Protein AF-A0A8S9JF19-F1 (afdb_monomer)

Structure (mmCIF, N/CA/C/O backbone):
data_AF-A0A8S9JF19-F1
#
_entry.id   AF-A0A8S9JF19-F1
#
loop_
_atom_site.group_PDB
_atom_site.id
_atom_site.type_symbol
_atom_site.label_atom_id
_atom_site.label_alt_id
_atom_site.label_comp_id
_atom_site.label_asym_id
_atom_site.label_entity_id
_atom_site.label_seq_id
_atom_site.pdbx_PDB_ins_code
_atom_site.Cartn_x
_atom_site.Cartn_y
_atom_site.Cartn_z
_atom_site.occupancy
_atom_site.B_iso_or_equiv
_atom_site.auth_seq_id
_atom_site.auth_comp_id
_atom_site.auth_asym_id
_atom_site.auth_atom_id
_atom_site.pdbx_PDB_model_num
ATOM 1 N N . MET A 1 1 ? 13.422 35.621 2.867 1.00 33.69 1 MET A N 1
ATOM 2 C CA . MET A 1 1 ? 14.882 35.413 2.857 1.00 33.69 1 MET A CA 1
ATOM 3 C C . MET A 1 1 ? 15.118 33.941 3.195 1.00 33.69 1 MET A C 1
ATOM 5 O O . MET A 1 1 ? 15.169 33.594 4.364 1.00 33.69 1 MET A O 1
ATOM 9 N N . ARG A 1 2 ? 15.068 33.052 2.192 1.00 34.25 2 ARG A N 1
ATOM 10 C CA . ARG A 1 2 ? 15.435 31.635 2.343 1.00 34.25 2 ARG A CA 1
ATOM 11 C C . ARG A 1 2 ? 16.846 31.526 1.789 1.00 34.25 2 ARG A C 1
ATOM 13 O O . ARG A 1 2 ? 17.066 31.889 0.643 1.00 34.25 2 ARG A O 1
ATOM 20 N N . THR A 1 3 ? 17.768 31.169 2.664 1.00 35.75 3 THR A N 1
ATOM 21 C CA . THR A 1 3 ? 19.191 31.021 2.401 1.00 35.75 3 THR A CA 1
ATOM 22 C C . THR A 1 3 ? 19.434 29.959 1.337 1.00 35.75 3 THR A C 1
ATOM 24 O O . THR A 1 3 ? 18.930 28.841 1.431 1.00 35.75 3 THR A O 1
ATOM 27 N N . ASP A 1 4 ? 20.221 30.350 0.339 1.00 36.00 4 ASP A N 1
ATOM 28 C CA . ASP A 1 4 ? 20.789 29.527 -0.721 1.00 36.00 4 ASP A CA 1
ATOM 29 C C . ASP A 1 4 ? 21.758 28.477 -0.149 1.00 36.00 4 ASP A C 1
ATOM 31 O O . ASP A 1 4 ? 22.974 28.585 -0.279 1.00 36.00 4 ASP A O 1
ATOM 35 N N . LEU A 1 5 ? 21.232 27.432 0.490 1.00 39.09 5 LEU A N 1
ATOM 36 C CA . LEU A 1 5 ? 21.964 26.175 0.646 1.00 39.09 5 LEU A CA 1
ATOM 37 C C . LEU A 1 5 ? 21.742 25.357 -0.624 1.00 39.09 5 LEU A C 1
ATOM 39 O O . LEU A 1 5 ? 20.934 24.434 -0.671 1.00 39.09 5 LEU A O 1
ATOM 43 N N . CYS A 1 6 ? 22.443 25.751 -1.685 1.00 42.34 6 CYS A N 1
ATOM 44 C CA . CYS A 1 6 ? 22.548 24.979 -2.917 1.00 42.34 6 CYS A CA 1
ATOM 45 C C . CYS A 1 6 ? 23.636 23.904 -2.757 1.00 42.34 6 CYS A C 1
ATOM 47 O O . CYS A 1 6 ? 24.546 23.804 -3.575 1.00 42.34 6 CYS A O 1
ATOM 49 N N . ASP A 1 7 ? 23.563 23.113 -1.685 1.00 45.31 7 ASP A N 1
ATOM 50 C CA . ASP A 1 7 ? 24.242 21.823 -1.676 1.00 45.31 7 ASP A CA 1
ATOM 51 C C . ASP A 1 7 ? 23.368 20.895 -2.508 1.00 45.31 7 ASP A C 1
ATOM 53 O O . ASP A 1 7 ? 22.275 20.495 -2.101 1.00 45.31 7 ASP A O 1
ATOM 57 N N . ALA A 1 8 ? 23.815 20.608 -3.730 1.00 59.19 8 ALA A N 1
ATOM 58 C CA . ALA A 1 8 ? 23.209 19.588 -4.567 1.00 59.19 8 ALA A CA 1
ATOM 59 C C . ALA A 1 8 ? 23.356 18.243 -3.843 1.00 59.19 8 ALA A C 1
ATOM 61 O O . ALA A 1 8 ? 24.366 17.559 -3.997 1.00 59.19 8 ALA A O 1
ATOM 62 N N . GLY A 1 9 ? 22.369 17.905 -3.008 1.00 61.75 9 GLY A N 1
ATOM 63 C CA . GLY A 1 9 ? 22.386 16.710 -2.177 1.00 61.75 9 GLY A CA 1
ATOM 64 C C . GLY A 1 9 ? 22.737 15.485 -3.013 1.00 61.75 9 GLY A C 1
ATOM 65 O O . GLY A 1 9 ? 22.124 15.223 -4.051 1.00 61.75 9 GLY A O 1
ATOM 66 N N . THR A 1 10 ? 23.762 14.755 -2.586 1.00 77.69 10 THR A N 1
ATOM 67 C CA . THR A 1 10 ? 24.155 13.495 -3.213 1.00 77.69 10 THR A CA 1
ATOM 68 C C . THR A 1 10 ? 23.386 12.372 -2.538 1.00 77.69 10 THR A C 1
ATOM 70 O O . THR A 1 10 ? 23.454 12.234 -1.322 1.00 77.69 10 THR A O 1
ATOM 73 N N . SER A 1 11 ? 22.657 11.582 -3.320 1.00 88.69 11 SER A N 1
ATOM 74 C CA . SER A 1 11 ? 22.026 10.348 -2.846 1.00 88.69 11 SER A CA 1
ATOM 75 C C . SER A 1 11 ? 22.925 9.151 -3.140 1.00 88.69 11 SER A C 1
ATOM 77 O O . SER A 1 11 ? 23.599 9.116 -4.172 1.00 88.69 11 SER A O 1
ATOM 79 N N . ASP A 1 12 ? 22.912 8.153 -2.273 1.00 91.69 12 ASP A N 1
ATOM 80 C CA . ASP A 1 12 ? 23.648 6.905 -2.422 1.00 91.69 12 ASP A CA 1
ATOM 81 C C . ASP A 1 12 ? 22.765 5.683 -2.140 1.00 91.69 12 ASP A C 1
ATOM 83 O O . ASP A 1 12 ? 21.654 5.774 -1.619 1.00 91.69 12 ASP A O 1
ATOM 87 N N . ILE A 1 13 ? 23.238 4.530 -2.602 1.00 92.50 13 ILE A N 1
ATOM 88 C CA . ILE A 1 13 ? 22.635 3.217 -2.381 1.00 92.50 13 ILE A CA 1
ATOM 89 C C . ILE A 1 13 ? 23.644 2.418 -1.575 1.00 92.50 13 ILE A C 1
ATOM 91 O O . ILE A 1 13 ? 24.750 2.189 -2.063 1.00 92.50 13 ILE A O 1
ATOM 95 N N . CYS A 1 14 ? 23.275 2.007 -0.369 1.00 91.38 14 CYS A N 1
ATOM 96 C CA . CYS A 1 14 ? 24.188 1.374 0.577 1.00 91.38 14 CYS A CA 1
ATOM 97 C C . CYS A 1 14 ? 23.884 -0.119 0.720 1.00 91.38 14 CYS A C 1
ATOM 99 O O . CYS A 1 14 ? 22.731 -0.513 0.878 1.00 91.38 14 CYS A O 1
ATOM 101 N N . CYS A 1 15 ? 24.930 -0.938 0.697 1.00 89.31 15 CYS A N 1
ATOM 102 C CA . CYS A 1 15 ? 24.896 -2.316 1.162 1.00 89.31 15 CYS A CA 1
ATOM 103 C C . CYS A 1 15 ? 25.205 -2.304 2.659 1.00 89.31 15 CYS A C 1
ATOM 105 O O . CYS A 1 15 ? 26.272 -1.832 3.050 1.00 89.31 15 CYS A O 1
ATOM 107 N N . VAL A 1 16 ? 24.279 -2.786 3.481 1.00 88.62 16 VAL A N 1
ATOM 108 C CA . VAL A 1 16 ? 24.391 -2.762 4.944 1.00 88.62 16 VAL A CA 1
ATOM 109 C C . VAL A 1 16 ? 24.465 -4.194 5.453 1.00 88.62 16 VAL A C 1
ATOM 111 O O . VAL A 1 16 ? 23.667 -5.029 5.032 1.00 88.62 16 VAL A O 1
ATOM 114 N N . ASP A 1 17 ? 25.414 -4.477 6.340 1.00 83.75 17 ASP A N 1
ATOM 115 C CA . ASP A 1 17 ? 25.453 -5.747 7.059 1.00 83.75 17 ASP A CA 1
ATOM 116 C C . ASP A 1 17 ? 24.278 -5.805 8.051 1.00 83.75 17 ASP A C 1
ATOM 118 O O . ASP A 1 17 ? 24.204 -4.955 8.945 1.00 83.75 17 ASP A O 1
ATOM 122 N N . PRO A 1 18 ? 23.357 -6.777 7.929 1.00 82.50 18 PRO A N 1
ATOM 123 C CA . PRO A 1 18 ? 22.201 -6.869 8.813 1.00 82.50 18 PRO A CA 1
ATOM 124 C C . PRO A 1 18 ? 22.564 -7.142 10.279 1.00 82.50 18 PRO A C 1
ATOM 126 O O . PRO A 1 18 ? 21.754 -6.835 11.150 1.00 82.50 18 PRO A O 1
ATOM 129 N N . LEU A 1 19 ? 23.743 -7.707 10.570 1.00 83.19 19 LEU A N 1
ATOM 130 C CA . LEU A 1 19 ? 24.146 -8.035 11.941 1.00 83.19 19 LEU A CA 1
ATOM 131 C C . LEU A 1 19 ? 24.761 -6.835 12.665 1.00 83.19 19 LEU A C 1
ATOM 133 O O . LEU A 1 19 ? 24.363 -6.520 13.786 1.00 83.19 19 LEU A O 1
ATOM 137 N N . SER A 1 20 ? 25.723 -6.157 12.039 1.00 87.19 20 SER A N 1
ATOM 138 C CA . SER A 1 20 ? 26.389 -4.994 12.640 1.00 87.19 20 SER A CA 1
ATOM 139 C C . SER A 1 20 ? 25.692 -3.662 12.362 1.00 87.19 20 SER A C 1
ATOM 141 O O . SER A 1 20 ? 25.962 -2.675 13.047 1.00 87.19 20 SER A O 1
ATOM 143 N N . GLY A 1 21 ? 24.839 -3.594 11.336 1.00 86.25 21 GLY A N 1
ATOM 144 C CA . GLY A 1 21 ? 24.298 -2.339 10.811 1.00 86.25 21 GLY A CA 1
ATOM 145 C C . GLY A 1 21 ? 25.337 -1.472 10.088 1.00 86.25 21 GLY A C 1
ATOM 146 O O . GLY A 1 21 ? 25.052 -0.317 9.767 1.00 86.25 21 GLY A O 1
ATOM 147 N N . SER A 1 22 ? 26.547 -1.988 9.841 1.00 87.44 22 SER A N 1
ATOM 148 C CA . SER A 1 22 ? 27.614 -1.246 9.164 1.00 87.44 22 SER A CA 1
ATOM 149 C C . SER A 1 22 ? 27.404 -1.188 7.648 1.00 87.44 22 SER A C 1
ATOM 151 O O . SER A 1 22 ? 26.875 -2.115 7.035 1.00 87.44 22 SER A O 1
ATOM 153 N N . VAL A 1 23 ? 27.817 -0.083 7.020 1.00 89.38 23 VAL A N 1
ATOM 154 C CA . VAL A 1 23 ? 27.785 0.054 5.556 1.00 89.38 23 VAL A CA 1
ATOM 155 C C . VAL A 1 23 ? 29.012 -0.641 4.964 1.00 89.38 23 VAL A C 1
ATOM 157 O O . VAL A 1 23 ? 30.131 -0.164 5.132 1.00 89.38 23 VAL A O 1
ATOM 160 N N . LEU A 1 24 ? 28.788 -1.736 4.238 1.00 87.62 24 LEU A N 1
ATOM 161 C CA . LEU A 1 24 ? 29.825 -2.526 3.567 1.00 87.62 24 LEU A CA 1
ATOM 162 C C . LEU A 1 24 ? 30.312 -1.858 2.276 1.00 87.62 24 LEU A C 1
ATOM 164 O O . LEU A 1 24 ? 31.503 -1.826 1.978 1.00 87.62 24 LEU A O 1
ATOM 168 N N . SER A 1 25 ? 29.385 -1.315 1.486 1.00 89.69 25 SER A N 1
ATOM 169 C CA . SER A 1 25 ? 29.696 -0.595 0.248 1.00 89.69 25 SER A CA 1
ATOM 170 C C . SER A 1 25 ? 28.586 0.385 -0.121 1.00 89.69 25 SER A C 1
ATOM 172 O O . SER A 1 25 ? 27.449 0.246 0.329 1.00 89.69 25 SER A O 1
ATOM 174 N N . SER A 1 26 ? 28.897 1.386 -0.950 1.00 91.19 26 SER A N 1
ATOM 175 C CA . SER A 1 26 ? 27.891 2.321 -1.457 1.00 91.19 26 SER A CA 1
ATOM 176 C C . SER A 1 26 ? 28.085 2.678 -2.930 1.00 91.19 26 SER A C 1
ATOM 178 O O . SER A 1 26 ? 29.201 2.817 -3.433 1.00 91.19 26 SER A O 1
ATOM 180 N N . TYR A 1 27 ? 26.970 2.836 -3.642 1.00 92.38 27 TYR A N 1
ATOM 181 C CA . TYR A 1 27 ? 26.917 3.340 -5.009 1.00 92.38 27 TYR A CA 1
ATOM 182 C C . TYR A 1 27 ? 26.347 4.760 -5.004 1.00 92.38 27 TYR A C 1
ATOM 184 O O . TYR A 1 27 ? 25.186 4.971 -4.657 1.00 92.38 27 TYR A O 1
ATOM 192 N N . LYS A 1 28 ? 27.153 5.744 -5.414 1.00 93.38 28 LYS A N 1
ATOM 193 C CA . LYS A 1 28 ? 26.746 7.156 -5.437 1.00 93.38 28 LYS A CA 1
ATOM 194 C C . LYS A 1 28 ? 25.959 7.490 -6.705 1.00 93.38 28 LYS A C 1
ATOM 196 O O . LYS A 1 28 ? 26.413 7.220 -7.819 1.00 93.38 28 LYS A O 1
ATOM 201 N N . LEU A 1 29 ? 24.793 8.111 -6.540 1.00 91.94 29 LEU A N 1
ATOM 202 C CA . LEU A 1 29 ? 23.995 8.645 -7.642 1.00 91.94 29 LEU A CA 1
ATOM 203 C C . LEU A 1 29 ? 24.607 9.935 -8.196 1.00 91.94 29 LEU A C 1
ATOM 205 O O . LEU A 1 29 ? 25.513 10.534 -7.610 1.00 91.94 29 LEU A O 1
ATOM 209 N N . LYS A 1 30 ? 24.129 10.361 -9.370 1.00 90.62 30 LYS A N 1
ATOM 210 C CA . LYS A 1 30 ? 24.600 11.609 -9.980 1.00 90.62 30 LYS A CA 1
ATOM 211 C C . LYS A 1 30 ? 24.175 12.812 -9.119 1.00 90.62 30 LYS A C 1
ATOM 213 O O . LYS A 1 30 ? 23.133 12.746 -8.472 1.00 90.62 30 LYS A O 1
ATOM 218 N N . PRO A 1 31 ? 24.918 13.932 -9.134 1.00 87.56 31 PRO A N 1
ATOM 219 C CA . PRO A 1 31 ? 24.510 15.140 -8.416 1.00 87.56 31 PRO A CA 1
ATOM 220 C C . PRO A 1 31 ? 23.087 15.581 -8.791 1.00 87.56 31 PRO A C 1
ATOM 222 O O . PRO A 1 31 ? 22.752 15.650 -9.976 1.00 87.56 31 PRO A O 1
ATOM 225 N N . GLY A 1 32 ? 22.249 15.849 -7.784 1.00 84.06 32 GLY A N 1
ATOM 226 C CA . GLY A 1 32 ? 20.838 16.224 -7.960 1.00 84.06 32 GLY A CA 1
ATOM 227 C C . GLY A 1 32 ? 19.891 15.069 -8.312 1.00 84.06 32 GLY A C 1
ATOM 228 O O . GLY A 1 32 ? 18.680 15.273 -8.400 1.00 84.06 32 GLY A O 1
ATOM 229 N N . GLU A 1 33 ? 20.408 13.857 -8.506 1.00 88.19 33 GLU A N 1
ATOM 230 C CA . GLU A 1 33 ? 19.597 12.659 -8.679 1.00 88.19 33 GLU A CA 1
ATOM 231 C C . GLU A 1 33 ? 19.272 12.033 -7.323 1.00 88.19 33 GLU A C 1
ATOM 233 O O . GLU A 1 33 ? 20.136 11.892 -6.460 1.00 88.19 33 GLU A O 1
ATOM 238 N N . THR A 1 34 ? 18.020 11.614 -7.158 1.00 89.31 34 THR A N 1
ATOM 239 C CA . THR A 1 34 ? 17.532 10.984 -5.928 1.00 89.31 34 THR A CA 1
ATOM 240 C C . THR A 1 34 ? 16.972 9.597 -6.213 1.00 89.31 34 THR A C 1
ATOM 242 O O . THR A 1 34 ? 16.276 9.396 -7.214 1.00 89.31 34 THR A O 1
ATOM 245 N N . GLY A 1 35 ? 17.274 8.637 -5.335 1.00 90.94 35 GLY A N 1
ATOM 246 C CA . GLY A 1 35 ? 16.644 7.316 -5.337 1.00 90.94 35 GLY A CA 1
ATOM 247 C C . GLY A 1 35 ? 15.179 7.425 -4.914 1.00 90.94 35 GLY A C 1
ATOM 248 O O . GLY A 1 35 ? 14.841 8.227 -4.043 1.00 90.94 35 GLY A O 1
ATOM 249 N N . LYS A 1 36 ? 14.297 6.671 -5.572 1.00 90.56 36 LYS A N 1
ATOM 250 C CA . LYS A 1 36 ? 12.843 6.727 -5.354 1.00 90.56 36 LYS A CA 1
ATOM 251 C C . LYS A 1 36 ? 12.224 5.368 -5.075 1.00 90.56 36 LYS A C 1
ATOM 253 O O . LYS A 1 36 ? 11.339 5.284 -4.237 1.00 90.56 36 LYS A O 1
ATOM 258 N N . SER A 1 37 ? 12.691 4.331 -5.754 1.00 93.12 37 SER A N 1
ATOM 259 C CA . SER A 1 37 ? 12.232 2.957 -5.560 1.00 93.12 37 SER A CA 1
ATOM 260 C C . SER A 1 37 ? 13.397 1.993 -5.701 1.00 93.12 37 SER A C 1
ATOM 262 O O . SER A 1 37 ? 14.364 2.282 -6.410 1.00 93.12 37 SER A O 1
ATOM 264 N N . MET A 1 38 ? 13.317 0.860 -5.014 1.00 94.44 38 MET A N 1
ATOM 265 C CA . MET A 1 38 ? 14.340 -0.173 -5.041 1.00 94.44 38 MET A CA 1
ATOM 266 C C . MET A 1 38 ? 13.690 -1.529 -4.826 1.00 94.44 38 MET A C 1
ATOM 268 O O . MET A 1 38 ? 12.855 -1.648 -3.938 1.00 94.44 38 MET A O 1
ATOM 272 N N . GLU A 1 39 ? 14.073 -2.517 -5.628 1.00 94.19 39 GLU A N 1
ATOM 273 C CA . GLU A 1 39 ? 13.480 -3.851 -5.577 1.00 94.19 39 GLU A CA 1
ATOM 274 C C . GLU A 1 39 ? 14.487 -4.913 -6.033 1.00 94.19 39 GLU A C 1
ATOM 276 O O . GLU A 1 39 ? 15.239 -4.688 -6.989 1.00 94.19 39 GLU A O 1
ATOM 281 N N . LEU A 1 40 ? 14.494 -6.074 -5.376 1.00 92.00 40 LEU A N 1
ATOM 282 C CA . LEU A 1 40 ? 15.263 -7.237 -5.821 1.00 92.00 40 LEU A CA 1
ATOM 283 C C . LEU A 1 40 ? 14.451 -8.028 -6.846 1.00 92.00 40 LEU A C 1
ATOM 285 O O . LEU A 1 40 ? 13.304 -8.394 -6.606 1.00 92.00 40 LEU A O 1
ATOM 289 N N . VAL A 1 41 ? 15.053 -8.311 -7.998 1.00 91.50 41 VAL A N 1
ATOM 290 C CA . VAL A 1 41 ? 14.408 -9.070 -9.075 1.00 91.50 41 VAL A CA 1
ATOM 291 C C . VAL A 1 41 ? 15.296 -10.231 -9.492 1.00 91.50 41 VAL A C 1
ATOM 293 O O . VAL A 1 41 ? 16.513 -10.091 -9.620 1.00 91.50 41 VAL A O 1
ATOM 296 N N . ARG A 1 42 ? 14.673 -11.389 -9.722 1.00 89.12 42 ARG A N 1
ATOM 297 C CA . ARG A 1 42 ? 15.354 -12.590 -10.203 1.00 89.12 42 ARG A CA 1
ATOM 298 C C . ARG A 1 42 ? 15.718 -12.461 -11.684 1.00 89.12 42 ARG A C 1
ATOM 300 O O . ARG A 1 42 ? 14.912 -12.014 -12.500 1.00 89.12 42 ARG A O 1
ATOM 307 N N . VAL A 1 43 ? 16.931 -12.882 -12.028 1.00 88.81 43 VAL A N 1
ATOM 308 C CA . VAL A 1 43 ? 17.442 -12.983 -13.399 1.00 88.81 43 VAL A CA 1
ATOM 309 C C . VAL A 1 43 ? 18.116 -14.343 -13.541 1.00 88.81 43 VAL A C 1
ATOM 311 O O . VAL A 1 43 ? 19.207 -14.554 -13.015 1.00 88.81 43 VAL A O 1
ATOM 314 N N . GLY A 1 44 ? 17.452 -15.297 -14.195 1.00 84.88 44 GLY A N 1
ATOM 315 C CA . GLY A 1 44 ? 17.869 -16.700 -14.158 1.00 84.88 44 GLY A CA 1
ATOM 316 C C . GLY A 1 44 ? 17.961 -17.220 -12.717 1.00 84.88 44 GLY A C 1
ATOM 317 O O . GLY A 1 44 ? 16.972 -17.214 -11.985 1.00 84.88 44 GLY A O 1
ATOM 318 N N . ASN A 1 45 ? 19.163 -17.629 -12.305 1.00 83.56 45 ASN A N 1
ATOM 319 C CA . ASN A 1 45 ? 19.452 -18.106 -10.944 1.00 83.56 45 ASN A CA 1
ATOM 320 C C . ASN A 1 45 ? 20.043 -17.022 -10.025 1.00 83.56 45 ASN A C 1
ATOM 322 O O . ASN A 1 45 ? 20.336 -17.301 -8.865 1.00 83.56 45 ASN A O 1
ATOM 326 N N . GLU A 1 46 ? 20.239 -15.806 -10.531 1.00 85.94 46 GLU A N 1
ATOM 327 C CA . GLU A 1 46 ? 20.805 -14.685 -9.782 1.00 85.94 46 GLU A CA 1
ATOM 328 C C . GLU A 1 46 ? 19.714 -13.687 -9.372 1.00 85.94 46 GLU A C 1
ATOM 330 O O . GLU A 1 46 ? 18.590 -13.703 -9.883 1.00 85.94 46 GLU A O 1
ATOM 335 N N . GLN A 1 47 ? 20.049 -12.788 -8.447 1.00 88.50 47 GLN A N 1
ATOM 336 C CA . GLN A 1 47 ? 19.225 -11.629 -8.114 1.00 88.50 47 GLN A CA 1
ATOM 337 C C . GLN A 1 47 ? 19.973 -10.346 -8.457 1.00 88.50 47 GLN A C 1
ATOM 339 O O . GLN A 1 47 ? 21.179 -10.224 -8.235 1.00 88.50 47 GLN A O 1
ATOM 344 N N . VAL A 1 48 ? 19.241 -9.370 -8.984 1.00 92.69 48 VAL A N 1
ATOM 345 C CA . VAL A 1 48 ? 19.755 -8.027 -9.243 1.00 92.69 48 VAL A CA 1
ATOM 346 C C . VAL A 1 48 ? 18.914 -7.003 -8.509 1.00 92.69 48 VAL A C 1
ATOM 348 O O . VAL A 1 48 ? 17.698 -7.142 -8.379 1.00 92.69 48 VAL A O 1
ATOM 351 N N . LEU A 1 49 ? 19.574 -5.947 -8.058 1.00 95.31 49 LEU A N 1
ATOM 352 C CA . LEU A 1 49 ? 18.941 -4.810 -7.426 1.00 95.31 49 LEU A CA 1
ATOM 353 C C . LEU A 1 49 ? 18.555 -3.792 -8.497 1.00 95.31 49 LEU A C 1
ATOM 355 O O . LEU A 1 49 ? 19.410 -3.192 -9.156 1.00 95.31 49 LEU A O 1
ATOM 359 N N . LEU A 1 50 ? 17.256 -3.589 -8.671 1.00 96.50 50 LEU A N 1
ATOM 360 C CA . LEU A 1 50 ? 16.722 -2.518 -9.494 1.00 96.50 50 LEU A CA 1
ATOM 361 C C . LEU A 1 50 ? 16.560 -1.261 -8.658 1.00 96.50 50 LEU A C 1
ATOM 363 O O . LEU A 1 50 ? 16.001 -1.317 -7.569 1.00 96.50 50 LEU A O 1
ATOM 367 N N . VAL A 1 51 ? 16.992 -0.118 -9.190 1.00 97.00 51 VAL A N 1
ATOM 368 C CA . VAL A 1 51 ? 16.797 1.182 -8.540 1.00 97.00 51 VAL A CA 1
ATOM 369 C C . VAL A 1 51 ? 16.173 2.174 -9.503 1.00 97.00 51 VAL A C 1
ATOM 371 O O . VAL A 1 51 ? 16.741 2.495 -10.550 1.00 97.00 51 VAL A O 1
ATOM 374 N N . GLY A 1 52 ? 15.004 2.674 -9.125 1.00 96.38 52 GLY A N 1
ATOM 375 C CA . GLY A 1 52 ? 14.310 3.763 -9.782 1.00 96.38 52 GLY A CA 1
ATOM 376 C C . GLY A 1 52 ? 14.753 5.101 -9.213 1.00 96.38 52 GLY A C 1
ATOM 377 O O . GLY A 1 52 ? 14.760 5.301 -7.997 1.00 96.38 52 GLY A O 1
ATOM 378 N N . THR A 1 53 ? 15.123 6.031 -10.086 1.00 94.25 53 THR A N 1
ATOM 379 C CA . THR A 1 53 ? 15.598 7.359 -9.690 1.00 94.25 53 THR A CA 1
ATOM 380 C C . THR A 1 53 ? 14.738 8.476 -10.266 1.00 94.25 53 THR A C 1
ATOM 382 O O . THR A 1 53 ? 13.920 8.282 -11.174 1.00 94.25 53 THR A O 1
ATOM 385 N N . SER A 1 54 ? 14.954 9.682 -9.748 1.00 91.38 54 SER A N 1
ATOM 386 C CA . SER A 1 54 ? 14.453 10.919 -10.333 1.00 91.38 54 SER A CA 1
ATOM 387 C C . SER A 1 54 ? 15.544 11.976 -10.416 1.00 91.38 54 SER A C 1
ATOM 389 O O . SER A 1 54 ? 16.372 12.105 -9.515 1.00 91.38 54 SER A O 1
ATOM 391 N N . LEU A 1 55 ? 15.490 12.756 -11.487 1.00 87.81 55 LEU A N 1
ATOM 392 C CA . LEU A 1 55 ? 16.280 13.949 -11.720 1.00 87.81 55 LEU A CA 1
ATOM 393 C C . LEU A 1 55 ? 15.327 15.040 -12.218 1.00 87.81 55 LEU A C 1
ATOM 395 O O . LEU A 1 55 ? 14.749 14.929 -13.304 1.00 87.81 55 LEU A O 1
ATOM 399 N N . SER A 1 56 ? 15.144 16.077 -11.407 1.00 77.44 56 SER A N 1
ATOM 400 C CA . SER A 1 56 ? 14.299 17.232 -11.714 1.00 77.44 56 SER A CA 1
ATOM 401 C C . SER A 1 56 ? 15.161 18.460 -11.977 1.00 77.44 56 SER A C 1
ATOM 403 O O . SER A 1 56 ? 15.962 18.848 -11.130 1.00 77.44 56 SER A O 1
ATOM 405 N N . SER A 1 57 ? 14.973 19.098 -13.129 1.00 64.69 57 SER A N 1
ATOM 406 C CA . SER A 1 57 ? 15.598 20.384 -13.447 1.00 64.69 57 SER A CA 1
ATOM 407 C C . SER A 1 57 ? 14.570 21.508 -13.263 1.00 64.69 57 SER A C 1
ATOM 409 O O . SER A 1 57 ? 13.896 21.869 -14.225 1.00 64.69 57 SER A O 1
ATOM 411 N N . GLY A 1 58 ? 14.409 22.028 -12.040 1.00 58.75 58 GLY A N 1
ATOM 412 C CA . GLY A 1 58 ? 13.562 23.199 -11.744 1.00 58.75 58 GLY A CA 1
ATOM 413 C C . GLY A 1 58 ? 12.538 23.009 -10.609 1.00 58.75 58 GLY A C 1
ATOM 414 O O . GLY A 1 58 ? 12.369 21.892 -10.118 1.00 58.75 58 GLY A O 1
ATOM 415 N N . PRO A 1 59 ? 11.865 24.093 -10.163 1.00 52.19 59 PRO A N 1
ATOM 416 C CA . PRO A 1 59 ? 10.736 24.015 -9.234 1.00 52.19 59 PRO A CA 1
ATOM 417 C C . PRO A 1 59 ? 9.516 23.385 -9.924 1.00 52.19 59 PRO A C 1
ATOM 419 O O . PRO A 1 59 ? 9.301 23.596 -11.114 1.00 52.19 59 PRO A O 1
ATOM 422 N N . ALA A 1 60 ? 8.714 22.604 -9.198 1.00 52.06 60 ALA A N 1
ATOM 423 C CA . ALA A 1 60 ? 7.679 21.774 -9.807 1.00 52.06 60 ALA A CA 1
ATOM 424 C C . ALA A 1 60 ? 6.433 21.597 -8.934 1.00 52.06 60 ALA A C 1
ATOM 426 O O . ALA A 1 60 ? 6.583 21.315 -7.751 1.00 52.06 60 ALA A O 1
ATOM 427 N N . ILE A 1 61 ? 5.246 21.709 -9.554 1.00 58.75 61 ILE A N 1
ATOM 428 C CA . ILE A 1 61 ? 4.133 20.728 -9.580 1.00 58.75 61 ILE A CA 1
ATOM 429 C C . ILE A 1 61 ? 3.094 21.232 -10.613 1.00 58.75 61 ILE A C 1
ATOM 431 O O . ILE A 1 61 ? 2.524 22.309 -10.456 1.00 58.75 61 ILE A O 1
ATOM 435 N N . LEU A 1 62 ? 2.838 20.454 -11.668 1.00 57.09 62 LEU A N 1
ATOM 436 C CA . LEU A 1 62 ? 1.701 20.603 -12.583 1.00 57.09 62 LEU A CA 1
ATOM 437 C C . LEU A 1 62 ? 0.411 20.088 -11.913 1.00 57.09 62 LEU A C 1
ATOM 439 O O . LEU A 1 62 ? 0.487 19.230 -11.033 1.00 57.09 62 LEU A O 1
ATOM 443 N N . PRO A 1 63 ? -0.793 20.494 -12.364 1.00 51.00 63 PRO A N 1
ATOM 444 C CA . PRO A 1 63 ? -2.065 19.956 -11.858 1.00 51.00 63 PRO A CA 1
ATOM 445 C C . PRO A 1 63 ? -2.223 18.428 -11.993 1.00 51.00 63 PRO A C 1
ATOM 447 O O . PRO A 1 63 ? -3.075 17.838 -11.333 1.00 51.00 63 PRO A O 1
ATOM 450 N N . SER A 1 64 ? -1.416 17.784 -12.844 1.00 57.47 64 SER A N 1
ATOM 451 C CA . SER A 1 64 ? -1.316 16.323 -12.987 1.00 57.47 64 SER A CA 1
ATOM 452 C C . SER A 1 64 ? -0.510 15.639 -11.870 1.00 57.47 64 SER A C 1
ATOM 454 O O . SER A 1 64 ? -0.442 14.411 -11.834 1.00 57.47 64 SER A O 1
ATOM 456 N N . GLY A 1 65 ? 0.123 16.413 -10.984 1.00 57.75 65 GLY A N 1
ATOM 457 C CA . GLY A 1 65 ? 1.067 15.942 -9.970 1.00 57.75 65 GLY A CA 1
ATOM 458 C C . GLY A 1 65 ? 2.511 15.805 -10.470 1.00 57.75 65 GLY A C 1
ATOM 459 O O . GLY A 1 65 ? 3.396 15.526 -9.667 1.00 57.75 65 GLY A O 1
ATOM 460 N N . GLU A 1 66 ? 2.778 16.006 -11.767 1.00 60.44 66 GLU A N 1
ATOM 461 C CA . GLU A 1 66 ? 4.117 15.890 -12.369 1.00 60.44 66 GLU A CA 1
ATOM 462 C C . GLU A 1 66 ? 4.940 17.178 -12.270 1.00 60.44 66 GLU A C 1
ATOM 464 O O . GLU A 1 66 ? 4.416 18.284 -12.227 1.00 60.44 66 GLU A O 1
ATOM 469 N N . ALA A 1 67 ? 6.261 17.047 -12.268 1.00 60.66 67 ALA A N 1
ATOM 470 C CA . ALA A 1 67 ? 7.175 18.169 -12.435 1.00 60.66 67 ALA A CA 1
ATOM 471 C C . ALA A 1 67 ? 7.421 18.441 -13.927 1.00 60.66 67 ALA A C 1
ATOM 473 O O . ALA A 1 67 ? 7.729 17.494 -14.650 1.00 60.66 67 ALA A O 1
ATOM 474 N N . GLU A 1 68 ? 7.355 19.710 -14.367 1.00 57.28 68 GLU A N 1
ATOM 475 C CA . GLU A 1 68 ? 7.439 20.133 -15.786 1.00 57.28 68 GLU A CA 1
ATOM 476 C C . GLU A 1 68 ? 8.622 19.535 -16.570 1.00 57.28 68 GLU A C 1
ATOM 478 O O . GLU A 1 68 ? 8.505 19.274 -17.764 1.00 57.28 68 GLU A O 1
ATOM 483 N N . SER A 1 69 ? 9.752 19.269 -15.908 1.00 65.88 69 SER A N 1
ATOM 484 C CA . SER A 1 69 ? 10.901 18.573 -16.496 1.00 65.88 69 SER A CA 1
ATOM 485 C C . SER A 1 69 ? 11.489 17.577 -15.497 1.00 65.88 69 SER A C 1
ATOM 487 O O . SER A 1 69 ? 12.507 17.836 -14.846 1.00 65.88 69 SER A O 1
ATOM 489 N N . THR A 1 70 ? 10.832 16.421 -15.356 1.00 78.44 70 THR A N 1
ATOM 490 C CA . THR A 1 70 ? 11.394 15.270 -14.633 1.00 78.44 70 THR A CA 1
ATOM 491 C C . THR A 1 70 ? 11.783 14.135 -15.559 1.00 78.44 70 THR A C 1
ATOM 493 O O . THR A 1 70 ? 11.025 13.692 -16.421 1.00 78.44 70 THR A O 1
ATOM 496 N N . LYS A 1 71 ? 12.990 13.620 -15.339 1.00 88.56 71 LYS A N 1
ATOM 497 C CA . LYS A 1 71 ? 13.468 12.371 -15.928 1.00 88.56 71 LYS A CA 1
ATOM 498 C C . LYS A 1 71 ? 13.768 11.392 -14.810 1.00 88.56 71 LYS A C 1
ATOM 500 O O . LYS A 1 71 ? 14.159 11.792 -13.719 1.00 88.56 71 LYS A O 1
ATOM 505 N N . GLY A 1 72 ? 13.608 10.113 -15.092 1.00 91.69 72 GLY A N 1
ATOM 506 C CA . GLY A 1 72 ? 14.018 9.043 -14.197 1.00 91.69 72 GLY A CA 1
ATOM 507 C C . GLY A 1 72 ? 15.068 8.171 -14.854 1.00 91.69 72 GLY A C 1
ATOM 508 O O . GLY A 1 72 ? 15.287 8.229 -16.072 1.00 91.69 72 GLY A O 1
ATOM 509 N N . ARG A 1 73 ? 15.730 7.344 -14.054 1.00 94.81 73 ARG A N 1
ATOM 510 C CA . ARG A 1 73 ? 16.527 6.228 -14.556 1.00 94.81 73 ARG A CA 1
ATOM 511 C C . ARG A 1 73 ? 16.119 4.947 -13.853 1.00 94.81 73 ARG A C 1
ATOM 513 O O . ARG A 1 73 ? 15.675 4.977 -12.712 1.00 94.81 73 ARG A O 1
ATOM 520 N N . ILE A 1 74 ? 16.307 3.836 -14.553 1.00 96.94 74 ILE A N 1
ATOM 521 C CA . ILE A 1 74 ? 16.397 2.517 -13.934 1.00 96.94 74 ILE A CA 1
ATOM 522 C C . ILE A 1 74 ? 17.864 2.120 -13.947 1.00 96.94 74 ILE A C 1
ATOM 524 O O . ILE A 1 74 ? 18.485 2.079 -15.016 1.00 96.94 74 ILE A O 1
ATOM 528 N N . LEU A 1 75 ? 18.406 1.871 -12.762 1.00 97.12 75 LEU A N 1
ATOM 529 C CA . LEU A 1 75 ? 19.727 1.302 -12.544 1.00 97.12 75 LEU A CA 1
ATOM 530 C C . LEU A 1 75 ? 19.562 -0.182 -12.234 1.00 97.12 75 LEU A C 1
ATOM 532 O O . LEU A 1 75 ? 18.675 -0.556 -11.474 1.00 97.12 75 LEU A O 1
ATOM 536 N N . ILE A 1 76 ? 20.416 -1.008 -12.823 1.00 96.88 76 ILE A N 1
ATOM 537 C CA . ILE A 1 76 ? 20.497 -2.441 -12.547 1.00 96.88 76 ILE A CA 1
ATOM 538 C C . ILE A 1 76 ? 21.856 -2.670 -11.895 1.00 96.88 76 ILE A C 1
ATOM 540 O O . ILE A 1 76 ? 22.891 -2.511 -12.550 1.00 96.88 76 ILE A O 1
ATOM 544 N N . LEU A 1 77 ? 21.848 -2.971 -10.601 1.00 95.00 77 LEU A N 1
ATOM 545 C CA . LEU A 1 77 ? 23.031 -3.221 -9.787 1.00 95.00 77 LEU A CA 1
ATOM 546 C C . LEU A 1 77 ? 23.107 -4.717 -9.457 1.00 95.00 77 LEU A C 1
ATOM 548 O O . LEU A 1 77 ? 22.136 -5.314 -9.004 1.00 95.00 77 LEU A O 1
ATOM 552 N N . CYS A 1 78 ? 24.266 -5.324 -9.671 1.00 91.81 78 CYS A N 1
ATOM 553 C CA . CYS A 1 78 ? 24.567 -6.685 -9.246 1.00 91.81 78 CYS A CA 1
ATOM 554 C C . CYS A 1 78 ? 25.306 -6.633 -7.911 1.00 91.81 78 CYS A C 1
ATOM 556 O O . CYS A 1 78 ? 26.251 -5.852 -7.762 1.00 91.81 78 CYS A O 1
ATOM 558 N N . LEU A 1 79 ? 24.888 -7.471 -6.968 1.00 86.62 79 LEU A N 1
ATOM 559 C CA . LEU A 1 79 ? 25.599 -7.673 -5.717 1.00 86.62 79 LEU A CA 1
ATOM 560 C C . LEU A 1 79 ? 26.670 -8.747 -5.943 1.00 86.62 79 LEU A C 1
ATOM 562 O O . LEU A 1 79 ? 26.357 -9.849 -6.385 1.00 86.62 79 LEU A O 1
ATOM 566 N N . VAL A 1 80 ? 27.933 -8.412 -5.702 1.00 85.69 80 VAL A N 1
ATOM 567 C CA . VAL A 1 80 ? 29.071 -9.301 -5.958 1.00 85.69 80 VAL A CA 1
ATOM 568 C C . VAL A 1 80 ? 29.825 -9.527 -4.657 1.00 85.69 80 VAL A C 1
ATOM 570 O O . VAL A 1 80 ? 30.085 -8.582 -3.912 1.00 85.69 80 VAL A O 1
ATOM 573 N N . HIS A 1 81 ? 30.179 -10.783 -4.406 1.00 81.38 81 HIS A N 1
ATOM 574 C CA . HIS A 1 81 ? 30.997 -11.185 -3.273 1.00 81.38 81 HIS A CA 1
ATOM 575 C C . HIS A 1 81 ? 32.443 -11.385 -3.730 1.00 81.38 81 HIS A C 1
ATOM 577 O O . HIS A 1 81 ? 32.706 -12.195 -4.620 1.00 81.38 81 HIS A O 1
ATOM 583 N N . THR A 1 82 ? 33.392 -10.695 -3.102 1.00 69.31 82 THR A N 1
ATOM 584 C CA . THR A 1 82 ? 34.826 -10.932 -3.325 1.00 69.31 82 THR A CA 1
ATOM 585 C C . THR A 1 82 ? 35.327 -11.863 -2.225 1.00 69.31 82 THR A C 1
ATOM 587 O O . THR A 1 82 ? 35.440 -11.438 -1.082 1.00 69.31 82 THR A O 1
ATOM 590 N N . GLN A 1 83 ? 35.560 -13.143 -2.534 1.00 58.06 83 GLN A N 1
ATOM 591 C CA . GLN A 1 83 ? 36.351 -14.017 -1.658 1.00 58.06 83 GLN A CA 1
ATOM 592 C C . GLN A 1 83 ? 37.805 -13.945 -2.121 1.00 58.06 83 GLN A C 1
ATOM 594 O O . GLN A 1 83 ? 38.112 -14.354 -3.241 1.00 58.06 83 GLN A O 1
ATOM 599 N N . ASN A 1 84 ? 38.696 -13.425 -1.280 1.00 49.94 84 ASN A N 1
ATOM 600 C CA . ASN A 1 84 ? 40.124 -13.650 -1.461 1.00 49.94 84 ASN A CA 1
ATOM 601 C C . ASN A 1 84 ? 40.425 -15.063 -0.966 1.00 49.94 84 ASN A C 1
ATOM 603 O O . ASN A 1 84 ? 40.469 -15.326 0.231 1.00 49.94 84 ASN A O 1
ATOM 607 N N . SER A 1 85 ? 40.603 -16.006 -1.881 1.00 39.03 85 SER A N 1
ATOM 608 C CA . SER A 1 85 ? 41.225 -17.285 -1.559 1.00 39.03 85 SER A CA 1
ATOM 609 C C . SER A 1 85 ? 42.004 -17.770 -2.770 1.00 39.03 85 SER A C 1
ATOM 611 O O . SER A 1 85 ? 41.425 -18.137 -3.793 1.00 39.03 85 SER A O 1
ATOM 613 N N . ASP A 1 86 ? 43.329 -17.804 -2.629 1.00 42.00 86 ASP A N 1
ATOM 614 C CA . ASP A 1 86 ? 44.218 -18.674 -3.396 1.00 42.00 86 ASP A CA 1
ATOM 615 C C . ASP A 1 86 ? 43.868 -20.137 -3.078 1.00 42.00 86 ASP A C 1
ATOM 617 O O . ASP A 1 86 ? 44.545 -20.816 -2.314 1.00 42.00 86 ASP A O 1
ATOM 621 N N . SER A 1 87 ? 42.743 -20.619 -3.599 1.00 40.81 87 SER A N 1
ATOM 622 C CA . SER A 1 87 ? 42.367 -22.031 -3.640 1.00 40.81 87 SER A CA 1
ATOM 623 C C . SER A 1 87 ? 41.067 -22.170 -4.427 1.00 40.81 87 SER A C 1
ATOM 625 O O . SER A 1 87 ? 40.013 -21.730 -3.984 1.00 40.81 87 SER A O 1
ATOM 627 N N . GLY A 1 88 ? 41.156 -22.784 -5.609 1.00 33.12 88 GLY A N 1
ATOM 628 C CA . GLY A 1 88 ? 40.057 -23.527 -6.231 1.00 33.12 88 GLY A CA 1
ATOM 629 C C . GLY A 1 88 ? 38.697 -22.832 -6.339 1.00 33.12 88 GLY A C 1
ATOM 630 O O . GLY A 1 88 ? 37.794 -23.117 -5.567 1.00 33.12 88 GLY A O 1
ATOM 631 N N . SER A 1 89 ? 38.548 -22.009 -7.380 1.00 37.78 89 SER A N 1
ATOM 632 C CA . SER A 1 89 ? 37.318 -21.778 -8.159 1.00 37.78 89 SER A CA 1
ATOM 633 C C . SER A 1 89 ? 36.013 -22.395 -7.614 1.00 37.78 89 SER A C 1
ATOM 635 O O . SER A 1 89 ? 35.762 -23.590 -7.757 1.00 37.78 89 SER A O 1
ATOM 637 N N . MET A 1 90 ? 35.111 -21.529 -7.148 1.00 30.75 90 MET A N 1
ATOM 638 C CA . MET A 1 90 ? 33.663 -21.720 -7.278 1.00 30.75 90 MET A CA 1
ATOM 639 C C . MET A 1 90 ? 33.093 -20.575 -8.120 1.00 30.75 90 MET A C 1
ATOM 641 O O . MET A 1 90 ? 32.362 -19.708 -7.655 1.00 30.75 90 MET A O 1
ATOM 645 N N . THR A 1 91 ? 33.451 -20.556 -9.404 1.00 34.12 91 THR A N 1
ATOM 646 C CA . THR A 1 91 ? 32.687 -19.811 -10.410 1.00 34.12 91 THR A CA 1
ATOM 647 C C . THR A 1 91 ? 31.405 -20.578 -10.715 1.00 34.12 91 THR A C 1
ATOM 649 O O . THR A 1 91 ? 31.445 -21.570 -11.441 1.00 34.12 91 THR A O 1
ATOM 652 N N . ILE A 1 92 ? 30.252 -20.106 -10.234 1.00 37.16 92 ILE A N 1
ATOM 653 C CA . ILE A 1 92 ? 28.963 -20.486 -10.830 1.00 37.16 92 ILE A CA 1
ATOM 654 C C . ILE A 1 92 ? 28.756 -19.585 -12.051 1.00 37.16 92 ILE A C 1
ATOM 656 O O . ILE A 1 92 ? 28.068 -18.575 -12.014 1.00 37.16 92 ILE A O 1
ATOM 660 N N . CYS A 1 93 ? 29.441 -19.924 -13.139 1.00 29.34 93 CYS A N 1
ATOM 661 C CA . CYS A 1 93 ? 29.223 -19.372 -14.472 1.00 29.34 93 CYS A CA 1
ATOM 662 C C . CYS A 1 93 ? 29.425 -20.515 -15.467 1.00 29.34 93 CYS A C 1
ATOM 664 O O . CYS A 1 93 ? 30.539 -20.770 -15.922 1.00 29.34 93 CYS A O 1
ATOM 666 N N . SER A 1 94 ? 28.351 -21.233 -15.788 1.00 29.67 94 SER A N 1
ATOM 667 C CA . SER A 1 94 ? 28.379 -22.305 -16.782 1.00 29.67 94 SER A CA 1
ATOM 668 C C . SER A 1 94 ? 28.441 -21.696 -18.184 1.00 29.67 94 SER A C 1
ATOM 670 O O . SER A 1 94 ? 27.450 -21.159 -18.682 1.00 29.67 94 SER A O 1
ATOM 672 N N . LYS A 1 95 ? 29.596 -21.787 -18.846 1.00 29.39 95 LYS A N 1
ATOM 673 C CA . LYS A 1 95 ? 29.675 -21.692 -20.307 1.00 29.39 95 LYS A CA 1
ATOM 674 C C . LYS A 1 95 ? 30.560 -22.797 -20.858 1.00 29.39 95 LYS A C 1
ATOM 676 O O . LYS A 1 95 ? 31.760 -22.832 -20.604 1.00 29.39 95 LYS A O 1
ATOM 681 N N . ASP A 1 96 ? 29.923 -23.664 -21.634 1.00 30.30 96 ASP A N 1
ATOM 682 C CA . ASP A 1 96 ? 30.540 -24.744 -22.383 1.00 30.30 96 ASP A CA 1
ATOM 683 C C . ASP A 1 96 ? 31.389 -24.244 -23.559 1.00 30.30 96 ASP A C 1
ATOM 685 O O . ASP A 1 96 ? 30.991 -23.347 -24.305 1.00 30.30 96 ASP A O 1
ATOM 689 N N . GLY A 1 97 ? 32.513 -24.943 -23.753 1.00 27.81 97 GLY A N 1
ATOM 690 C CA . GLY A 1 97 ? 33.016 -25.365 -25.061 1.00 27.81 97 GLY A CA 1
ATOM 691 C C . GLY A 1 97 ? 33.904 -24.392 -25.840 1.00 27.81 97 GLY A C 1
ATOM 692 O O . GLY A 1 97 ? 33.407 -23.569 -26.598 1.00 27.81 97 GLY A O 1
ATOM 693 N N . SER A 1 98 ? 35.227 -24.591 -25.783 1.00 24.77 98 SER A N 1
ATOM 694 C CA . SER A 1 98 ? 36.009 -25.072 -26.943 1.00 24.77 98 SER A CA 1
ATOM 695 C C . SER A 1 98 ? 37.515 -25.127 -26.634 1.00 24.77 98 SER A C 1
ATOM 697 O O . SER A 1 98 ? 38.095 -24.213 -26.056 1.00 24.77 98 SER A O 1
ATOM 699 N N . THR A 1 99 ? 38.139 -26.227 -27.047 1.00 26.12 99 THR A N 1
ATOM 700 C CA . THR A 1 99 ? 39.529 -26.655 -26.826 1.00 26.12 99 THR A CA 1
ATOM 701 C C . THR A 1 99 ? 40.508 -26.205 -27.918 1.00 26.12 99 THR A C 1
ATOM 703 O O . THR A 1 99 ? 40.176 -26.340 -29.092 1.00 26.12 99 THR A O 1
ATOM 706 N N . SER A 1 100 ? 41.745 -25.853 -27.531 1.00 27.83 100 SER A N 1
ATOM 707 C CA . SER A 1 100 ? 43.030 -26.190 -28.207 1.00 27.83 100 SER A CA 1
ATOM 708 C C . SER A 1 100 ? 44.200 -25.577 -27.401 1.00 27.83 100 SER A C 1
ATOM 710 O O . SER A 1 100 ? 44.199 -24.368 -27.199 1.00 27.83 100 SER A O 1
ATOM 712 N N . GLN A 1 101 ? 45.054 -26.35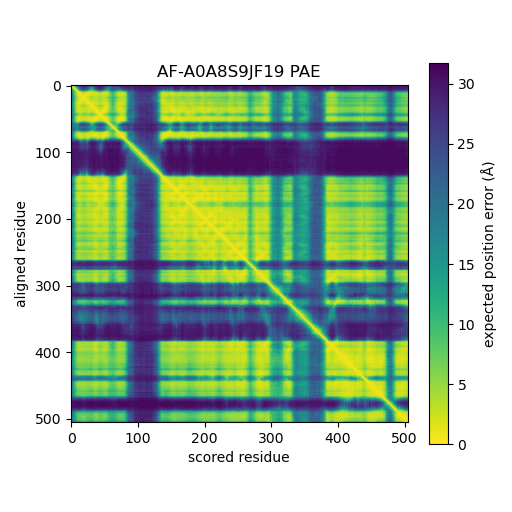8 -26.710 1.00 27.72 101 GLN A N 1
ATOM 713 C CA . GLN A 1 101 ? 46.400 -26.834 -27.141 1.00 27.72 101 GLN A CA 1
ATOM 714 C C . GLN A 1 101 ? 47.337 -25.696 -27.626 1.00 27.72 101 GLN A C 1
ATOM 716 O O . GLN A 1 101 ? 46.914 -24.913 -28.460 1.00 27.72 101 GLN A O 1
ATOM 721 N N . LEU A 1 102 ? 48.615 -25.523 -27.249 1.00 27.17 102 LEU A N 1
ATOM 722 C CA . LEU A 1 102 ? 49.667 -26.349 -26.629 1.00 27.17 102 LEU A CA 1
ATOM 723 C C . LEU A 1 102 ? 50.899 -25.432 -26.326 1.00 27.17 102 LEU A C 1
ATOM 725 O O . LEU A 1 102 ? 51.121 -24.466 -27.049 1.00 27.17 102 LEU A O 1
ATOM 729 N N . THR A 1 103 ? 51.731 -25.833 -25.343 1.00 22.92 103 THR A N 1
ATOM 730 C CA . THR A 1 103 ? 53.222 -25.708 -25.226 1.00 22.92 103 THR A CA 1
ATOM 731 C C . THR A 1 103 ? 53.960 -24.357 -25.241 1.00 22.92 103 THR A C 1
ATOM 733 O O . THR A 1 103 ? 53.910 -23.664 -26.249 1.00 22.92 103 THR A O 1
ATOM 736 N N . SER A 1 104 ? 54.844 -24.119 -24.242 1.00 28.45 104 SER A N 1
ATOM 737 C CA . SER A 1 104 ? 56.332 -24.025 -24.396 1.00 28.45 104 SER A CA 1
ATOM 738 C C . SER A 1 104 ? 57.078 -23.444 -23.147 1.00 28.45 104 SER A C 1
ATOM 740 O O . SER A 1 104 ? 56.434 -22.751 -22.366 1.00 28.45 104 SER A O 1
ATOM 742 N N . PRO A 1 105 ? 58.390 -23.745 -22.920 1.00 39.50 105 PRO A N 1
ATOM 743 C CA . PRO A 1 105 ? 58.981 -24.018 -21.587 1.00 39.50 105 PRO A CA 1
ATOM 744 C C . PRO A 1 105 ? 60.323 -23.297 -21.207 1.00 39.50 105 PRO A C 1
ATOM 746 O O . PRO A 1 105 ? 60.928 -22.653 -22.055 1.00 39.50 105 PRO A O 1
ATOM 749 N N . PHE A 1 106 ? 60.818 -23.546 -19.966 1.00 26.28 106 PHE A N 1
ATOM 750 C CA . PHE A 1 106 ? 62.214 -23.392 -19.427 1.00 26.28 106 PHE A CA 1
ATOM 751 C C . PHE A 1 106 ? 62.775 -21.945 -19.246 1.00 26.28 106 PHE A C 1
ATOM 753 O O . PHE A 1 106 ? 62.353 -21.057 -19.967 1.00 26.28 106 PHE A O 1
ATOM 760 N N . ARG A 1 107 ? 63.733 -21.565 -18.366 1.00 28.47 107 ARG A N 1
ATOM 761 C CA . ARG A 1 107 ? 64.587 -22.141 -17.288 1.00 28.47 107 ARG A CA 1
ATOM 762 C C . ARG A 1 107 ? 65.339 -20.977 -16.567 1.00 28.47 107 ARG A C 1
ATOM 764 O O . ARG A 1 107 ? 65.394 -19.883 -17.116 1.00 28.47 107 ARG A O 1
ATOM 771 N N . ASP A 1 108 ? 65.997 -21.315 -15.449 1.00 26.45 108 ASP A N 1
ATOM 772 C CA . ASP A 1 108 ? 67.301 -20.823 -14.927 1.00 26.45 108 ASP A CA 1
ATOM 773 C C . ASP A 1 108 ? 67.402 -20.037 -13.595 1.00 26.45 108 ASP A C 1
ATOM 775 O O . ASP A 1 108 ? 66.628 -19.144 -13.260 1.00 26.45 108 ASP A O 1
ATOM 779 N N . GLU A 1 109 ? 68.417 -20.493 -12.846 1.00 28.61 109 GLU A N 1
ATOM 780 C CA . GLU A 1 109 ? 68.868 -20.250 -11.471 1.00 28.61 109 GLU A CA 1
ATOM 781 C C . GLU A 1 109 ? 69.867 -19.077 -11.350 1.00 28.61 109 GLU A C 1
ATOM 783 O O . GLU A 1 109 ? 70.534 -18.749 -12.325 1.00 28.61 109 GLU A O 1
ATOM 788 N N . GLN A 1 110 ? 70.071 -18.545 -10.129 1.00 26.67 110 GLN A N 1
ATOM 789 C CA . GLN A 1 110 ? 71.382 -18.176 -9.521 1.00 26.67 110 GLN A CA 1
ATOM 790 C C . GLN A 1 110 ? 71.143 -17.577 -8.109 1.00 26.67 110 GLN A C 1
ATOM 792 O O . GLN A 1 110 ? 70.379 -16.628 -7.981 1.00 26.67 110 GLN A O 1
ATOM 797 N N . LEU A 1 111 ? 71.563 -18.207 -6.994 1.00 26.98 111 LEU A N 1
ATOM 798 C CA . LEU A 1 111 ? 72.896 -18.173 -6.330 1.00 26.98 111 LEU A CA 1
ATOM 799 C C . LEU A 1 111 ? 73.322 -16.730 -5.932 1.00 26.98 111 LEU A C 1
ATOM 801 O O . LEU A 1 111 ? 73.351 -15.864 -6.795 1.00 26.98 111 LEU A O 1
ATOM 805 N N . SER A 1 112 ? 73.667 -16.354 -4.685 1.00 29.92 112 SER A N 1
ATOM 806 C CA . SER A 1 112 ? 74.435 -17.053 -3.634 1.00 29.92 112 SER A CA 1
ATOM 807 C C . SER A 1 112 ? 74.376 -16.362 -2.244 1.00 29.92 112 SER A C 1
ATOM 809 O O . SER A 1 112 ? 74.251 -15.144 -2.189 1.00 29.92 112 SER A O 1
ATOM 811 N N . SER A 1 113 ? 74.637 -17.164 -1.184 1.00 28.92 113 SER A N 1
ATOM 812 C CA . SER A 1 113 ? 75.514 -16.958 0.018 1.00 28.92 113 SER A CA 1
ATOM 813 C C . SER A 1 113 ? 75.339 -15.716 0.918 1.00 28.92 113 SER A C 1
ATOM 815 O O . SER A 1 113 ? 75.253 -14.612 0.409 1.00 28.92 113 SER A O 1
ATOM 817 N N . SER A 1 114 ? 75.448 -15.714 2.255 1.00 29.67 114 SER A N 1
ATOM 818 C CA . SER A 1 114 ? 75.925 -16.626 3.327 1.00 29.67 114 SER A CA 1
ATOM 819 C C . SER A 1 114 ? 75.748 -15.846 4.655 1.00 29.67 114 SER A C 1
ATOM 821 O O . SER A 1 114 ? 75.963 -14.639 4.628 1.00 29.67 114 SER A O 1
ATOM 823 N N . SER A 1 115 ? 75.374 -16.424 5.805 1.00 35.47 115 SER A N 1
ATOM 824 C CA . SER A 1 115 ? 76.304 -16.838 6.882 1.00 35.47 115 SER A CA 1
ATOM 825 C C . SER A 1 115 ? 75.522 -17.371 8.110 1.00 35.47 115 SER A C 1
ATOM 827 O O . SER A 1 115 ? 74.345 -17.068 8.283 1.00 35.47 115 SER A O 1
ATOM 829 N N . LEU A 1 116 ? 76.177 -18.193 8.941 1.00 33.00 116 LEU A N 1
ATOM 830 C CA . LEU A 1 116 ? 75.626 -18.917 10.102 1.00 33.00 116 LEU A CA 1
ATOM 831 C C . LEU A 1 116 ? 76.098 -18.328 11.456 1.00 33.00 116 LEU A C 1
ATOM 833 O O . LEU A 1 116 ? 77.211 -17.806 11.527 1.00 33.00 116 LEU A O 1
ATOM 837 N N . CYS A 1 117 ? 75.295 -18.596 12.508 1.00 26.38 117 CYS A N 1
ATOM 838 C CA . CYS A 1 117 ? 75.549 -18.533 13.974 1.00 26.38 117 CYS A CA 1
ATOM 839 C C . CYS A 1 117 ? 75.338 -17.140 14.639 1.00 26.38 117 CYS A C 1
ATOM 841 O O . CYS A 1 117 ? 75.872 -16.158 14.149 1.00 26.38 117 CYS A O 1
ATOM 843 N N . SER A 1 118 ? 74.633 -16.925 15.771 1.00 30.41 118 SER A N 1
ATOM 844 C CA . SER A 1 118 ? 74.439 -17.738 16.993 1.00 30.41 118 SER A CA 1
ATOM 845 C C . SER A 1 118 ? 73.293 -17.215 17.908 1.00 30.41 118 SER A C 1
ATOM 847 O O . SER A 1 118 ? 72.993 -16.029 17.882 1.00 30.41 118 SER A O 1
ATOM 849 N N . SER A 1 119 ? 72.828 -18.119 18.789 1.00 37.53 119 SER A N 1
ATOM 850 C CA . SER A 1 119 ? 72.167 -18.002 20.117 1.00 37.53 119 SER A CA 1
ATOM 851 C C . SER A 1 119 ? 70.693 -17.566 20.269 1.00 37.53 119 SER A C 1
ATOM 853 O O . SER A 1 119 ? 70.301 -16.541 19.717 1.00 37.53 119 SER A O 1
ATOM 855 N N . PRO A 1 120 ? 69.907 -18.296 21.094 1.00 51.00 120 PRO A N 1
ATOM 856 C CA . PRO A 1 120 ? 68.575 -17.893 21.536 1.00 51.00 120 PRO A CA 1
ATOM 857 C C . PRO A 1 120 ? 68.673 -17.006 22.786 1.00 51.00 120 PRO A C 1
ATOM 859 O O . PRO A 1 120 ? 69.625 -17.146 23.550 1.00 51.00 120 PRO A O 1
ATOM 862 N N . ASP A 1 121 ? 67.732 -16.077 22.951 1.00 32.97 121 ASP A N 1
ATOM 863 C CA . ASP A 1 121 ? 66.941 -15.894 24.180 1.00 32.97 121 ASP A CA 1
ATOM 864 C C . ASP A 1 121 ? 66.139 -14.579 24.114 1.00 32.97 121 ASP A C 1
ATOM 866 O O . ASP A 1 121 ? 66.664 -13.522 23.767 1.00 32.97 121 ASP A O 1
ATOM 870 N N . ASP A 1 122 ? 64.848 -14.719 24.427 1.00 37.50 122 ASP A N 1
ATOM 871 C CA . ASP A 1 122 ? 63.879 -13.752 24.951 1.00 37.50 122 ASP A CA 1
ATOM 872 C C . ASP A 1 122 ? 63.918 -12.288 24.475 1.00 37.50 122 ASP A C 1
ATOM 874 O O . ASP A 1 122 ? 64.755 -11.489 24.892 1.00 37.50 122 ASP A O 1
ATOM 878 N N . ASN A 1 123 ? 62.881 -11.885 23.726 1.00 31.44 123 ASN A N 1
ATOM 879 C CA . ASN A 1 123 ? 61.860 -10.926 24.186 1.00 31.44 123 ASN A CA 1
ATOM 880 C C . ASN A 1 123 ? 60.885 -10.535 23.054 1.00 31.44 123 ASN A C 1
ATOM 882 O O . ASN A 1 123 ? 61.293 -10.299 21.922 1.00 31.44 123 ASN A O 1
ATOM 886 N N . SER A 1 124 ? 59.602 -10.430 23.428 1.00 34.72 124 SER A N 1
ATOM 887 C CA . SER A 1 124 ? 58.466 -9.818 22.710 1.00 34.72 124 SER A CA 1
ATOM 888 C C . SER A 1 124 ? 58.133 -10.335 21.302 1.00 34.72 124 SER A C 1
ATOM 890 O O . SER A 1 124 ? 58.635 -9.821 20.306 1.00 34.72 124 SER A O 1
ATOM 892 N N . TYR A 1 125 ? 57.165 -11.256 21.218 1.00 35.12 125 TYR A N 1
ATOM 893 C CA . TYR A 1 125 ? 56.287 -11.331 20.046 1.00 35.12 125 TYR A CA 1
ATOM 894 C C . TYR A 1 125 ? 55.286 -10.176 20.127 1.00 35.12 125 TYR A C 1
ATOM 896 O O . TYR A 1 125 ? 54.229 -10.294 20.741 1.00 35.12 125 TYR A O 1
ATOM 904 N N . ASP A 1 126 ? 55.684 -9.051 19.551 1.00 38.88 126 ASP A N 1
ATOM 905 C CA . ASP A 1 126 ? 54.790 -8.036 19.014 1.00 38.88 126 ASP A CA 1
ATOM 906 C C . ASP A 1 126 ? 54.925 -8.205 17.496 1.00 38.88 126 ASP A C 1
ATOM 908 O O . ASP A 1 126 ? 55.928 -7.798 16.913 1.00 38.88 126 ASP A O 1
ATOM 912 N N . ASP A 1 127 ? 54.015 -8.963 16.887 1.00 31.88 127 ASP A N 1
ATOM 913 C CA . ASP A 1 127 ? 53.936 -9.076 15.430 1.00 31.88 127 ASP A CA 1
ATOM 914 C C . ASP A 1 127 ? 52.468 -9.279 15.046 1.00 31.88 127 ASP A C 1
ATOM 916 O O . ASP A 1 127 ? 51.909 -10.377 15.112 1.00 31.88 127 ASP A O 1
ATOM 920 N N . ASP A 1 128 ? 51.827 -8.137 14.801 1.00 34.88 128 ASP A N 1
ATOM 921 C CA . ASP A 1 128 ? 50.760 -7.912 13.834 1.00 34.88 128 ASP A CA 1
ATOM 922 C C . ASP A 1 128 ? 49.947 -9.152 13.437 1.00 34.88 128 ASP A C 1
ATOM 924 O O . ASP A 1 128 ? 50.105 -9.741 12.361 1.00 34.88 128 ASP A O 1
ATOM 928 N N . ILE A 1 129 ? 48.937 -9.468 14.253 1.00 34.94 129 ILE A N 1
ATOM 929 C CA . ILE A 1 129 ? 47.726 -10.076 13.706 1.00 34.94 129 ILE A CA 1
ATOM 930 C C . ILE A 1 129 ? 47.151 -9.031 12.745 1.00 34.94 129 ILE A C 1
ATOM 932 O O . ILE A 1 129 ? 46.483 -8.086 13.167 1.00 34.94 129 ILE A O 1
ATOM 936 N N . LYS A 1 130 ? 47.424 -9.193 11.444 1.00 37.41 130 LYS A N 1
ATOM 937 C CA . LYS A 1 130 ? 46.595 -8.637 10.370 1.00 37.41 130 LYS A CA 1
ATOM 938 C C . LYS A 1 130 ? 45.167 -9.135 10.596 1.00 37.41 130 LYS A C 1
ATOM 940 O O . LYS A 1 130 ? 44.789 -10.209 10.136 1.00 37.41 130 LYS A O 1
ATOM 945 N N . LEU A 1 131 ? 44.420 -8.370 11.381 1.00 35.53 131 LEU A N 1
ATOM 946 C CA . LEU A 1 131 ? 42.996 -8.529 11.595 1.00 35.53 131 LEU A CA 1
ATOM 947 C C . LEU A 1 131 ? 42.275 -8.205 10.286 1.00 35.53 131 LEU A C 1
ATOM 949 O O . LEU A 1 131 ? 42.385 -7.097 9.765 1.00 35.53 131 LEU A O 1
ATOM 953 N N . ASP A 1 132 ? 41.564 -9.219 9.807 1.00 39.16 132 ASP A N 1
ATOM 954 C CA . ASP A 1 132 ? 40.456 -9.192 8.860 1.00 39.16 132 ASP A CA 1
ATOM 955 C C . ASP A 1 132 ? 40.699 -8.525 7.499 1.00 39.16 132 ASP A C 1
ATOM 957 O O . ASP A 1 132 ? 40.378 -7.361 7.255 1.00 39.16 132 ASP A O 1
ATOM 961 N N . GLU A 1 133 ? 41.122 -9.345 6.529 1.00 45.53 133 GLU A N 1
ATOM 962 C CA . GLU A 1 133 ? 40.658 -9.174 5.149 1.00 45.53 133 GLU A CA 1
ATOM 963 C C . GLU A 1 133 ? 39.138 -9.406 5.119 1.00 45.53 133 GLU A C 1
ATOM 965 O O . GLU A 1 133 ? 38.660 -10.524 4.944 1.00 45.53 133 GLU A O 1
ATOM 970 N N . ALA A 1 134 ? 38.377 -8.338 5.362 1.00 49.06 134 ALA A N 1
ATOM 971 C CA . ALA A 1 134 ? 36.923 -8.368 5.394 1.00 49.06 134 ALA A CA 1
ATOM 972 C C . ALA A 1 134 ? 36.346 -8.814 4.039 1.00 49.06 134 ALA A C 1
ATOM 974 O O . ALA A 1 134 ? 36.588 -8.188 3.002 1.00 49.06 134 ALA A O 1
ATOM 975 N N . GLU A 1 135 ? 35.540 -9.874 4.067 1.00 55.81 135 GLU A N 1
ATOM 976 C CA . GLU A 1 135 ? 34.662 -10.291 2.976 1.00 55.81 135 GLU A CA 1
ATOM 977 C C . GLU A 1 135 ? 33.769 -9.110 2.556 1.00 55.81 135 GLU A C 1
ATOM 979 O O . GLU A 1 135 ? 32.795 -8.762 3.224 1.00 55.81 135 GLU A O 1
ATOM 984 N N . ALA A 1 136 ? 34.119 -8.433 1.460 1.00 71.12 136 ALA A N 1
ATOM 985 C CA . ALA A 1 136 ? 33.433 -7.210 1.060 1.00 71.12 136 ALA A CA 1
ATOM 986 C C . ALA A 1 136 ? 32.411 -7.488 -0.051 1.00 71.12 136 ALA A C 1
ATOM 988 O O . ALA A 1 136 ? 32.766 -7.722 -1.214 1.00 71.12 136 ALA A O 1
ATOM 989 N N . TRP A 1 137 ? 31.128 -7.418 0.309 1.00 81.25 137 TRP A N 1
ATOM 990 C CA . TRP A 1 137 ? 30.015 -7.336 -0.636 1.00 81.25 137 TRP A CA 1
ATOM 991 C C . TRP A 1 137 ? 30.017 -5.977 -1.345 1.00 81.25 137 TRP A C 1
ATOM 993 O O . TRP A 1 137 ? 29.940 -4.926 -0.700 1.00 81.25 137 TRP A O 1
ATOM 1003 N N . HIS A 1 138 ? 30.060 -5.979 -2.679 1.00 87.12 138 HIS A N 1
ATOM 1004 C CA . HIS A 1 138 ? 30.105 -4.754 -3.475 1.00 87.12 138 HIS A CA 1
ATOM 1005 C C . HIS A 1 138 ? 28.981 -4.656 -4.514 1.00 87.12 138 HIS A C 1
ATOM 1007 O O . HIS A 1 138 ? 28.582 -5.633 -5.149 1.00 87.12 138 HIS A O 1
ATOM 1013 N N . LEU A 1 139 ? 28.501 -3.430 -4.741 1.00 90.75 139 LEU A N 1
ATOM 1014 C CA . LEU A 1 139 ? 27.498 -3.116 -5.761 1.00 90.75 139 LEU A CA 1
ATOM 1015 C C . LEU A 1 139 ? 28.169 -2.775 -7.098 1.00 90.75 139 LEU A C 1
ATOM 1017 O O . LEU A 1 139 ? 28.933 -1.814 -7.200 1.00 90.75 139 LEU A O 1
ATOM 1021 N N . LYS A 1 140 ? 27.860 -3.533 -8.153 1.00 91.69 140 LYS A N 1
ATOM 1022 C CA . LYS A 1 140 ? 28.359 -3.305 -9.517 1.00 91.69 140 LYS A CA 1
ATOM 1023 C C . LYS A 1 140 ? 27.227 -2.887 -10.450 1.00 91.69 140 LYS A C 1
ATOM 1025 O O . LYS A 1 140 ? 26.262 -3.620 -10.618 1.00 91.69 140 LYS A O 1
ATOM 1030 N N . LEU A 1 141 ? 27.366 -1.749 -11.130 1.00 94.62 141 LEU A N 1
ATOM 1031 C CA . LEU A 1 141 ? 26.401 -1.332 -12.153 1.00 94.62 141 LEU A CA 1
ATOM 1032 C C . LEU A 1 141 ? 26.502 -2.213 -13.405 1.00 94.62 141 LEU A C 1
ATOM 1034 O O . LEU A 1 141 ? 27.531 -2.217 -14.078 1.00 94.62 141 LEU A O 1
ATOM 1038 N N . ALA A 1 142 ? 25.413 -2.901 -13.740 1.00 94.25 142 ALA A N 1
ATOM 1039 C CA . ALA A 1 142 ? 25.273 -3.659 -14.980 1.00 94.25 142 ALA A CA 1
ATOM 1040 C C . ALA A 1 142 ? 24.723 -2.789 -16.119 1.00 94.25 142 ALA A C 1
ATOM 1042 O O . ALA A 1 142 ? 25.251 -2.813 -17.229 1.00 94.25 142 ALA A O 1
ATOM 1043 N N . ALA A 1 143 ? 23.679 -1.999 -15.853 1.00 95.12 143 ALA A N 1
ATOM 1044 C CA . ALA A 1 143 ? 23.079 -1.109 -16.842 1.00 95.12 143 ALA A CA 1
ATOM 1045 C C . ALA A 1 143 ? 22.354 0.076 -16.194 1.00 95.12 143 ALA A C 1
ATOM 1047 O O . ALA A 1 143 ? 21.880 0.003 -15.062 1.00 95.12 143 ALA A O 1
ATOM 1048 N N . ALA A 1 144 ? 22.242 1.174 -16.942 1.00 96.12 144 ALA A N 1
ATOM 1049 C CA . ALA A 1 144 ? 21.468 2.348 -16.558 1.00 96.12 144 ALA A CA 1
ATOM 1050 C C . ALA A 1 144 ? 20.692 2.877 -17.767 1.00 96.12 144 ALA A C 1
ATOM 1052 O O . ALA A 1 144 ? 21.288 3.216 -18.787 1.00 96.12 144 ALA A O 1
ATOM 1053 N N . THR A 1 145 ? 19.369 2.987 -17.650 1.00 95.12 145 THR A N 1
ATOM 1054 C CA . THR A 1 145 ? 18.495 3.436 -18.748 1.00 95.12 145 THR A CA 1
ATOM 1055 C C . THR A 1 145 ? 17.681 4.649 -18.323 1.00 95.12 145 THR A C 1
ATOM 1057 O O . THR A 1 145 ? 17.090 4.636 -17.248 1.00 95.12 145 THR A O 1
ATOM 1060 N N . THR A 1 146 ? 17.595 5.681 -19.166 1.00 95.00 146 THR A N 1
ATOM 1061 C CA . THR A 1 146 ? 16.756 6.869 -18.921 1.00 95.00 146 THR A CA 1
ATOM 1062 C C . THR A 1 146 ? 15.302 6.639 -19.333 1.00 95.00 146 THR A C 1
ATOM 1064 O O . THR A 1 146 ? 15.021 6.022 -20.363 1.00 95.00 146 THR A O 1
ATOM 1067 N N . TRP A 1 147 ? 14.374 7.128 -18.513 1.00 93.56 147 TRP A N 1
ATOM 1068 C CA . TRP A 1 147 ? 12.931 6.969 -18.675 1.00 93.56 147 TRP A CA 1
ATOM 1069 C C . TRP A 1 147 ? 12.210 8.332 -18.637 1.00 93.56 147 TRP A C 1
ATOM 1071 O O . TRP A 1 147 ? 12.698 9.269 -17.991 1.00 93.56 147 TRP A O 1
ATOM 1081 N N . PRO A 1 148 ? 11.082 8.472 -19.365 1.00 89.50 148 PRO A N 1
ATOM 1082 C CA . PRO A 1 148 ? 10.296 9.701 -19.388 1.00 89.50 148 PRO A CA 1
ATOM 1083 C C . PRO A 1 148 ? 9.436 9.796 -18.119 1.00 89.50 148 PRO A C 1
ATOM 1085 O O . PRO A 1 148 ? 8.404 9.142 -18.027 1.00 89.50 148 PRO A O 1
ATOM 1088 N N . GLY A 1 149 ? 9.880 10.594 -17.146 1.00 89.56 149 GLY A N 1
ATOM 1089 C CA . GLY A 1 149 ? 9.252 10.719 -15.827 1.00 89.56 149 GLY A CA 1
ATOM 1090 C C . GLY A 1 149 ? 10.007 9.985 -14.715 1.00 89.56 149 GLY A C 1
ATOM 1091 O O . GLY A 1 149 ? 10.896 9.172 -14.969 1.00 89.56 149 GLY A O 1
ATOM 1092 N N . MET A 1 150 ? 9.670 10.312 -13.467 1.00 91.06 150 MET A N 1
ATOM 1093 C CA . MET A 1 150 ? 10.286 9.734 -12.265 1.00 91.06 150 MET A CA 1
ATOM 1094 C C . MET A 1 150 ? 9.880 8.272 -12.076 1.00 91.06 150 MET A C 1
ATOM 1096 O O . MET A 1 150 ? 8.701 7.955 -12.224 1.00 91.06 150 MET A O 1
ATOM 1100 N N . VAL A 1 151 ? 10.822 7.413 -11.680 1.00 95.06 151 VAL A N 1
ATOM 1101 C CA . VAL A 1 151 ? 10.552 5.991 -11.408 1.00 95.06 151 VAL A CA 1
ATOM 1102 C C . VAL A 1 151 ? 10.197 5.804 -9.934 1.00 95.06 151 VAL A C 1
ATOM 1104 O O . VAL A 1 151 ? 11.078 5.639 -9.091 1.00 95.06 151 VAL A O 1
ATOM 1107 N N . LEU A 1 152 ? 8.905 5.892 -9.611 1.00 93.19 152 LEU A N 1
ATOM 1108 C CA . LEU A 1 152 ? 8.419 5.912 -8.224 1.00 93.19 152 LEU A CA 1
ATOM 1109 C C . LEU A 1 152 ? 8.145 4.531 -7.630 1.00 93.19 152 LEU A C 1
ATOM 1111 O O . LEU A 1 152 ? 8.162 4.398 -6.414 1.00 93.19 152 LEU A O 1
ATOM 1115 N N . ALA A 1 153 ? 7.913 3.518 -8.459 1.00 95.00 153 ALA A N 1
ATOM 1116 C CA . ALA A 1 153 ? 7.614 2.171 -8.001 1.00 95.00 153 ALA A CA 1
ATOM 1117 C C . ALA A 1 153 ? 8.228 1.132 -8.940 1.00 95.00 153 ALA A C 1
ATOM 1119 O O . ALA A 1 153 ? 8.181 1.279 -10.165 1.00 95.00 153 ALA A O 1
ATOM 1120 N N . ILE A 1 154 ? 8.773 0.073 -8.347 1.00 96.75 154 ILE A N 1
ATOM 1121 C CA . ILE A 1 154 ? 9.249 -1.137 -9.015 1.00 96.75 154 ILE A CA 1
ATOM 1122 C C . ILE A 1 154 ? 8.658 -2.313 -8.242 1.00 96.75 154 ILE A C 1
ATOM 1124 O O . ILE A 1 154 ? 8.505 -2.225 -7.028 1.00 96.75 154 ILE A O 1
ATOM 1128 N N . CYS A 1 155 ? 8.259 -3.373 -8.937 1.00 94.31 155 CYS A N 1
ATOM 1129 C CA . CYS A 1 155 ? 7.662 -4.546 -8.304 1.00 94.31 155 CYS A CA 1
ATOM 1130 C C . CYS A 1 155 ? 7.990 -5.808 -9.118 1.00 94.31 155 CYS A C 1
ATOM 1132 O O . CYS A 1 155 ? 7.894 -5.750 -10.351 1.00 94.31 155 CYS A O 1
ATOM 1134 N N . PRO A 1 156 ? 8.365 -6.942 -8.499 1.00 94.38 156 PRO A N 1
ATOM 1135 C CA . PRO A 1 156 ? 8.560 -8.197 -9.216 1.00 94.38 156 PRO A CA 1
ATOM 1136 C C . PRO A 1 156 ? 7.239 -8.694 -9.818 1.00 94.38 156 PRO A C 1
ATOM 1138 O O . PRO A 1 156 ? 6.148 -8.387 -9.328 1.00 94.38 156 PRO A O 1
ATOM 1141 N N . TYR A 1 157 ? 7.316 -9.456 -10.909 1.00 94.75 157 TYR A N 1
ATOM 1142 C CA . TYR A 1 157 ? 6.125 -9.966 -11.580 1.00 94.75 157 TYR A CA 1
ATOM 1143 C C . TYR A 1 157 ? 6.366 -11.317 -12.260 1.00 94.75 157 TYR A C 1
ATOM 1145 O O . TYR A 1 157 ? 7.179 -11.429 -13.177 1.00 94.75 157 TYR A O 1
ATOM 1153 N N . LEU A 1 158 ? 5.609 -12.341 -11.847 1.00 90.69 158 LEU A N 1
ATOM 1154 C CA . LEU A 1 158 ? 5.635 -13.690 -12.436 1.00 90.69 158 LEU A CA 1
ATOM 1155 C C . LEU A 1 158 ? 7.052 -14.294 -12.555 1.00 90.69 158 LEU A C 1
ATOM 1157 O O . LEU A 1 158 ? 7.354 -14.944 -13.557 1.00 90.69 158 LEU A O 1
ATOM 1161 N N . ASP A 1 159 ? 7.928 -14.016 -11.584 1.00 86.31 159 ASP A N 1
ATOM 1162 C CA . ASP A 1 159 ? 9.330 -14.471 -11.450 1.00 86.31 159 ASP A CA 1
ATOM 1163 C C . ASP A 1 159 ? 10.309 -14.160 -12.593 1.00 86.31 159 ASP A C 1
ATOM 1165 O O . ASP A 1 159 ? 11.518 -14.317 -12.430 1.00 86.31 159 ASP A O 1
ATOM 1169 N N . ARG A 1 160 ? 9.821 -13.706 -13.747 1.00 88.44 160 ARG A N 1
ATOM 1170 C CA . ARG A 1 160 ? 10.623 -13.436 -14.952 1.00 88.44 160 ARG A CA 1
ATOM 1171 C C . ARG A 1 160 ? 10.474 -12.017 -15.480 1.00 88.44 160 ARG A C 1
ATOM 1173 O O . ARG A 1 160 ? 11.225 -11.586 -16.359 1.00 88.44 160 ARG A O 1
ATOM 1180 N N . PHE A 1 161 ? 9.471 -11.305 -14.984 1.00 94.94 161 PHE A N 1
ATOM 1181 C CA . PHE A 1 161 ? 9.233 -9.915 -15.301 1.00 94.94 161 PHE A CA 1
ATOM 1182 C C . PHE A 1 161 ? 9.343 -9.063 -14.044 1.00 94.94 161 PHE A C 1
ATOM 1184 O O . PHE A 1 161 ? 9.367 -9.533 -12.908 1.00 94.94 161 PHE A O 1
ATOM 1191 N N . PHE A 1 162 ? 9.374 -7.765 -14.271 1.00 97.00 162 PHE A N 1
ATOM 1192 C CA . PHE A 1 162 ? 9.140 -6.771 -13.248 1.00 97.00 162 PHE A CA 1
ATOM 1193 C C . PHE A 1 162 ? 8.334 -5.631 -13.849 1.00 97.00 162 PHE A C 1
ATOM 1195 O O . PHE A 1 162 ? 8.351 -5.390 -15.062 1.00 97.00 162 PHE A O 1
ATOM 1202 N N . LEU A 1 163 ? 7.620 -4.924 -12.992 1.00 98.12 163 LEU A N 1
ATOM 1203 C CA . LEU A 1 163 ? 6.936 -3.693 -13.327 1.00 98.12 163 LEU A CA 1
ATOM 1204 C C . LEU A 1 163 ? 7.789 -2.518 -12.876 1.00 98.12 163 LEU A C 1
ATOM 1206 O O . LEU A 1 163 ? 8.415 -2.571 -11.821 1.00 98.12 163 LEU A O 1
ATOM 1210 N N . ALA A 1 164 ? 7.787 -1.447 -13.659 1.00 98.00 164 ALA A N 1
ATOM 1211 C CA . ALA A 1 164 ? 8.359 -0.175 -13.242 1.00 98.00 164 ALA A CA 1
ATOM 1212 C C . ALA A 1 164 ? 7.481 0.982 -13.716 1.00 98.00 164 ALA A C 1
ATOM 1214 O O . ALA A 1 164 ? 7.043 0.993 -14.873 1.00 98.00 164 ALA A O 1
ATOM 1215 N N . SER A 1 165 ? 7.232 1.950 -12.835 1.00 97.12 165 SER A N 1
ATOM 1216 C CA . SER A 1 165 ? 6.530 3.185 -13.183 1.00 97.12 165 SER A CA 1
ATOM 1217 C C . SER A 1 165 ? 7.488 4.232 -13.756 1.00 97.12 165 SER A C 1
ATOM 1219 O O . SER A 1 165 ? 8.682 4.235 -13.475 1.00 97.12 165 SER A O 1
ATOM 1221 N N . ALA A 1 166 ? 6.969 5.131 -14.583 1.00 94.94 166 ALA A N 1
ATOM 1222 C CA . ALA A 1 166 ? 7.586 6.403 -14.921 1.00 94.94 166 ALA A CA 1
ATOM 1223 C C . ALA A 1 166 ? 6.491 7.436 -15.202 1.00 94.94 166 ALA A C 1
ATOM 1225 O O . ALA A 1 166 ? 5.793 7.352 -16.216 1.00 94.94 166 ALA A O 1
ATOM 1226 N N . GLY A 1 167 ? 6.327 8.389 -14.280 1.00 91.81 167 GLY A N 1
ATOM 1227 C CA . GLY A 1 167 ? 5.215 9.346 -14.320 1.00 91.81 167 GLY A CA 1
ATOM 1228 C C . GLY A 1 167 ? 3.859 8.636 -14.251 1.00 91.81 167 GLY A C 1
ATOM 1229 O O . GLY A 1 167 ? 3.627 7.816 -13.365 1.00 91.81 167 GLY A O 1
ATOM 1230 N N . ASN A 1 168 ? 2.971 8.922 -15.201 1.00 93.31 168 ASN A N 1
ATOM 1231 C CA . ASN A 1 168 ? 1.671 8.253 -15.361 1.00 93.31 168 ASN A CA 1
ATOM 1232 C C . ASN A 1 168 ? 1.691 6.972 -16.223 1.00 93.31 168 ASN A C 1
ATOM 1234 O O . ASN A 1 168 ? 0.645 6.503 -16.671 1.00 93.31 168 ASN A O 1
ATOM 1238 N N . ALA A 1 169 ? 2.864 6.419 -16.529 1.00 96.00 169 ALA A N 1
ATOM 1239 C CA . ALA A 1 169 ? 2.993 5.169 -17.272 1.00 96.00 169 ALA A CA 1
ATOM 1240 C C . ALA A 1 169 ? 3.668 4.096 -16.423 1.00 96.00 169 ALA A C 1
ATOM 1242 O O . ALA A 1 169 ? 4.542 4.396 -15.616 1.00 96.00 169 ALA A O 1
ATOM 1243 N N . PHE A 1 170 ? 3.324 2.834 -16.647 1.00 97.88 170 PHE A N 1
ATOM 1244 C CA . PHE A 1 170 ? 4.067 1.698 -16.111 1.00 97.88 170 PHE A CA 1
ATOM 1245 C C . PHE A 1 170 ? 4.346 0.683 -17.210 1.00 97.88 170 PHE A C 1
ATOM 1247 O O . PHE A 1 170 ? 3.652 0.629 -18.225 1.00 97.88 170 PHE A O 1
ATOM 1254 N N . TYR A 1 171 ? 5.396 -0.106 -17.025 1.00 98.12 171 TYR A N 1
ATOM 1255 C CA . TYR A 1 171 ? 5.923 -0.972 -18.067 1.00 98.12 171 TYR A CA 1
ATOM 1256 C C . TYR A 1 171 ? 6.155 -2.370 -17.523 1.00 98.12 171 TYR A C 1
ATOM 1258 O O . TYR A 1 171 ? 6.771 -2.523 -16.472 1.00 98.12 171 TYR A O 1
ATOM 1266 N N . VAL A 1 172 ? 5.737 -3.378 -18.287 1.00 98.19 172 VAL A N 1
ATOM 1267 C CA . VAL A 1 172 ? 6.155 -4.765 -18.061 1.00 98.19 172 VAL A CA 1
ATOM 1268 C C . VAL A 1 172 ? 7.531 -4.929 -18.681 1.00 98.19 172 VAL A C 1
ATOM 1270 O O . VAL A 1 172 ? 7.697 -4.743 -19.890 1.00 98.19 172 VAL A O 1
ATOM 1273 N N . CYS A 1 173 ? 8.522 -5.243 -17.863 1.00 97.50 173 CYS A N 1
ATOM 1274 C CA . CYS A 1 173 ? 9.918 -5.368 -18.254 1.00 97.50 173 CYS A CA 1
ATOM 1275 C C . CYS A 1 173 ? 10.459 -6.747 -17.895 1.00 97.50 173 CYS A C 1
ATOM 1277 O O . CYS A 1 173 ? 9.882 -7.459 -17.086 1.00 97.50 173 CYS A O 1
ATOM 1279 N N . GLY A 1 174 ? 11.581 -7.123 -18.493 1.00 95.50 174 GLY A N 1
ATOM 1280 C CA . GLY A 1 174 ? 12.291 -8.349 -18.146 1.00 95.50 174 GLY A CA 1
ATOM 1281 C C . GLY A 1 174 ? 13.655 -8.409 -18.815 1.00 95.50 174 GLY A C 1
ATOM 1282 O O . GLY A 1 174 ? 14.035 -7.500 -19.564 1.00 95.50 174 GLY A O 1
ATOM 1283 N N . PHE A 1 175 ? 14.374 -9.496 -18.561 1.00 95.31 175 PHE A N 1
ATOM 1284 C CA . PHE A 1 175 ? 15.753 -9.690 -19.002 1.00 95.31 175 PHE A CA 1
ATOM 1285 C C . PHE A 1 175 ? 15.843 -10.826 -20.027 1.00 95.31 175 PHE A C 1
ATOM 1287 O O . PHE A 1 175 ? 15.972 -11.988 -19.656 1.00 95.31 175 PHE A O 1
ATOM 1294 N N . PRO A 1 176 ? 15.758 -10.525 -21.335 1.00 92.12 176 PRO A N 1
ATOM 1295 C CA . PRO A 1 176 ? 16.030 -11.494 -22.387 1.00 92.12 176 PRO A CA 1
ATOM 1296 C C . PRO A 1 176 ? 17.317 -12.292 -22.147 1.00 92.12 176 PRO A C 1
ATOM 1298 O O . PRO A 1 176 ? 18.392 -11.709 -21.982 1.00 92.12 176 PRO A O 1
ATOM 1301 N N . ASN A 1 177 ? 17.202 -13.621 -22.216 1.00 90.50 177 ASN A N 1
ATOM 1302 C CA . ASN A 1 177 ? 18.300 -14.571 -22.015 1.00 90.50 177 ASN A CA 1
ATOM 1303 C C . ASN A 1 177 ? 19.018 -14.398 -20.665 1.00 90.50 177 ASN A C 1
ATOM 1305 O O . ASN A 1 177 ? 20.239 -14.545 -20.617 1.00 90.50 177 ASN A O 1
ATOM 1309 N N . ASP A 1 178 ? 18.283 -14.004 -19.621 1.00 90.38 178 ASP A N 1
ATOM 1310 C CA . ASP A 1 178 ? 18.787 -13.827 -18.256 1.00 90.38 178 ASP A CA 1
ATOM 1311 C C . ASP A 1 178 ? 20.025 -12.929 -18.175 1.00 90.38 178 ASP A C 1
ATOM 1313 O O . ASP A 1 178 ? 20.953 -13.169 -17.407 1.00 90.38 178 ASP A O 1
ATOM 1317 N N . ARG A 1 179 ? 20.062 -11.875 -19.002 1.00 90.44 179 ARG A N 1
ATOM 1318 C CA . ARG A 1 179 ? 21.165 -10.915 -18.980 1.00 90.44 179 ARG A CA 1
ATOM 1319 C C . ARG A 1 179 ? 20.746 -9.582 -18.361 1.00 90.44 179 ARG A C 1
ATOM 1321 O O . ARG A 1 179 ? 20.008 -8.830 -19.012 1.00 90.44 179 ARG A O 1
ATOM 1328 N N . PRO A 1 180 ? 21.279 -9.225 -17.178 1.00 88.19 180 PRO A N 1
ATOM 1329 C CA . PRO A 1 180 ? 20.970 -7.963 -16.505 1.00 88.19 180 PRO A CA 1
ATOM 1330 C C . PRO A 1 180 ? 21.264 -6.719 -17.351 1.00 88.19 180 PRO A C 1
ATOM 1332 O O . PRO A 1 180 ? 20.565 -5.716 -17.262 1.00 88.19 180 PRO A O 1
ATOM 1335 N N . ASP A 1 181 ? 22.270 -6.779 -18.224 1.00 89.50 181 ASP A N 1
ATOM 1336 C CA . ASP A 1 181 ? 22.671 -5.658 -19.077 1.00 89.50 181 ASP A CA 1
ATOM 1337 C C . ASP A 1 181 ? 21.723 -5.411 -20.271 1.00 89.50 181 ASP A C 1
ATOM 1339 O O . ASP A 1 181 ? 21.809 -4.375 -20.931 1.00 89.50 181 ASP A O 1
ATOM 1343 N N . LYS A 1 182 ? 20.799 -6.341 -20.556 1.00 90.88 182 LYS A N 1
ATOM 1344 C CA . LYS A 1 182 ? 19.856 -6.281 -21.685 1.00 90.88 182 LYS A CA 1
ATOM 1345 C C . LYS A 1 182 ? 18.398 -6.261 -21.236 1.00 90.88 182 LYS A C 1
ATOM 1347 O O . LYS A 1 182 ? 17.590 -7.042 -21.720 1.00 90.88 182 LYS A O 1
ATOM 1352 N N . MET A 1 183 ? 18.029 -5.326 -20.369 1.00 94.31 183 MET A N 1
ATOM 1353 C CA . MET A 1 183 ? 16.624 -5.092 -20.014 1.00 94.31 183 MET A CA 1
ATOM 1354 C C . MET A 1 183 ? 15.770 -4.727 -21.247 1.00 94.31 183 MET A C 1
ATOM 1356 O O . MET A 1 183 ? 16.134 -3.856 -22.041 1.00 94.31 183 MET A O 1
ATOM 1360 N N . LYS A 1 184 ? 14.587 -5.341 -21.377 1.00 95.19 184 LYS A N 1
ATOM 1361 C CA . LYS A 1 184 ? 13.602 -5.057 -22.431 1.00 95.19 184 LYS A CA 1
ATOM 1362 C C . LYS A 1 184 ? 12.238 -4.694 -21.846 1.00 95.19 184 LYS A C 1
ATOM 1364 O O . LYS A 1 184 ? 11.796 -5.303 -20.878 1.00 95.19 184 LYS A O 1
A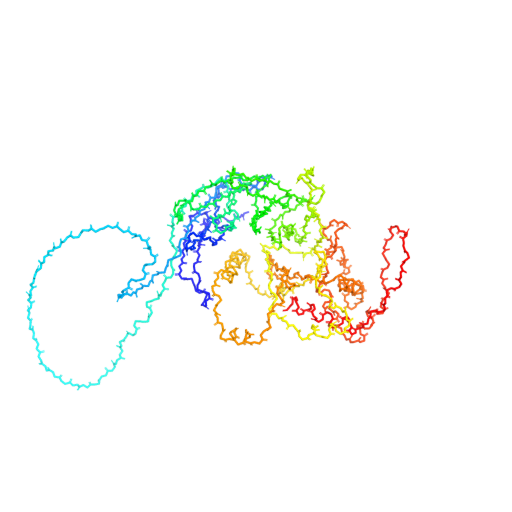TOM 1369 N N . ARG A 1 185 ? 11.553 -3.740 -22.487 1.00 96.12 185 ARG A N 1
ATOM 1370 C CA . ARG A 1 185 ? 10.144 -3.396 -22.229 1.00 96.12 185 ARG A CA 1
ATOM 1371 C C . ARG A 1 185 ? 9.243 -4.227 -23.149 1.00 96.12 185 ARG A C 1
ATOM 1373 O O . ARG A 1 185 ? 9.460 -4.242 -24.361 1.00 96.12 185 ARG A O 1
ATOM 1380 N N . PHE A 1 186 ? 8.265 -4.920 -22.582 1.00 96.69 186 PHE A N 1
ATOM 1381 C CA . PHE A 1 186 ? 7.343 -5.811 -23.291 1.00 96.69 186 PHE A CA 1
ATOM 1382 C C . PHE A 1 186 ? 5.983 -5.166 -23.539 1.00 96.69 186 PHE A C 1
ATOM 1384 O O . PHE A 1 186 ? 5.467 -5.278 -24.647 1.00 96.69 186 PHE A O 1
ATOM 1391 N N . ALA A 1 187 ? 5.444 -4.462 -22.545 1.00 97.69 187 ALA A N 1
ATOM 1392 C CA . ALA A 1 187 ? 4.170 -3.758 -22.634 1.00 97.69 187 ALA A CA 1
ATOM 1393 C C . ALA A 1 187 ? 4.207 -2.457 -21.830 1.00 97.69 187 ALA A C 1
ATOM 1395 O O . ALA A 1 187 ? 5.078 -2.268 -20.978 1.00 97.69 187 ALA A O 1
ATOM 1396 N N . VAL A 1 188 ? 3.253 -1.571 -22.108 1.00 97.62 188 VAL A N 1
ATOM 1397 C CA . VAL A 1 188 ? 3.061 -0.305 -21.396 1.00 97.62 188 VAL A CA 1
ATOM 1398 C C . VAL A 1 188 ? 1.585 -0.127 -21.056 1.00 97.62 188 VAL A C 1
ATOM 1400 O O . VAL A 1 188 ? 0.720 -0.353 -21.901 1.00 97.62 188 VAL A O 1
ATOM 1403 N N . GLY A 1 189 ? 1.313 0.261 -19.816 1.00 96.56 189 GLY A N 1
ATOM 1404 C CA . GLY A 1 189 ? 0.016 0.732 -19.347 1.00 96.56 189 GLY A CA 1
ATOM 1405 C C . GLY A 1 189 ? 0.123 2.197 -18.939 1.00 96.56 189 GLY A C 1
ATOM 1406 O O . GLY A 1 189 ? 1.213 2.688 -18.629 1.00 96.56 189 GLY A O 1
ATOM 1407 N N . ARG A 1 190 ? -0.993 2.923 -18.991 1.00 95.00 190 ARG A N 1
ATOM 1408 C CA . ARG A 1 190 ? -1.041 4.349 -18.652 1.00 95.00 190 ARG A CA 1
ATOM 1409 C C . ARG A 1 190 ? -2.251 4.638 -17.784 1.00 95.00 190 ARG A C 1
ATOM 1411 O O . ARG A 1 190 ? -3.343 4.174 -18.086 1.00 95.00 190 ARG A O 1
ATOM 1418 N N . THR A 1 191 ? -2.037 5.439 -16.756 1.00 93.19 191 THR A N 1
ATOM 1419 C CA . THR A 1 191 ? -3.068 6.004 -15.888 1.00 93.19 191 THR A CA 1
ATOM 1420 C C . THR A 1 191 ? -3.293 7.470 -16.257 1.00 93.19 191 THR A C 1
ATOM 1422 O O . THR A 1 191 ? -2.532 8.067 -17.030 1.00 93.19 191 THR A O 1
ATOM 1425 N N . ARG A 1 192 ? -4.359 8.075 -15.726 1.00 90.44 192 ARG A N 1
ATOM 1426 C CA . ARG A 1 192 ? -4.619 9.507 -15.939 1.00 90.44 192 ARG A CA 1
ATOM 1427 C C . ARG A 1 192 ? -3.622 10.366 -15.163 1.00 90.44 192 ARG A C 1
ATOM 1429 O O . ARG A 1 192 ? -3.119 11.348 -15.707 1.00 90.44 192 ARG A O 1
ATOM 1436 N N . PHE A 1 193 ? -3.303 9.959 -13.936 1.00 91.69 193 PHE A N 1
ATOM 1437 C CA . PHE A 1 193 ? -2.430 10.688 -13.018 1.00 91.69 193 PHE A CA 1
ATOM 1438 C C . PHE A 1 193 ? -1.144 9.925 -12.707 1.00 91.69 193 PHE A C 1
ATOM 1440 O O . PHE A 1 193 ? -0.993 8.761 -13.069 1.00 91.69 193 PHE A O 1
ATOM 1447 N N . MET A 1 194 ? -0.188 10.600 -12.070 1.00 91.88 194 MET A N 1
ATOM 1448 C CA . MET A 1 194 ? 1.103 10.010 -11.717 1.00 91.88 194 MET A CA 1
ATOM 1449 C C . MET A 1 194 ? 0.929 8.761 -10.846 1.00 91.88 194 MET A C 1
ATOM 1451 O O . MET A 1 194 ? 0.255 8.803 -9.819 1.00 91.88 194 MET A O 1
ATOM 1455 N N . ILE A 1 195 ? 1.605 7.681 -11.231 1.00 94.94 195 ILE A N 1
ATOM 1456 C CA . ILE A 1 195 ? 1.599 6.411 -10.506 1.00 94.94 195 ILE A CA 1
ATOM 1457 C C . ILE A 1 195 ? 2.485 6.535 -9.269 1.00 94.94 195 ILE A C 1
ATOM 1459 O O . ILE A 1 195 ? 3.669 6.863 -9.381 1.00 94.94 195 ILE A O 1
ATOM 1463 N N . THR A 1 196 ? 1.925 6.241 -8.099 1.00 93.38 196 THR A N 1
ATOM 1464 C CA . THR A 1 196 ? 2.618 6.299 -6.806 1.00 93.38 196 THR A CA 1
ATOM 1465 C C . THR A 1 196 ? 2.999 4.922 -6.278 1.00 93.38 196 THR A C 1
ATOM 1467 O O . THR A 1 196 ? 4.021 4.814 -5.611 1.00 93.38 196 THR A O 1
ATOM 1470 N N . SER A 1 197 ? 2.237 3.874 -6.603 1.00 94.62 197 SER A N 1
ATOM 1471 C CA . SER A 1 197 ? 2.495 2.507 -6.135 1.00 94.62 197 SER A CA 1
ATOM 1472 C C . SER A 1 197 ? 2.200 1.461 -7.213 1.00 94.62 197 SER A C 1
ATOM 1474 O O . SER A 1 197 ? 1.331 1.640 -8.069 1.00 94.62 197 SER A O 1
ATOM 1476 N N . LEU A 1 198 ? 2.957 0.363 -7.174 1.00 95.94 198 LEU A N 1
ATOM 1477 C CA . LEU A 1 198 ? 2.766 -0.823 -8.005 1.00 95.94 198 LEU A CA 1
ATOM 1478 C C . LEU A 1 198 ? 2.851 -2.061 -7.116 1.00 95.94 198 LEU A C 1
ATOM 1480 O O . LEU A 1 198 ? 3.818 -2.222 -6.364 1.00 95.94 198 LEU A O 1
ATOM 1484 N N . ARG A 1 199 ? 1.852 -2.933 -7.230 1.00 94.69 199 ARG A N 1
ATOM 1485 C CA . ARG A 1 199 ? 1.788 -4.218 -6.531 1.00 94.69 199 ARG A CA 1
ATOM 1486 C C . ARG A 1 199 ? 1.292 -5.302 -7.464 1.00 94.69 199 ARG A C 1
ATOM 1488 O O . ARG A 1 199 ? 0.569 -5.032 -8.424 1.00 94.69 199 ARG A O 1
ATOM 1495 N N . THR A 1 200 ? 1.676 -6.532 -7.170 1.00 93.25 200 THR A N 1
ATOM 1496 C CA . THR A 1 200 ? 1.279 -7.701 -7.943 1.00 93.25 200 THR A CA 1
ATOM 1497 C C . THR A 1 200 ? 0.815 -8.805 -7.005 1.00 93.25 200 THR A C 1
ATOM 1499 O O . THR A 1 200 ? 1.293 -8.929 -5.881 1.00 93.25 200 THR A O 1
ATOM 1502 N N . TYR A 1 201 ? -0.146 -9.592 -7.476 1.00 89.94 201 TYR A N 1
ATOM 1503 C CA . TYR A 1 201 ? -0.548 -10.850 -6.863 1.00 89.94 201 TYR A CA 1
ATOM 1504 C C . TYR A 1 201 ? -0.809 -11.832 -7.996 1.00 89.94 201 TYR A C 1
ATOM 1506 O O . TYR A 1 201 ? -1.753 -11.663 -8.774 1.00 89.94 201 TYR A O 1
ATOM 1514 N N . LEU A 1 202 ? 0.067 -12.829 -8.138 1.00 89.31 202 LEU A N 1
ATOM 1515 C CA . LEU A 1 202 ? 0.075 -13.739 -9.285 1.00 89.31 202 LEU A CA 1
ATOM 1516 C C . LEU A 1 202 ? 0.054 -12.953 -10.612 1.00 89.31 202 LEU A C 1
ATOM 1518 O O . LEU A 1 202 ? 0.971 -12.191 -10.911 1.00 89.31 202 LEU A O 1
ATOM 1522 N N . THR A 1 203 ? -0.993 -13.122 -11.420 1.00 89.88 203 THR A N 1
ATOM 1523 C CA . THR A 1 203 ? -1.168 -12.436 -12.707 1.00 89.88 203 THR A CA 1
ATOM 1524 C C . THR A 1 203 ? -1.805 -11.055 -12.576 1.00 89.88 203 THR A C 1
ATOM 1526 O O . THR A 1 203 ? -1.792 -10.296 -13.551 1.00 89.88 203 THR A O 1
ATOM 1529 N N . ARG A 1 204 ? -2.360 -10.716 -11.406 1.00 92.69 204 ARG A N 1
ATOM 1530 C CA . ARG A 1 204 ? -3.024 -9.441 -11.153 1.00 92.69 204 ARG A CA 1
ATOM 1531 C C . ARG A 1 204 ? -2.001 -8.358 -10.852 1.00 92.69 204 ARG A C 1
ATOM 1533 O O . ARG A 1 204 ? -1.043 -8.568 -10.113 1.00 92.69 204 ARG A O 1
ATOM 1540 N N . ILE A 1 205 ? -2.238 -7.186 -11.422 1.00 95.88 205 ILE A N 1
ATOM 1541 C CA . ILE A 1 205 ? -1.443 -5.984 -11.201 1.00 95.88 205 ILE A CA 1
ATOM 1542 C C . ILE A 1 205 ? -2.364 -4.936 -10.588 1.00 95.88 205 ILE A C 1
ATOM 1544 O O . ILE A 1 205 ? -3.447 -4.703 -11.119 1.00 95.88 205 ILE A O 1
ATOM 1548 N N . VAL A 1 206 ? -1.931 -4.277 -9.519 1.00 95.88 206 VAL A N 1
ATOM 1549 C CA . VAL A 1 206 ? -2.578 -3.077 -8.984 1.00 95.88 206 VAL A CA 1
ATOM 1550 C C . VAL A 1 206 ? -1.653 -1.885 -9.141 1.00 95.88 206 VAL A C 1
ATOM 1552 O O . VAL A 1 206 ? -0.459 -1.942 -8.841 1.00 95.88 206 VAL A O 1
ATOM 1555 N N . VAL A 1 207 ? -2.240 -0.799 -9.628 1.00 97.06 207 VAL A N 1
ATOM 1556 C CA . VAL A 1 207 ? -1.596 0.486 -9.853 1.00 97.06 207 VAL A CA 1
ATOM 1557 C C . VAL A 1 207 ? -2.317 1.518 -9.001 1.00 97.06 207 VAL A C 1
ATOM 1559 O O . VAL A 1 207 ? -3.491 1.787 -9.239 1.00 97.06 207 VAL A O 1
ATOM 1562 N N . GLY A 1 208 ? -1.629 2.087 -8.017 1.00 96.25 208 GLY A N 1
ATOM 1563 C CA . GLY A 1 208 ? -2.128 3.236 -7.268 1.00 96.25 208 GLY A CA 1
ATOM 1564 C C . GLY A 1 208 ? -1.610 4.525 -7.886 1.00 96.25 208 GLY A C 1
ATOM 1565 O O . GLY A 1 208 ? -0.411 4.640 -8.161 1.00 96.25 208 GLY A O 1
ATOM 1566 N N . ASP A 1 209 ? -2.492 5.493 -8.104 1.00 93.38 209 ASP A N 1
ATOM 1567 C CA . ASP A 1 209 ? -2.113 6.811 -8.599 1.00 93.38 209 ASP A CA 1
ATOM 1568 C C . ASP A 1 209 ? -2.403 7.925 -7.584 1.00 93.38 209 ASP A C 1
ATOM 1570 O O . ASP A 1 209 ? -2.985 7.729 -6.515 1.00 93.38 209 ASP A O 1
ATOM 1574 N N . CYS A 1 210 ? -1.920 9.127 -7.885 1.00 91.19 210 CYS A N 1
ATOM 1575 C CA . CYS A 1 210 ? -2.013 10.243 -6.960 1.00 91.19 210 CYS A CA 1
ATOM 1576 C C . CYS A 1 210 ? -3.398 10.905 -6.890 1.00 91.19 210 CYS A C 1
ATOM 1578 O O . CYS A 1 210 ? -3.483 11.955 -6.255 1.00 91.19 210 CYS A O 1
ATOM 1580 N N . ARG A 1 211 ? -4.463 10.373 -7.515 1.00 90.00 211 ARG A N 1
ATOM 1581 C CA . ARG A 1 211 ? -5.788 11.020 -7.500 1.00 90.00 211 ARG A CA 1
ATOM 1582 C C . ARG A 1 211 ? -7.001 10.102 -7.676 1.00 90.00 211 ARG A C 1
ATOM 1584 O O . ARG A 1 211 ? -7.989 10.301 -6.973 1.00 90.00 211 ARG A O 1
ATOM 1591 N N . ASP A 1 212 ? -6.972 9.178 -8.622 1.00 88.69 212 ASP A N 1
ATOM 1592 C CA . ASP A 1 212 ? -8.079 8.278 -8.960 1.00 88.69 212 ASP A CA 1
ATOM 1593 C C . ASP A 1 212 ? -8.137 7.025 -8.081 1.00 88.69 212 ASP A C 1
ATOM 1595 O O . ASP A 1 212 ? -9.040 6.215 -8.250 1.00 88.69 212 ASP A O 1
ATOM 1599 N N . GLY A 1 213 ? -7.211 6.862 -7.135 1.00 92.81 213 GLY A N 1
ATOM 1600 C CA . GLY A 1 213 ? -7.164 5.681 -6.284 1.00 92.81 213 GLY A CA 1
ATOM 1601 C C . GLY A 1 213 ? -6.397 4.535 -6.933 1.00 92.81 213 GLY A C 1
ATOM 1602 O O . GLY A 1 213 ? -5.292 4.728 -7.448 1.00 92.81 213 GLY A O 1
ATOM 1603 N N . VAL A 1 214 ? -6.953 3.326 -6.849 1.00 94.88 214 VAL A N 1
ATOM 1604 C CA . VAL A 1 214 ? -6.325 2.098 -7.357 1.00 94.88 214 VAL A CA 1
ATOM 1605 C C . VAL A 1 214 ? -7.001 1.551 -8.611 1.00 94.88 214 VAL A C 1
ATOM 1607 O O . VAL A 1 214 ? -8.219 1.583 -8.775 1.00 94.88 214 VAL A O 1
ATOM 1610 N N . LEU A 1 215 ? -6.182 1.001 -9.503 1.00 94.12 215 LEU A N 1
ATOM 1611 C CA . LEU A 1 215 ? -6.581 0.459 -10.797 1.00 94.12 215 LEU A CA 1
ATOM 1612 C C . LEU A 1 215 ? -6.007 -0.948 -10.955 1.00 94.12 215 LEU A C 1
ATOM 1614 O O . LEU A 1 215 ? -4.805 -1.157 -10.782 1.00 94.12 215 LEU A O 1
ATOM 1618 N N . PHE A 1 216 ? -6.847 -1.910 -11.324 1.00 94.06 216 PHE A N 1
ATOM 1619 C CA . PHE A 1 216 ? -6.426 -3.293 -11.532 1.00 94.06 216 PHE A CA 1
ATOM 1620 C C . PHE A 1 216 ? -6.163 -3.531 -13.010 1.00 94.06 216 PHE A C 1
ATOM 1622 O O . PHE A 1 216 ? -6.978 -3.181 -13.863 1.00 94.06 216 PHE A O 1
ATOM 1629 N N . TYR A 1 217 ? -5.064 -4.208 -13.305 1.00 94.38 217 TYR A N 1
ATOM 1630 C CA . TYR A 1 217 ? -4.663 -4.605 -14.641 1.00 94.38 217 TYR A CA 1
ATOM 1631 C C . TYR A 1 217 ? -4.400 -6.109 -14.715 1.00 94.38 217 TYR A C 1
ATOM 1633 O O . TYR A 1 217 ? -4.054 -6.770 -13.734 1.00 94.38 217 TYR A O 1
ATOM 1641 N N . SER A 1 218 ? -4.548 -6.639 -15.923 1.00 93.44 218 SER A N 1
ATOM 1642 C CA . SER A 1 218 ? -4.109 -7.972 -16.323 1.00 93.44 218 SER A CA 1
ATOM 1643 C C . SER A 1 218 ? -3.159 -7.853 -17.511 1.00 93.44 218 SER A C 1
ATOM 1645 O O . SER A 1 218 ? -3.368 -7.031 -18.409 1.00 93.44 218 SER A O 1
ATOM 1647 N N . TYR A 1 219 ? -2.085 -8.639 -17.501 1.00 95.38 219 TYR A N 1
ATOM 1648 C CA . TYR A 1 219 ? -1.130 -8.697 -18.601 1.00 95.38 219 TYR A CA 1
ATOM 1649 C C . TYR A 1 219 ? -1.360 -9.956 -19.432 1.00 95.38 219 TYR A C 1
ATOM 1651 O O . TYR A 1 219 ? -1.246 -11.073 -18.931 1.00 95.38 219 TYR A O 1
ATOM 1659 N N . HIS A 1 220 ? -1.642 -9.765 -20.716 1.00 93.75 220 HIS A N 1
ATOM 1660 C CA . HIS A 1 220 ? -1.747 -10.844 -21.687 1.00 93.75 220 HIS A CA 1
ATOM 1661 C C . HIS A 1 220 ? -0.431 -10.964 -22.448 1.00 93.75 220 HIS A C 1
ATOM 1663 O O . HIS A 1 220 ? -0.091 -10.105 -23.269 1.00 93.75 220 HIS A O 1
ATOM 1669 N N . GLU A 1 221 ? 0.308 -12.035 -22.172 1.00 92.69 221 GLU A N 1
ATOM 1670 C CA . GLU A 1 221 ? 1.649 -12.248 -22.709 1.00 92.69 221 GLU A CA 1
ATOM 1671 C C . GLU A 1 221 ? 1.673 -12.433 -24.228 1.00 92.69 221 GLU A C 1
ATOM 1673 O O . GLU A 1 221 ? 2.505 -11.812 -24.893 1.00 92.69 221 GLU A O 1
ATOM 1678 N N . ASP A 1 222 ? 0.750 -13.225 -24.780 1.00 93.00 222 ASP A N 1
ATOM 1679 C CA . ASP A 1 222 ? 0.740 -13.580 -26.207 1.00 93.00 222 ASP A CA 1
ATOM 1680 C C . ASP A 1 222 ? 0.664 -12.339 -27.102 1.00 93.00 222 ASP A C 1
ATOM 1682 O O . ASP A 1 222 ? 1.376 -12.206 -28.099 1.00 93.00 222 ASP A O 1
ATOM 1686 N N . VAL A 1 223 ? -0.176 -11.384 -26.698 1.00 94.81 223 VAL A N 1
ATOM 1687 C CA . VAL A 1 223 ? -0.397 -10.120 -27.410 1.00 94.81 223 VAL A CA 1
ATOM 1688 C C . VAL A 1 223 ? 0.451 -8.970 -26.870 1.00 94.81 223 VAL A C 1
ATOM 1690 O O . VAL A 1 223 ? 0.457 -7.895 -27.469 1.00 94.81 223 VAL A O 1
ATOM 1693 N N . LYS A 1 224 ? 1.163 -9.179 -25.755 1.00 94.38 224 LYS A N 1
ATOM 1694 C CA . LYS A 1 224 ? 1.941 -8.166 -25.025 1.00 94.38 224 LYS A CA 1
ATOM 1695 C C . LYS A 1 224 ? 1.129 -6.905 -24.729 1.00 94.38 224 LYS A C 1
ATOM 1697 O O . LYS A 1 224 ? 1.571 -5.785 -24.989 1.00 94.38 224 LYS A O 1
ATOM 1702 N N . LYS A 1 225 ? -0.081 -7.088 -24.196 1.00 94.69 225 LYS A N 1
ATOM 1703 C CA . LYS A 1 225 ? -1.000 -5.991 -23.859 1.00 94.69 225 LYS A CA 1
ATOM 1704 C C . LYS A 1 225 ? -1.432 -6.046 -22.406 1.00 94.69 225 LYS A C 1
ATOM 1706 O O . LYS A 1 225 ? -1.566 -7.116 -21.820 1.00 94.69 225 LYS A O 1
ATOM 1711 N N . LEU A 1 226 ? -1.660 -4.862 -21.854 1.00 95.69 226 LEU A N 1
ATOM 1712 C CA . LEU A 1 226 ? -2.247 -4.664 -20.538 1.00 95.69 226 LEU A CA 1
ATOM 1713 C C . LEU A 1 226 ? -3.709 -4.260 -20.708 1.00 95.69 226 LEU A C 1
ATOM 1715 O O . LEU A 1 226 ? -4.015 -3.380 -21.512 1.00 95.69 226 LEU A O 1
ATOM 1719 N N . HIS A 1 227 ? -4.586 -4.890 -19.938 1.00 92.31 227 HIS A N 1
ATOM 1720 C CA . HIS A 1 227 ? -6.010 -4.589 -19.904 1.00 92.31 227 HIS A CA 1
ATOM 1721 C C . HIS A 1 227 ? -6.400 -4.174 -18.492 1.00 92.31 227 HIS A C 1
ATOM 1723 O O . HIS A 1 227 ? -6.147 -4.916 -17.542 1.00 92.31 227 HIS A O 1
ATOM 1729 N N . GLN A 1 228 ? -6.995 -2.988 -18.362 1.00 91.88 228 GLN A N 1
ATOM 1730 C CA . GLN A 1 228 ? -7.589 -2.550 -17.105 1.00 91.88 228 GLN A CA 1
ATOM 1731 C C . GLN A 1 228 ? -8.868 -3.354 -16.857 1.00 91.88 228 GLN A C 1
ATOM 1733 O O . GLN A 1 228 ? -9.699 -3.484 -17.753 1.00 91.88 228 GLN A O 1
ATOM 1738 N N . VAL A 1 229 ? -8.995 -3.899 -15.652 1.00 89.06 229 VAL A N 1
ATOM 1739 C CA . VAL A 1 229 ? -10.094 -4.785 -15.248 1.00 89.06 229 VAL A CA 1
ATOM 1740 C C . VAL A 1 229 ? -10.983 -4.103 -14.213 1.00 89.06 229 VAL A C 1
ATOM 1742 O O . VAL A 1 229 ? -12.203 -4.108 -14.365 1.00 89.06 229 VAL A O 1
ATOM 1745 N N . TYR A 1 230 ? -10.379 -3.475 -13.198 1.00 89.56 230 TYR A N 1
ATOM 1746 C CA . TYR A 1 230 ? -11.118 -2.822 -12.117 1.00 89.56 230 TYR A CA 1
ATOM 1747 C C . TYR A 1 230 ? -10.623 -1.401 -11.827 1.00 89.56 230 TYR A C 1
ATOM 1749 O O . TYR A 1 230 ? -9.464 -1.076 -12.100 1.00 89.56 230 TYR A O 1
ATOM 1757 N N . CYS A 1 231 ? -11.500 -0.567 -11.268 1.00 90.00 231 CYS A N 1
ATOM 1758 C CA . CYS A 1 231 ? -11.211 0.804 -10.842 1.00 90.00 231 CYS A CA 1
ATOM 1759 C C . CYS A 1 231 ? -11.843 1.101 -9.482 1.00 90.00 231 CYS A C 1
ATOM 1761 O O . CYS A 1 231 ? -12.975 0.685 -9.209 1.00 90.00 231 CYS A O 1
ATOM 1763 N N . ASP A 1 232 ? -11.116 1.855 -8.658 1.00 90.75 232 ASP A N 1
ATOM 1764 C CA . ASP A 1 232 ? -11.612 2.431 -7.411 1.00 90.75 232 ASP A CA 1
ATOM 1765 C C . ASP A 1 232 ? -12.819 3.348 -7.692 1.00 90.75 232 ASP A C 1
ATOM 1767 O O . ASP A 1 232 ? -12.758 4.189 -8.596 1.00 90.75 232 ASP A O 1
ATOM 1771 N N . PRO A 1 233 ? -13.936 3.199 -6.958 1.00 85.06 233 PRO A N 1
ATOM 1772 C CA . PRO A 1 233 ? -15.094 4.078 -7.094 1.00 85.06 233 PRO A CA 1
ATOM 1773 C C . PRO A 1 233 ? -14.861 5.489 -6.529 1.00 85.06 233 PRO A C 1
ATOM 1775 O O . PRO A 1 233 ? -15.661 6.388 -6.798 1.00 85.06 233 PRO A O 1
ATOM 1778 N N . ALA A 1 234 ? -13.822 5.697 -5.717 1.00 85.50 234 ALA A N 1
ATOM 1779 C CA . ALA A 1 234 ? -13.551 6.948 -5.026 1.00 85.50 234 ALA A CA 1
ATOM 1780 C C . ALA A 1 234 ? -12.214 7.567 -5.452 1.00 85.50 234 ALA A C 1
ATOM 1782 O O . ALA A 1 234 ? -11.230 6.887 -5.717 1.00 85.50 234 ALA A O 1
ATOM 1783 N N . GLN A 1 235 ? -12.154 8.900 -5.439 1.00 89.06 235 GLN A N 1
ATOM 1784 C CA . GLN A 1 235 ? -10.890 9.612 -5.619 1.00 89.06 235 GLN A CA 1
ATOM 1785 C C . GLN A 1 235 ? -10.050 9.511 -4.346 1.00 89.06 235 GLN A C 1
ATOM 1787 O O . GLN A 1 235 ? -10.439 10.038 -3.297 1.00 89.06 235 GLN A O 1
ATOM 1792 N N . ARG A 1 236 ? -8.881 8.876 -4.445 1.00 90.38 236 ARG A N 1
ATOM 1793 C CA . ARG A 1 236 ? -7.931 8.720 -3.340 1.00 90.38 236 ARG A CA 1
ATOM 1794 C C . ARG A 1 236 ? -6.539 9.154 -3.768 1.00 90.38 236 ARG A C 1
ATOM 1796 O O . ARG A 1 236 ? -6.066 8.829 -4.852 1.00 90.38 236 ARG A O 1
ATOM 1803 N N . LEU A 1 237 ? -5.868 9.879 -2.878 1.00 92.06 237 LEU A N 1
ATOM 1804 C CA . LEU A 1 237 ? -4.460 10.227 -3.043 1.00 92.06 237 LEU A CA 1
ATOM 1805 C C . LEU A 1 237 ? -3.628 9.035 -2.556 1.00 92.06 237 LEU A C 1
ATOM 1807 O O . LEU A 1 237 ? -3.252 9.025 -1.386 1.00 92.06 237 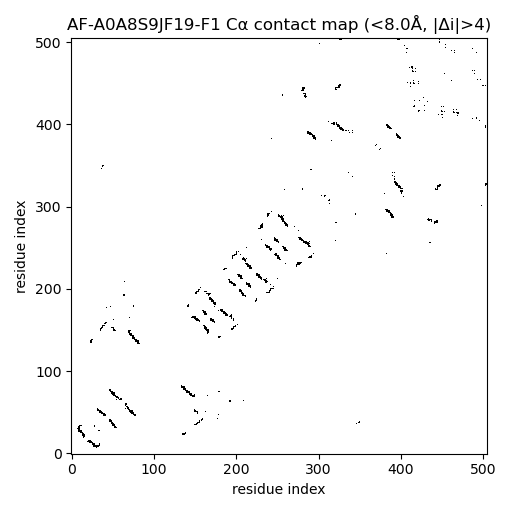LEU A O 1
ATOM 1811 N N . VAL A 1 238 ? -3.376 8.021 -3.388 1.00 94.44 238 VAL A N 1
ATOM 1812 C CA . VAL A 1 238 ? -2.742 6.779 -2.908 1.00 94.44 238 VAL A CA 1
ATOM 1813 C C . VAL A 1 238 ? -1.335 7.054 -2.373 1.00 94.44 238 VAL A C 1
ATOM 1815 O O . VAL A 1 238 ? -0.475 7.619 -3.067 1.00 94.44 238 VAL A O 1
ATOM 1818 N N . ALA A 1 239 ? -1.112 6.668 -1.117 1.00 92.69 239 ALA A N 1
ATOM 1819 C CA . ALA A 1 239 ? 0.194 6.650 -0.473 1.00 92.69 239 ALA A CA 1
ATOM 1820 C C . ALA A 1 239 ? 0.899 5.317 -0.753 1.00 92.69 239 ALA A C 1
ATOM 1822 O O . ALA A 1 239 ? 1.978 5.326 -1.339 1.00 92.69 239 ALA A O 1
ATOM 1823 N N . ASP A 1 240 ? 0.247 4.201 -0.420 1.00 93.56 240 ASP A N 1
ATOM 1824 C CA . ASP A 1 240 ? 0.680 2.844 -0.757 1.00 93.56 240 ASP A CA 1
ATOM 1825 C C . ASP A 1 240 ? -0.534 1.906 -0.869 1.00 93.56 240 ASP A C 1
ATOM 1827 O O . ASP A 1 240 ? -1.639 2.246 -0.436 1.00 93.56 240 ASP A O 1
ATOM 1831 N N . CYS A 1 241 ? -0.346 0.725 -1.448 1.00 93.69 241 CYS A N 1
ATOM 1832 C CA . CYS A 1 241 ? -1.359 -0.323 -1.488 1.00 93.69 241 CYS A CA 1
ATOM 1833 C C . CYS A 1 241 ? -0.745 -1.717 -1.320 1.00 93.69 241 CYS A C 1
ATOM 1835 O O . CYS A 1 241 ? 0.467 -1.905 -1.447 1.00 93.69 241 CYS A O 1
ATOM 1837 N N . PHE A 1 242 ? -1.595 -2.700 -1.038 1.00 89.31 242 PHE A N 1
ATOM 1838 C CA . PHE A 1 242 ? -1.232 -4.104 -0.900 1.00 89.31 242 PHE A CA 1
ATOM 1839 C C . PHE A 1 242 ? -2.379 -4.994 -1.404 1.00 89.31 242 PHE A C 1
ATOM 1841 O O . PHE A 1 242 ? -3.515 -4.846 -0.961 1.00 89.31 242 PHE A O 1
ATOM 1848 N N . LEU A 1 243 ? -2.090 -5.898 -2.345 1.00 88.62 243 LEU A N 1
ATOM 1849 C CA . LEU A 1 243 ? -3.049 -6.907 -2.806 1.00 88.62 243 LEU A CA 1
ATOM 1850 C C . LEU A 1 243 ? -3.099 -8.048 -1.789 1.00 88.62 243 LEU A C 1
ATOM 1852 O O . LEU A 1 243 ? -2.098 -8.737 -1.601 1.00 88.62 243 LEU A O 1
ATOM 1856 N N . MET A 1 244 ? -4.255 -8.234 -1.156 1.00 85.62 244 MET A N 1
ATOM 1857 C CA . MET A 1 244 ? -4.480 -9.318 -0.195 1.00 85.62 244 MET A CA 1
ATOM 1858 C C . MET A 1 244 ? -4.644 -10.653 -0.927 1.00 85.62 244 MET A C 1
ATOM 1860 O O . MET A 1 244 ? -4.042 -11.658 -0.548 1.00 85.62 244 MET A O 1
ATOM 1864 N N . ASP A 1 245 ? -5.384 -10.611 -2.034 1.00 85.06 245 ASP A N 1
ATOM 1865 C CA . ASP A 1 245 ? -5.635 -11.724 -2.941 1.00 85.06 245 ASP A CA 1
ATOM 1866 C C . ASP A 1 245 ? -5.821 -11.205 -4.387 1.00 85.06 245 ASP A C 1
ATOM 1868 O O . ASP A 1 245 ? -5.438 -10.084 -4.725 1.00 85.06 245 ASP A O 1
ATOM 1872 N N . ALA A 1 246 ? -6.376 -12.025 -5.283 1.00 84.69 246 ALA A N 1
ATOM 1873 C CA . ALA A 1 246 ? -6.562 -11.670 -6.692 1.00 84.69 246 ALA A CA 1
ATOM 1874 C C . ALA A 1 246 ? -7.626 -10.5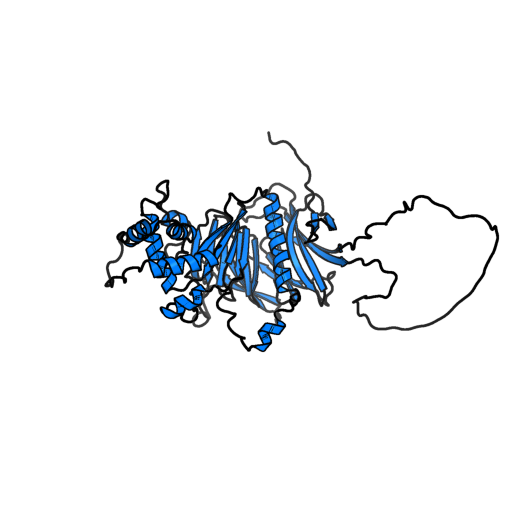78 -6.957 1.00 84.69 246 ALA A C 1
ATOM 1876 O O . ALA A 1 246 ? -7.646 -10.016 -8.066 1.00 84.69 246 ALA A O 1
ATOM 1877 N N . ASN A 1 247 ? -8.493 -10.305 -5.980 1.00 85.69 247 ASN A N 1
ATOM 1878 C CA . ASN A 1 247 ? -9.706 -9.492 -6.063 1.00 85.69 247 ASN A CA 1
ATOM 1879 C C . ASN A 1 247 ? -9.801 -8.408 -4.972 1.00 85.69 247 ASN A C 1
ATOM 1881 O O . ASN A 1 247 ? -10.543 -7.444 -5.178 1.00 85.69 247 ASN A O 1
ATOM 1885 N N . SER A 1 248 ? -9.050 -8.525 -3.875 1.00 89.12 248 SER A N 1
ATOM 1886 C CA . SER A 1 248 ? -9.083 -7.608 -2.732 1.00 89.12 248 SER A CA 1
ATOM 1887 C C . SER A 1 248 ? -7.767 -6.856 -2.534 1.00 89.12 248 SER A C 1
ATOM 1889 O O . SER A 1 248 ? -6.666 -7.402 -2.652 1.00 89.12 248 SER A O 1
ATOM 1891 N N . VAL A 1 249 ? -7.873 -5.566 -2.215 1.00 92.38 249 VAL A N 1
ATOM 1892 C CA . VAL A 1 249 ? -6.737 -4.660 -2.018 1.00 92.38 249 VAL A CA 1
ATOM 1893 C C . VAL A 1 249 ? -6.946 -3.768 -0.799 1.00 92.38 249 VAL A C 1
ATOM 1895 O O . VAL A 1 249 ? -8.004 -3.165 -0.624 1.00 92.38 249 VAL A O 1
ATOM 1898 N N . ALA A 1 250 ? -5.895 -3.624 0.003 1.00 93.19 250 ALA A N 1
ATOM 1899 C CA . ALA A 1 250 ? -5.778 -2.602 1.030 1.00 93.19 250 ALA A CA 1
ATOM 1900 C C . ALA A 1 250 ? -5.067 -1.366 0.461 1.00 93.19 250 ALA A C 1
ATOM 1902 O O . ALA A 1 250 ? -4.030 -1.478 -0.197 1.00 93.19 250 ALA A O 1
ATOM 1903 N N . VAL A 1 251 ? -5.610 -0.178 0.711 1.00 94.69 251 VAL A N 1
ATOM 1904 C CA . VAL A 1 251 ? -5.126 1.093 0.159 1.00 94.69 251 VAL A CA 1
ATOM 1905 C C . VAL A 1 251 ? -4.968 2.108 1.279 1.00 94.69 251 VAL A C 1
ATOM 1907 O O . VAL A 1 251 ? -5.941 2.421 1.959 1.00 94.69 251 VAL A O 1
ATOM 1910 N N . SER A 1 252 ? -3.764 2.654 1.439 1.00 94.25 252 SER A N 1
ATOM 1911 C CA . SER A 1 252 ? -3.500 3.831 2.270 1.00 94.25 252 SER A CA 1
ATOM 1912 C C . SER A 1 252 ? -3.598 5.082 1.414 1.00 94.25 252 SER A C 1
ATOM 1914 O O . SER A 1 252 ? -3.036 5.149 0.314 1.00 94.25 252 SER A O 1
ATOM 1916 N N . ASP A 1 253 ? -4.270 6.099 1.933 1.00 91.75 253 ASP A N 1
ATOM 1917 C CA . ASP A 1 253 ? -4.290 7.424 1.344 1.00 91.75 253 ASP A CA 1
ATOM 1918 C C . ASP A 1 253 ? -3.369 8.411 2.085 1.00 91.75 253 ASP A C 1
ATOM 1920 O O . ASP A 1 253 ? -3.018 8.278 3.258 1.00 91.75 253 ASP A O 1
ATOM 1924 N N . ARG A 1 254 ? -2.978 9.468 1.373 1.00 91.31 254 ARG A N 1
ATOM 1925 C CA . ARG A 1 254 ? -2.165 10.570 1.912 1.00 91.31 254 ARG A CA 1
ATOM 1926 C C . ARG A 1 254 ? -2.932 11.507 2.840 1.00 91.31 254 ARG A C 1
ATOM 1928 O O . ARG A 1 254 ? -2.360 12.492 3.302 1.00 91.31 254 ARG A O 1
ATOM 1935 N N . LYS A 1 255 ? -4.215 11.254 3.069 1.00 91.44 255 LYS A N 1
ATOM 1936 C CA . LYS A 1 255 ? -5.049 12.017 3.995 1.00 91.44 255 LYS A CA 1
ATOM 1937 C C . LYS A 1 255 ? -5.122 11.337 5.368 1.00 91.44 255 LYS A C 1
ATOM 1939 O O . LYS A 1 255 ? -5.535 11.974 6.330 1.00 91.44 255 LYS A O 1
ATOM 1944 N N . GLY A 1 256 ? -4.611 10.111 5.476 1.00 91.25 256 GLY A N 1
ATOM 1945 C CA . GLY A 1 256 ? -4.449 9.361 6.714 1.00 91.25 256 GLY A CA 1
ATOM 1946 C C . GLY A 1 256 ? -5.499 8.275 6.927 1.00 91.25 256 GLY A C 1
ATOM 1947 O O . GLY A 1 256 ? -5.691 7.843 8.064 1.00 91.25 256 GLY A O 1
ATOM 1948 N N . SER A 1 257 ? -6.187 7.842 5.871 1.00 92.25 257 SER A N 1
ATOM 1949 C CA . SER A 1 257 ? -7.132 6.727 5.915 1.00 92.25 257 SER A CA 1
ATOM 1950 C C . SER A 1 257 ? -6.563 5.477 5.256 1.00 92.25 257 SER A C 1
ATOM 1952 O O . SER A 1 257 ? -5.740 5.539 4.342 1.00 92.25 257 SER A O 1
ATOM 1954 N N . ILE A 1 258 ? -7.051 4.328 5.708 1.00 92.88 258 ILE A N 1
ATOM 1955 C CA . ILE A 1 258 ? -6.910 3.046 5.029 1.00 92.88 258 ILE A CA 1
ATOM 1956 C C . ILE A 1 258 ? -8.291 2.564 4.582 1.00 92.88 258 ILE A C 1
ATOM 1958 O O . ILE A 1 258 ? -9.295 2.792 5.263 1.00 92.88 258 ILE A O 1
ATOM 1962 N N . ALA A 1 259 ? -8.353 1.914 3.429 1.00 92.69 259 ALA A N 1
ATOM 1963 C CA . ALA A 1 259 ? -9.567 1.339 2.870 1.00 92.69 259 ALA A CA 1
ATOM 1964 C C . ALA A 1 259 ? -9.283 -0.047 2.296 1.00 92.69 259 ALA A C 1
ATOM 1966 O O . ALA A 1 259 ? -8.219 -0.265 1.719 1.00 92.69 259 ALA A O 1
ATOM 1967 N N . ILE A 1 260 ? -10.249 -0.955 2.413 1.00 92.44 260 ILE A N 1
ATOM 1968 C CA . ILE A 1 260 ? -10.213 -2.262 1.756 1.00 92.44 260 ILE A CA 1
ATOM 1969 C C . ILE A 1 260 ? -11.282 -2.291 0.680 1.00 92.44 260 ILE A C 1
ATOM 1971 O O . ILE A 1 260 ? -12.462 -2.031 0.932 1.00 92.44 260 ILE A O 1
ATOM 1975 N N . LEU A 1 261 ? -10.836 -2.570 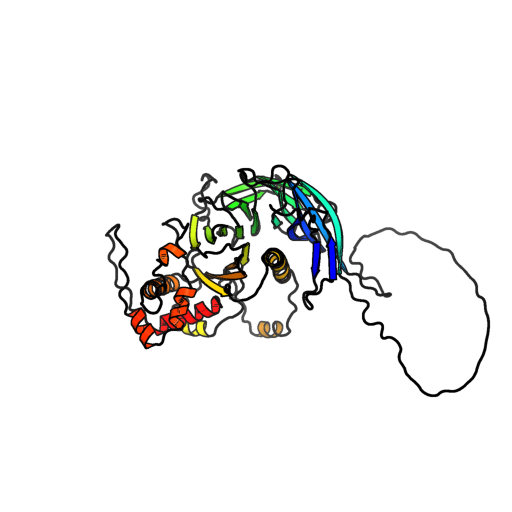-0.535 1.00 92.06 261 LEU A N 1
ATOM 1976 C CA . LEU A 1 261 ? -11.656 -2.634 -1.730 1.00 92.06 261 LEU A CA 1
ATOM 1977 C C . LEU A 1 261 ? -11.641 -4.069 -2.245 1.00 92.06 261 LEU A C 1
ATOM 1979 O O . LEU A 1 261 ? -10.572 -4.668 -2.326 1.00 92.06 261 LEU A O 1
ATOM 1983 N N . SER A 1 262 ? -12.796 -4.589 -2.644 1.00 90.06 262 SER A N 1
ATOM 1984 C CA . SER A 1 262 ? -12.908 -5.919 -3.245 1.00 90.06 262 SER A CA 1
ATOM 1985 C C . SER A 1 262 ? -13.778 -5.901 -4.497 1.00 90.06 262 SER A C 1
ATOM 1987 O O . SER A 1 262 ? -14.680 -5.069 -4.652 1.00 90.06 262 SER A O 1
ATOM 1989 N N . CYS A 1 263 ? -13.523 -6.828 -5.412 1.00 84.19 263 CYS A N 1
ATOM 1990 C CA . CYS A 1 263 ? -14.456 -7.138 -6.487 1.00 84.19 263 CYS A CA 1
ATOM 1991 C C . CYS A 1 263 ? -15.367 -8.310 -6.085 1.00 84.19 263 CYS A C 1
ATOM 1993 O O . CYS A 1 263 ? -14.920 -9.238 -5.421 1.00 84.19 263 CYS A O 1
ATOM 1995 N N . LYS A 1 264 ? -16.636 -8.292 -6.514 1.00 71.88 264 LYS A N 1
ATOM 1996 C CA . LYS A 1 264 ? -17.546 -9.440 -6.359 1.00 71.88 264 LYS A CA 1
ATOM 1997 C C . LYS A 1 264 ? -17.284 -10.477 -7.452 1.00 71.88 264 LYS A C 1
ATOM 1999 O O . LYS A 1 264 ? -17.034 -10.104 -8.596 1.00 71.88 264 LYS A O 1
ATOM 2004 N N . ASP A 1 265 ? -17.386 -11.757 -7.101 1.00 57.88 265 ASP A N 1
ATOM 2005 C CA . ASP A 1 265 ? -17.071 -12.869 -8.000 1.00 57.88 265 ASP A CA 1
ATOM 2006 C C . ASP A 1 265 ? -17.837 -12.853 -9.332 1.00 57.88 265 ASP A C 1
ATOM 2008 O O . ASP A 1 265 ? -19.003 -12.464 -9.431 1.00 57.88 265 ASP A O 1
ATOM 2012 N N . HIS A 1 266 ? -17.121 -13.350 -10.344 1.00 52.34 266 HIS A N 1
ATOM 2013 C CA . HIS A 1 266 ? -17.302 -13.321 -11.801 1.00 52.34 266 HIS A CA 1
ATOM 2014 C C . HIS A 1 266 ? -18.653 -13.768 -12.411 1.00 52.34 266 HIS A C 1
ATOM 2016 O O . HIS A 1 266 ? -18.713 -14.000 -13.617 1.00 52.34 266 HIS A O 1
ATOM 2022 N N . SER A 1 267 ? -19.745 -13.882 -11.656 1.00 50.38 267 SER A N 1
ATOM 2023 C CA . SER A 1 267 ? -21.017 -14.402 -12.187 1.00 50.38 267 SER A CA 1
ATOM 2024 C C . SER A 1 267 ? -21.886 -13.388 -12.953 1.00 50.38 267 SER A C 1
ATOM 2026 O O . SER A 1 267 ? -22.681 -13.824 -13.779 1.00 50.38 267 SER A O 1
ATOM 2028 N N . ASP A 1 268 ? -21.688 -12.070 -12.789 1.00 44.66 268 ASP A N 1
ATOM 2029 C CA . ASP A 1 268 ? -22.630 -11.058 -13.321 1.00 44.66 268 ASP A CA 1
ATOM 2030 C C . ASP A 1 268 ? -22.048 -10.027 -14.320 1.00 44.66 268 ASP A C 1
ATOM 2032 O O . ASP A 1 268 ? -22.758 -9.123 -14.763 1.00 44.66 268 ASP A O 1
ATOM 2036 N N . PHE A 1 269 ? -20.768 -10.113 -14.706 1.00 51.44 269 PHE A N 1
ATOM 2037 C CA . PHE A 1 269 ? -20.051 -8.935 -15.230 1.00 51.44 269 PHE A CA 1
ATOM 2038 C C . PHE A 1 269 ? -19.295 -9.102 -16.552 1.00 51.44 269 PHE A C 1
ATOM 2040 O O . PHE A 1 269 ? -18.246 -8.496 -16.757 1.00 51.44 269 PHE A O 1
ATOM 2047 N N . GLU A 1 270 ? -19.867 -9.812 -17.522 1.00 48.22 270 GLU A N 1
ATOM 2048 C CA . GLU A 1 270 ? -19.322 -9.811 -18.891 1.00 48.22 270 GLU A CA 1
ATOM 2049 C C . GLU A 1 270 ? -19.454 -8.432 -19.598 1.00 48.22 270 GLU A C 1
ATOM 2051 O O . GLU A 1 270 ? -18.912 -8.239 -20.683 1.00 48.22 270 GLU A O 1
ATOM 2056 N N . TYR A 1 271 ? -20.108 -7.433 -18.970 1.00 48.88 271 TYR A N 1
ATOM 2057 C CA . TYR A 1 271 ? -20.360 -6.104 -19.560 1.00 48.88 271 TYR A CA 1
ATOM 2058 C C . TYR A 1 271 ? -20.326 -4.886 -18.598 1.00 48.88 271 TYR A C 1
ATOM 2060 O O . TYR A 1 271 ? -20.793 -3.811 -18.981 1.00 48.88 271 TYR A O 1
ATOM 2068 N N . SER A 1 272 ? -19.803 -4.972 -17.363 1.00 53.22 272 SER A N 1
ATOM 2069 C CA . SER A 1 272 ? -19.695 -3.764 -16.506 1.00 53.22 272 SER A CA 1
ATOM 2070 C C . SER A 1 272 ? -18.635 -2.786 -17.001 1.00 53.22 272 SER A C 1
ATOM 2072 O O . SER A 1 272 ? -17.514 -3.189 -17.309 1.00 53.22 272 SER A O 1
ATOM 2074 N N . ASN A 1 273 ? -18.964 -1.490 -16.980 1.00 57.41 273 ASN A N 1
ATOM 2075 C CA . ASN A 1 273 ? -18.010 -0.411 -17.225 1.00 57.41 273 ASN A CA 1
ATOM 2076 C C . ASN A 1 273 ? -16.834 -0.515 -16.222 1.00 57.41 273 ASN A C 1
ATOM 2078 O O . ASN A 1 273 ? -17.085 -0.484 -15.014 1.00 57.41 273 ASN A O 1
ATOM 2082 N N . PRO A 1 274 ? -15.568 -0.616 -16.673 1.00 58.47 274 PRO A N 1
ATOM 2083 C CA . PRO A 1 274 ? -14.403 -0.738 -15.791 1.00 58.47 274 PRO A CA 1
ATOM 2084 C C . PRO A 1 274 ? -14.129 0.510 -14.940 1.00 58.47 274 PRO A C 1
ATOM 2086 O O . PRO A 1 274 ? -13.197 0.499 -14.145 1.00 58.47 274 PRO A O 1
ATOM 2089 N N . GLU A 1 275 ? -14.897 1.590 -15.109 1.00 59.25 275 GLU A N 1
ATOM 2090 C CA . GLU A 1 275 ? -14.684 2.875 -14.434 1.00 59.25 275 GLU A CA 1
ATOM 2091 C C . GLU A 1 275 ? -15.209 2.938 -12.986 1.00 59.25 275 GLU A C 1
ATOM 2093 O O . GLU A 1 275 ? -14.942 3.925 -12.308 1.00 59.25 275 GLU A O 1
ATOM 2098 N N . SER A 1 276 ? -15.946 1.933 -12.488 1.00 60.59 276 SER A N 1
ATOM 2099 C CA . SER A 1 276 ? -16.391 1.880 -11.080 1.00 60.59 276 SER A CA 1
ATOM 2100 C C . SER A 1 276 ? -16.973 0.507 -10.722 1.00 60.59 276 SER A C 1
ATOM 2102 O O . SER A 1 276 ? -18.184 0.299 -10.753 1.00 60.59 276 SER A O 1
ATOM 2104 N N . ASN A 1 277 ? -16.113 -0.469 -10.442 1.00 76.38 277 ASN A N 1
ATOM 2105 C CA . ASN A 1 277 ? -16.539 -1.852 -10.186 1.00 76.38 277 ASN A CA 1
ATOM 2106 C C . ASN A 1 277 ? -15.857 -2.511 -8.975 1.00 76.38 277 ASN A C 1
ATOM 2108 O O . ASN A 1 277 ? -16.158 -3.665 -8.667 1.00 76.38 277 ASN A O 1
ATOM 2112 N N . LEU A 1 278 ? -14.993 -1.784 -8.258 1.00 87.88 278 LEU A N 1
ATOM 2113 C CA . LEU A 1 278 ? -14.584 -2.175 -6.910 1.00 87.88 278 LEU A CA 1
ATOM 2114 C C . LEU A 1 278 ? -15.630 -1.717 -5.890 1.00 87.88 278 LEU A C 1
ATOM 2116 O O . LEU A 1 278 ? -16.147 -0.602 -5.962 1.00 87.88 278 LEU A O 1
ATOM 2120 N N . ASN A 1 279 ? -15.912 -2.572 -4.914 1.00 88.44 279 ASN A N 1
ATOM 2121 C CA . ASN A 1 279 ? -16.734 -2.245 -3.759 1.00 88.44 279 ASN A CA 1
ATOM 2122 C C . ASN A 1 279 ? -15.834 -1.852 -2.595 1.00 88.44 279 ASN A C 1
ATOM 2124 O O . ASN A 1 279 ? -14.828 -2.504 -2.332 1.00 88.44 279 ASN A O 1
ATOM 2128 N N . LEU A 1 280 ? -16.219 -0.796 -1.884 1.00 88.94 280 LEU A N 1
ATOM 2129 C CA . LEU A 1 280 ? -15.599 -0.444 -0.616 1.00 88.94 280 LEU A CA 1
ATOM 2130 C C . LEU A 1 280 ? -16.178 -1.315 0.495 1.00 88.94 280 LEU A C 1
ATOM 2132 O O . LEU A 1 280 ? -17.334 -1.129 0.869 1.00 88.94 280 LEU A O 1
ATOM 2136 N N . ASN A 1 281 ? -15.361 -2.231 1.015 1.00 89.00 281 ASN A N 1
ATOM 2137 C CA . ASN A 1 281 ? -15.745 -3.135 2.095 1.00 89.00 281 ASN A CA 1
ATOM 2138 C C . ASN A 1 281 ? -15.721 -2.380 3.422 1.00 89.00 281 ASN A C 1
ATOM 2140 O O . ASN A 1 281 ? -16.749 -2.203 4.074 1.00 89.00 281 ASN A O 1
ATOM 2144 N N . CYS A 1 282 ? -14.549 -1.861 3.780 1.00 89.56 282 CYS A N 1
ATOM 2145 C CA . CYS A 1 282 ? -14.355 -1.128 5.019 1.00 89.56 282 CYS A CA 1
ATOM 2146 C C . CYS A 1 282 ? -13.314 -0.018 4.879 1.00 89.56 282 CYS A C 1
ATOM 2148 O O . CYS A 1 282 ? -12.473 -0.029 3.977 1.00 89.56 282 CYS A O 1
ATOM 2150 N N . ALA A 1 283 ? -13.374 0.959 5.782 1.00 92.12 283 ALA A N 1
ATOM 2151 C CA . ALA A 1 283 ? -12.396 2.038 5.859 1.00 92.12 283 ALA A CA 1
ATOM 2152 C C . ALA A 1 283 ? -12.191 2.524 7.296 1.00 92.12 283 ALA A C 1
ATOM 2154 O O . ALA A 1 283 ? -13.076 2.394 8.148 1.00 92.12 283 ALA A O 1
ATOM 2155 N N . TYR A 1 284 ? -11.020 3.109 7.540 1.00 93.19 284 TYR A N 1
ATOM 2156 C CA . TYR A 1 284 ? -10.599 3.598 8.846 1.00 93.19 284 TYR A CA 1
ATOM 2157 C C . TYR A 1 284 ? -9.684 4.807 8.723 1.00 93.19 284 TYR A C 1
ATOM 2159 O O . TYR A 1 284 ? -8.680 4.763 8.012 1.00 93.19 284 TYR A O 1
ATOM 2167 N N . TYR A 1 285 ? -10.003 5.875 9.449 1.00 94.38 285 TYR A N 1
ATOM 2168 C CA . TYR A 1 285 ? -9.134 7.040 9.558 1.00 94.38 285 TYR A CA 1
ATOM 2169 C C . TYR A 1 285 ? -8.126 6.847 10.703 1.00 94.38 285 TYR A C 1
ATOM 2171 O O . TYR A 1 285 ? -8.477 6.891 11.888 1.00 94.38 285 TYR A O 1
ATOM 2179 N N . MET A 1 286 ? -6.858 6.635 10.340 1.00 92.50 286 MET A N 1
ATOM 2180 C CA . MET A 1 286 ? -5.735 6.513 11.278 1.00 92.50 286 MET A CA 1
ATOM 2181 C C . MET A 1 286 ? -5.341 7.880 11.847 1.00 92.50 286 MET A C 1
ATOM 2183 O O . MET A 1 286 ? -4.912 7.971 12.992 1.00 92.50 286 MET A O 1
ATOM 2187 N N . GLY A 1 287 ? -5.510 8.949 11.060 1.00 91.25 287 GLY A N 1
ATOM 2188 C CA . GLY A 1 287 ? -5.025 10.291 11.399 1.00 91.25 287 GLY A CA 1
ATOM 2189 C C . GLY A 1 287 ? -3.564 10.536 11.023 1.00 91.25 287 GLY A C 1
ATOM 2190 O O . GLY A 1 287 ? -3.068 11.647 11.199 1.00 91.25 287 GLY A O 1
ATOM 2191 N N . GLU A 1 288 ? -2.905 9.532 10.449 1.00 90.62 288 GLU A N 1
ATOM 2192 C CA . GLU A 1 288 ? -1.517 9.567 10.008 1.00 90.62 288 GLU A CA 1
ATOM 2193 C C . GLU A 1 288 ? -1.391 8.900 8.640 1.00 90.62 288 GLU A C 1
ATOM 2195 O O . GLU A 1 288 ? -2.101 7.945 8.334 1.00 90.62 288 GLU A O 1
ATOM 2200 N N . VAL A 1 289 ? -0.467 9.384 7.809 1.00 89.75 289 VAL A N 1
ATOM 2201 C CA . VAL A 1 289 ? -0.244 8.809 6.477 1.00 89.75 289 VAL A CA 1
ATOM 2202 C C . VAL A 1 289 ? 0.567 7.527 6.603 1.00 89.75 289 VAL A C 1
ATOM 2204 O O . VAL A 1 289 ? 1.746 7.591 6.955 1.00 89.75 289 VAL A O 1
ATOM 2207 N N . ALA A 1 290 ? -0.029 6.380 6.270 1.00 91.06 290 ALA A N 1
ATOM 2208 C CA . ALA A 1 290 ? 0.709 5.130 6.122 1.00 91.06 290 ALA A CA 1
ATOM 2209 C C . ALA A 1 290 ? 1.497 5.141 4.804 1.00 91.06 290 ALA A C 1
ATOM 2211 O O . ALA A 1 290 ? 0.916 5.178 3.719 1.00 91.06 290 ALA A O 1
ATOM 2212 N N . MET A 1 291 ? 2.826 5.144 4.913 1.00 85.38 291 MET A N 1
ATOM 2213 C CA . MET A 1 291 ? 3.756 5.233 3.780 1.00 85.38 291 MET A CA 1
ATOM 2214 C C . MET A 1 291 ? 4.136 3.861 3.219 1.00 85.38 291 MET A C 1
ATOM 2216 O O . MET A 1 291 ? 4.615 3.784 2.091 1.00 85.38 291 MET A O 1
ATOM 2220 N N . ALA A 1 292 ? 3.948 2.800 4.004 1.00 87.44 292 ALA A N 1
ATOM 2221 C CA . ALA A 1 292 ? 4.180 1.424 3.593 1.00 87.44 292 ALA A CA 1
ATOM 2222 C C . ALA A 1 292 ? 3.109 0.517 4.203 1.00 87.44 292 ALA A C 1
ATOM 2224 O O . ALA A 1 292 ? 2.868 0.590 5.410 1.00 87.44 292 ALA A O 1
ATOM 2225 N N . ILE A 1 293 ? 2.499 -0.338 3.382 1.00 89.00 293 ILE A N 1
ATOM 2226 C CA . ILE A 1 293 ? 1.551 -1.370 3.818 1.00 89.00 293 ILE A CA 1
ATOM 2227 C C . ILE A 1 293 ? 2.053 -2.742 3.375 1.00 89.00 293 ILE A C 1
ATOM 2229 O O . ILE A 1 293 ? 2.504 -2.912 2.240 1.00 89.00 293 ILE A O 1
ATOM 2233 N N . LYS A 1 294 ? 1.960 -3.734 4.260 1.00 84.81 294 LYS A N 1
ATOM 2234 C CA . LYS A 1 294 ? 2.391 -5.110 3.999 1.00 84.81 294 LYS A CA 1
ATOM 2235 C C . LYS A 1 294 ? 1.476 -6.139 4.654 1.00 84.81 294 LYS A C 1
ATOM 2237 O O . LYS A 1 294 ? 0.798 -5.831 5.630 1.00 84.81 294 LYS A O 1
ATOM 2242 N N . LYS A 1 295 ? 1.531 -7.379 4.158 1.00 83.06 295 LYS A N 1
ATOM 2243 C CA . LYS A 1 295 ? 1.003 -8.553 4.866 1.00 83.06 295 LYS A CA 1
ATOM 2244 C C . LYS A 1 295 ? 1.819 -8.792 6.137 1.00 83.06 295 LYS A C 1
ATOM 2246 O O . LYS A 1 295 ? 3.048 -8.829 6.071 1.00 83.06 295 LYS A O 1
ATOM 2251 N N . GLY A 1 296 ? 1.145 -8.926 7.270 1.00 69.75 296 GLY A N 1
ATOM 2252 C CA . GLY A 1 296 ? 1.714 -9.405 8.524 1.00 69.75 296 GLY A CA 1
ATOM 2253 C C . GLY A 1 296 ? 1.621 -10.926 8.623 1.00 69.75 296 GLY A C 1
ATOM 2254 O O . GLY A 1 296 ? 0.753 -11.535 8.007 1.00 69.75 296 GLY A O 1
ATOM 2255 N N . GLY A 1 297 ? 2.513 -11.536 9.402 1.00 57.81 297 GLY A N 1
ATOM 2256 C CA . GLY A 1 297 ? 2.416 -12.941 9.800 1.00 57.81 297 GLY A CA 1
ATOM 2257 C C . GLY A 1 297 ? 2.175 -13.039 11.304 1.00 57.81 297 GLY A C 1
ATOM 2258 O O . GLY A 1 297 ? 2.821 -12.330 12.074 1.00 57.81 297 GLY A O 1
ATOM 2259 N N . ASN A 1 298 ? 1.257 -13.906 11.732 1.00 51.16 298 ASN A N 1
ATOM 2260 C CA . ASN A 1 298 ? 1.037 -14.173 13.154 1.00 51.16 298 ASN A CA 1
ATOM 2261 C C . ASN A 1 298 ? 2.107 -15.145 13.675 1.00 51.16 298 ASN A C 1
ATOM 2263 O O . ASN A 1 298 ? 2.162 -16.297 13.251 1.00 51.16 298 ASN A O 1
ATOM 2267 N N . ILE A 1 299 ? 2.952 -14.695 14.607 1.00 40.44 299 ILE A N 1
ATOM 2268 C CA . ILE A 1 299 ? 4.057 -15.508 15.155 1.00 40.44 299 ILE A CA 1
ATOM 2269 C C . ILE A 1 299 ? 3.605 -16.363 16.360 1.00 40.44 299 ILE A C 1
ATOM 2271 O O . ILE A 1 299 ? 4.267 -17.340 16.705 1.00 40.44 299 ILE A O 1
ATOM 2275 N N . TYR A 1 300 ? 2.442 -16.087 16.966 1.00 38.78 300 TYR A N 1
ATOM 2276 C CA . TYR A 1 300 ? 2.031 -16.741 18.214 1.00 38.78 300 TYR A CA 1
ATOM 2277 C C . TYR A 1 300 ? 0.663 -17.434 18.116 1.00 38.78 300 TYR A C 1
ATOM 2279 O O . TYR A 1 300 ? -0.372 -16.789 17.976 1.00 38.78 300 TYR A O 1
ATOM 2287 N N . LYS A 1 301 ? 0.650 -18.770 18.246 1.00 38.09 301 LYS A N 1
ATOM 2288 C CA . LYS A 1 301 ? -0.554 -19.555 18.581 1.00 38.09 301 LYS A CA 1
ATOM 2289 C C . LYS A 1 301 ? -0.769 -19.484 20.095 1.00 38.09 301 LYS A C 1
ATOM 2291 O O . LYS A 1 301 ? 0.125 -19.874 20.846 1.00 38.09 301 LYS A O 1
ATOM 2296 N N . LEU A 1 302 ? -1.926 -18.996 20.545 1.00 44.41 302 LEU A N 1
ATOM 2297 C CA . LEU A 1 302 ? -2.194 -18.755 21.967 1.00 44.41 302 LEU A CA 1
ATOM 2298 C C . LEU A 1 302 ? -2.950 -19.921 22.637 1.00 44.41 302 LEU A C 1
ATOM 2300 O O . LEU A 1 302 ? -3.821 -20.524 22.013 1.00 44.41 302 LEU A O 1
ATOM 2304 N N . PRO A 1 303 ? -2.726 -20.176 23.944 1.00 43.00 303 PRO A N 1
ATOM 2305 C CA . PRO A 1 303 ? -3.512 -21.131 24.741 1.00 43.00 303 PRO A CA 1
ATOM 2306 C C . PRO A 1 303 ? -5.009 -20.783 24.861 1.00 43.00 303 PRO A C 1
ATOM 2308 O O . PRO A 1 303 ? -5.822 -21.644 25.191 1.00 43.00 303 PRO A O 1
ATOM 2311 N N . ALA A 1 304 ? -5.384 -19.520 24.620 1.00 47.47 304 ALA A N 1
ATOM 2312 C CA . ALA A 1 304 ? -6.767 -19.041 24.706 1.00 47.47 304 ALA A CA 1
ATOM 2313 C C . ALA A 1 304 ? -7.681 -19.615 23.604 1.00 47.47 304 ALA A C 1
ATOM 2315 O O . ALA A 1 304 ? -8.899 -19.702 23.795 1.00 47.47 304 ALA A O 1
ATOM 2316 N N . ASP A 1 305 ? -7.104 -20.067 22.486 1.00 49.66 305 ASP A N 1
ATOM 2317 C CA . ASP A 1 305 ? -7.857 -20.649 21.370 1.00 49.66 305 ASP A CA 1
ATOM 2318 C C . ASP A 1 305 ? -8.581 -21.946 21.773 1.00 49.66 305 ASP A C 1
ATOM 2320 O O . ASP A 1 305 ? -9.674 -22.233 21.273 1.00 49.66 305 ASP A O 1
ATOM 2324 N N . ASP A 1 306 ? -8.018 -22.708 22.717 1.00 50.66 306 ASP A N 1
ATOM 2325 C CA . ASP A 1 306 ? -8.588 -23.974 23.191 1.00 50.66 306 ASP A CA 1
ATOM 2326 C C . ASP A 1 306 ? -9.805 -23.764 24.108 1.00 50.66 306 ASP A C 1
ATOM 2328 O O . ASP A 1 306 ? -10.733 -24.577 24.116 1.00 50.66 306 ASP A O 1
ATOM 2332 N N . VAL A 1 307 ? -9.857 -22.644 24.838 1.00 52.53 307 VAL A N 1
ATOM 2333 C CA . VAL A 1 307 ? -10.969 -22.307 25.745 1.00 52.53 307 VAL A CA 1
ATOM 2334 C C . VAL A 1 307 ? -12.152 -21.721 24.970 1.00 52.53 307 VAL A C 1
ATOM 2336 O O . VAL A 1 307 ? -13.296 -22.104 25.221 1.00 52.53 307 VAL A O 1
ATOM 2339 N N . LEU A 1 308 ? -11.911 -20.874 23.965 1.00 49.28 308 LEU A N 1
ATOM 2340 C CA . LEU A 1 308 ? -12.974 -20.289 23.131 1.00 49.28 308 LEU A CA 1
ATOM 2341 C C . LEU A 1 308 ? -13.693 -21.333 22.256 1.00 49.28 308 LEU A C 1
ATOM 2343 O O . LEU A 1 308 ? -14.899 -21.212 22.015 1.00 49.28 308 LEU A O 1
ATOM 2347 N N . ARG A 1 309 ? -13.002 -22.420 21.872 1.00 52.97 309 ARG A N 1
ATOM 2348 C CA . ARG A 1 309 ? -13.616 -23.606 21.233 1.00 52.97 309 ARG A CA 1
ATOM 2349 C C . ARG A 1 309 ? -14.723 -24.226 22.080 1.00 52.97 309 ARG A C 1
ATOM 2351 O O . ARG A 1 309 ? -15.717 -24.691 21.527 1.00 52.97 309 ARG A O 1
ATOM 2358 N N . SER A 1 310 ? -14.593 -24.197 23.407 1.00 45.78 310 SER A N 1
ATOM 2359 C CA . SER A 1 310 ? -15.579 -24.791 24.320 1.00 45.78 310 SER A CA 1
ATOM 2360 C C . SER A 1 310 ? -16.902 -24.014 24.391 1.00 45.78 310 SER A C 1
ATOM 2362 O O . SER A 1 310 ? -17.940 -24.605 24.687 1.00 45.78 310 SER A O 1
ATOM 2364 N N . TYR A 1 311 ? -16.891 -22.722 24.040 1.00 49.09 311 TYR A N 1
ATOM 2365 C CA . TYR A 1 311 ? -18.079 -21.860 23.990 1.00 49.09 311 TYR A CA 1
ATOM 2366 C C . TYR A 1 311 ? -18.731 -21.785 22.601 1.00 49.09 311 TYR A C 1
ATOM 2368 O O . TYR A 1 311 ? -19.725 -21.084 22.428 1.00 49.09 311 TYR A O 1
ATOM 2376 N N . GLY A 1 312 ? -18.197 -22.501 21.604 1.00 44.09 312 GLY A N 1
ATOM 2377 C CA . GLY A 1 312 ? -18.730 -22.503 20.239 1.00 44.09 312 GLY A CA 1
ATOM 2378 C C . GLY A 1 312 ? -18.419 -21.244 19.419 1.00 44.09 312 GLY A C 1
ATOM 2379 O O . GLY A 1 312 ? -19.012 -21.085 18.355 1.00 44.09 312 GLY A O 1
ATOM 2380 N N . LEU A 1 313 ? -17.497 -20.383 19.878 1.00 45.53 313 LEU A N 1
ATOM 2381 C CA . LEU A 1 313 ? -17.077 -19.158 19.175 1.00 45.53 313 LEU A CA 1
ATOM 2382 C C . LEU A 1 313 ? -16.024 -19.387 18.080 1.00 45.53 313 LEU A C 1
ATOM 2384 O O . LEU A 1 313 ? -15.756 -18.484 17.301 1.00 45.53 313 LEU A O 1
ATOM 2388 N N . SER A 1 314 ? -15.437 -20.579 17.982 1.00 40.88 314 SER A N 1
ATOM 2389 C CA . SER A 1 314 ? -14.490 -20.918 16.913 1.00 40.88 314 SER A CA 1
ATOM 2390 C C . SER A 1 314 ? -15.013 -22.079 16.079 1.00 40.88 314 SER A C 1
ATOM 2392 O O . SER A 1 314 ? -14.568 -23.225 16.164 1.00 40.88 314 SER A O 1
ATOM 2394 N N . LYS A 1 315 ? -15.992 -21.772 15.228 1.00 34.53 315 LYS A N 1
ATOM 2395 C CA . LYS A 1 315 ? -16.122 -22.515 13.974 1.00 34.53 315 LYS A CA 1
ATOM 2396 C C . LYS A 1 315 ? -15.067 -21.984 13.007 1.00 34.53 315 LYS A C 1
ATOM 2398 O O . LYS A 1 315 ? -14.685 -20.824 13.088 1.00 34.53 315 LYS A O 1
ATOM 2403 N N . SER A 1 316 ? -14.553 -22.876 12.166 1.00 37.03 316 SER A N 1
ATOM 2404 C CA . SER A 1 316 ? -13.568 -22.591 11.120 1.00 37.03 316 SER A CA 1
ATOM 2405 C C . SER A 1 316 ? -13.802 -21.230 10.463 1.00 37.03 316 SER A C 1
ATOM 2407 O O . SER A 1 316 ? -14.909 -20.956 10.006 1.00 37.03 316 SER A O 1
ATOM 2409 N N . THR A 1 317 ? -12.748 -20.422 10.460 1.00 41.81 317 THR A N 1
ATOM 2410 C CA . THR A 1 317 ? -12.679 -19.023 10.048 1.00 41.81 317 THR A CA 1
ATOM 2411 C C . THR A 1 317 ? -13.162 -18.832 8.608 1.00 41.81 317 THR A C 1
ATOM 2413 O O . THR A 1 317 ? -12.417 -19.068 7.664 1.00 41.81 317 THR A O 1
ATOM 2416 N N . GLU A 1 318 ? -14.398 -18.376 8.431 1.00 42.19 318 GLU A N 1
ATOM 2417 C CA . GLU A 1 318 ? -14.733 -17.479 7.323 1.00 42.19 318 GLU A CA 1
ATOM 2418 C C . GLU A 1 318 ? -14.687 -16.068 7.916 1.00 42.19 318 GLU A C 1
ATOM 2420 O O . GLU A 1 318 ? -15.702 -15.521 8.347 1.00 42.19 318 GLU A O 1
ATOM 2425 N N . ALA A 1 319 ? -13.476 -15.517 8.065 1.00 50.56 319 ALA A N 1
ATOM 2426 C CA . ALA A 1 319 ? -13.348 -14.094 8.350 1.00 50.56 319 ALA A CA 1
ATOM 2427 C C . ALA A 1 319 ? -13.926 -13.349 7.145 1.00 50.56 319 ALA A C 1
ATOM 2429 O O . ALA A 1 319 ? -13.536 -13.621 6.012 1.00 50.56 319 ALA A O 1
ATOM 2430 N N . ALA A 1 320 ? -14.896 -12.470 7.375 1.00 55.38 320 ALA A N 1
ATOM 2431 C CA . ALA A 1 320 ? -15.412 -11.647 6.299 1.00 55.38 320 ALA A CA 1
ATOM 2432 C C . ALA A 1 320 ? -14.403 -10.523 6.022 1.00 55.38 320 ALA A C 1
ATOM 2434 O O . ALA A 1 320 ? -13.884 -9.915 6.958 1.00 55.38 320 ALA A O 1
ATOM 2435 N N . ASP A 1 321 ? -14.159 -10.208 4.749 1.00 59.16 321 ASP A N 1
ATOM 2436 C CA . ASP A 1 321 ? -13.213 -9.158 4.324 1.00 59.16 321 ASP A CA 1
ATOM 2437 C C . ASP A 1 321 ? -13.541 -7.752 4.876 1.00 59.16 321 ASP A C 1
ATOM 2439 O O . ASP A 1 321 ? -12.786 -6.802 4.671 1.00 59.16 321 ASP A O 1
ATOM 2443 N N . ASP A 1 322 ? -14.697 -7.585 5.525 1.00 65.94 322 ASP A N 1
ATOM 2444 C CA . ASP A 1 322 ? -15.186 -6.337 6.103 1.00 65.94 322 ASP A CA 1
ATOM 2445 C C . ASP A 1 322 ? -15.149 -6.288 7.645 1.00 65.94 322 ASP A C 1
ATOM 2447 O O . ASP A 1 322 ? -15.397 -5.222 8.214 1.00 65.94 322 ASP A O 1
ATOM 2451 N N . THR A 1 323 ? -14.823 -7.389 8.335 1.00 74.56 323 THR A N 1
ATOM 2452 C CA . THR A 1 323 ? -14.797 -7.468 9.807 1.00 74.56 323 THR A CA 1
ATOM 2453 C C . THR A 1 323 ? -13.371 -7.408 10.337 1.00 74.56 323 THR A C 1
ATOM 2455 O O . THR A 1 323 ? -12.693 -8.421 10.502 1.00 74.56 323 THR A O 1
ATOM 2458 N N . ILE A 1 324 ? -12.900 -6.189 10.608 1.00 77.56 324 ILE A N 1
ATOM 2459 C CA . ILE A 1 324 ? -11.504 -5.919 10.980 1.00 77.56 324 ILE A CA 1
ATOM 2460 C C . ILE A 1 324 ? -11.438 -5.076 12.247 1.00 77.56 324 ILE A C 1
ATOM 2462 O O . ILE A 1 324 ? -12.280 -4.204 12.485 1.00 77.56 324 ILE A O 1
ATOM 2466 N N . ILE A 1 325 ? -10.390 -5.313 13.029 1.00 79.50 325 ILE A N 1
ATOM 2467 C CA . ILE A 1 325 ? -9.983 -4.485 14.159 1.00 79.50 325 ILE A CA 1
ATOM 2468 C C . ILE A 1 325 ? -8.595 -3.890 13.914 1.00 79.50 325 ILE A C 1
ATOM 2470 O O . ILE A 1 325 ? -7.700 -4.571 13.417 1.00 79.50 325 ILE A O 1
ATOM 2474 N N . ALA A 1 326 ? -8.434 -2.607 14.230 1.00 84.44 326 ALA A N 1
ATOM 2475 C CA . ALA A 1 326 ? -7.195 -1.858 14.063 1.00 84.44 326 ALA A CA 1
ATOM 2476 C C . ALA A 1 326 ? -6.584 -1.509 15.420 1.00 84.44 326 ALA A C 1
ATOM 2478 O O . ALA A 1 326 ? -7.270 -0.918 16.247 1.00 84.44 326 ALA A O 1
ATOM 2479 N N . GLY A 1 327 ? -5.304 -1.796 15.631 1.00 78.56 327 GLY A N 1
ATOM 2480 C CA . GLY A 1 327 ? -4.559 -1.391 16.828 1.00 78.56 327 GLY A CA 1
ATOM 2481 C C . GLY A 1 327 ? -3.238 -0.716 16.482 1.00 78.56 327 GLY A C 1
ATOM 2482 O O . GLY A 1 327 ? -2.686 -0.933 15.398 1.00 78.56 327 GLY A O 1
ATOM 2483 N N . THR A 1 328 ? -2.727 0.099 17.403 1.00 80.50 328 THR A N 1
ATOM 2484 C CA . THR A 1 328 ? -1.419 0.751 17.271 1.00 80.50 328 THR A CA 1
ATOM 2485 C 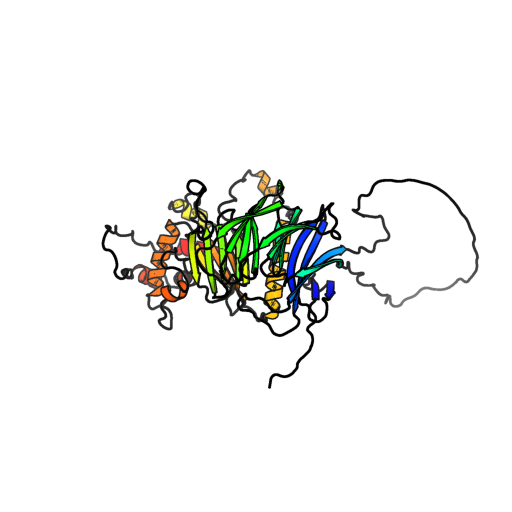C . THR A 1 328 ? -0.363 -0.021 18.069 1.00 80.50 328 THR A C 1
ATOM 2487 O O . THR A 1 328 ? -0.312 0.076 19.291 1.00 80.50 328 THR A O 1
ATOM 2490 N N . LEU A 1 329 ? 0.523 -0.759 17.393 1.00 68.38 329 LEU A N 1
ATOM 2491 C CA . LEU A 1 329 ? 1.587 -1.555 18.027 1.00 68.38 329 LEU A CA 1
ATOM 2492 C C . LEU A 1 329 ? 2.661 -0.670 18.683 1.00 68.38 329 LEU A C 1
ATOM 2494 O O . LEU A 1 329 ? 3.079 -0.915 19.812 1.00 68.38 329 LEU A O 1
ATOM 2498 N N . LEU A 1 330 ? 3.106 0.373 17.977 1.00 60.19 330 LEU A N 1
ATOM 2499 C CA . LEU A 1 330 ? 4.051 1.380 18.469 1.00 60.19 330 LEU A CA 1
ATOM 2500 C C . LEU A 1 330 ? 3.510 2.766 18.120 1.00 60.19 330 LEU A C 1
ATOM 2502 O O . LEU A 1 330 ? 3.244 3.032 16.951 1.00 60.19 330 LEU A O 1
ATOM 2506 N N . GLY A 1 331 ? 3.331 3.628 19.123 1.00 51.25 331 GLY A N 1
ATOM 2507 C CA . GLY A 1 331 ? 2.861 5.006 18.943 1.00 51.25 331 GLY A CA 1
ATOM 2508 C C . GLY A 1 331 ? 3.992 6.041 18.906 1.00 51.25 331 GLY A C 1
ATOM 2509 O O . GLY A 1 331 ? 5.143 5.735 19.215 1.00 51.25 331 GLY A O 1
ATOM 2510 N N . ILE A 1 332 ? 3.627 7.298 18.626 1.00 51.41 332 ILE A N 1
ATOM 2511 C CA . ILE A 1 332 ? 4.488 8.491 18.419 1.00 51.41 332 ILE A CA 1
ATOM 2512 C C . ILE A 1 332 ? 5.551 8.732 19.529 1.00 51.41 332 ILE A C 1
ATOM 2514 O O . ILE A 1 332 ? 6.491 9.504 19.348 1.00 51.41 332 ILE A O 1
ATOM 2518 N N . GLY A 1 333 ? 5.446 8.075 20.690 1.00 38.00 333 GLY A N 1
ATOM 2519 C CA . GLY A 1 333 ? 6.419 8.160 21.789 1.00 38.00 333 GLY A CA 1
ATOM 2520 C C . GLY A 1 333 ? 7.632 7.224 21.676 1.00 38.00 333 GLY A C 1
ATOM 2521 O O . GLY A 1 333 ? 8.605 7.409 22.408 1.00 38.00 333 GLY A O 1
ATOM 2522 N N . ALA A 1 334 ? 7.605 6.236 20.778 1.00 35.78 334 ALA A N 1
ATOM 2523 C CA . ALA A 1 334 ? 8.725 5.337 20.539 1.00 35.78 334 ALA A CA 1
ATOM 2524 C C . ALA A 1 334 ? 9.537 5.831 19.333 1.00 35.78 334 ALA A C 1
ATOM 2526 O O . ALA A 1 334 ? 9.160 5.622 18.188 1.00 35.78 334 ALA A O 1
ATOM 2527 N N . SER A 1 335 ? 10.696 6.427 19.626 1.00 33.47 335 SER A N 1
ATOM 2528 C CA . SER A 1 335 ? 11.831 6.720 18.734 1.00 33.47 335 SER A CA 1
ATOM 2529 C C . SER A 1 335 ? 11.839 8.038 17.930 1.00 33.47 335 SER A C 1
ATOM 2531 O O . SER A 1 335 ? 11.042 8.300 17.036 1.00 33.47 335 SER A O 1
ATOM 2533 N N . SER A 1 336 ? 12.870 8.847 18.217 1.00 32.25 336 SER A N 1
ATOM 2534 C CA . SER A 1 336 ? 13.418 9.901 17.353 1.00 32.25 336 SER A CA 1
ATOM 2535 C C . SER A 1 336 ? 13.910 9.308 16.027 1.00 32.25 336 SER A C 1
ATOM 2537 O O . SER A 1 336 ? 15.111 9.125 15.831 1.00 32.25 336 SER A O 1
ATOM 2539 N N . ILE A 1 337 ? 13.009 8.995 15.100 1.00 38.91 337 ILE A N 1
ATOM 2540 C CA . ILE A 1 337 ? 13.373 8.647 13.725 1.00 38.91 337 ILE A CA 1
ATOM 2541 C C . ILE A 1 337 ? 13.077 9.873 12.863 1.00 38.91 337 ILE A C 1
ATOM 2543 O O . ILE A 1 337 ? 11.936 10.279 12.671 1.00 38.91 337 ILE A O 1
ATOM 2547 N N . SER A 1 338 ? 14.138 10.523 12.386 1.00 33.81 338 SER A N 1
ATOM 2548 C CA . SER A 1 338 ? 14.030 11.674 11.490 1.00 33.81 338 SER A CA 1
ATOM 2549 C C . SER A 1 338 ? 13.279 11.291 10.204 1.00 33.81 338 SER A C 1
ATOM 2551 O O . SER A 1 338 ? 13.408 10.180 9.697 1.00 33.81 338 SER A O 1
ATOM 2553 N N . VAL A 1 339 ? 12.518 12.225 9.624 1.00 36.44 339 VAL A N 1
ATOM 2554 C CA . VAL A 1 339 ? 11.696 12.013 8.408 1.00 36.44 339 VAL A CA 1
ATOM 2555 C C . VAL A 1 339 ? 12.508 11.472 7.211 1.00 36.44 339 VAL A C 1
ATOM 2557 O O . VAL A 1 339 ? 11.972 10.771 6.355 1.00 36.44 339 VAL A O 1
ATOM 2560 N N . LEU A 1 340 ? 13.821 11.735 7.168 1.00 32.88 340 LEU A N 1
ATOM 2561 C CA . LEU A 1 340 ? 14.753 11.174 6.177 1.00 32.88 340 LEU A CA 1
ATOM 2562 C C . LEU A 1 340 ? 15.012 9.668 6.377 1.00 32.88 340 LEU A C 1
ATOM 2564 O O . LEU A 1 340 ? 15.133 8.936 5.395 1.00 32.88 340 LEU A O 1
ATOM 2568 N N . ASN A 1 341 ? 15.009 9.184 7.621 1.00 34.69 341 ASN A N 1
ATOM 2569 C CA . ASN A 1 341 ? 15.151 7.764 7.938 1.00 34.69 341 ASN A CA 1
ATOM 2570 C C . ASN A 1 341 ? 13.888 6.958 7.613 1.00 34.69 341 ASN A C 1
ATOM 2572 O O . ASN A 1 341 ? 14.003 5.762 7.397 1.00 34.69 341 ASN A O 1
ATOM 2576 N N . MET A 1 342 ? 12.708 7.574 7.497 1.00 35.56 342 MET A N 1
ATOM 2577 C CA . MET A 1 342 ? 11.463 6.855 7.179 1.00 35.56 342 MET A CA 1
ATOM 2578 C C . MET A 1 342 ? 11.358 6.429 5.710 1.00 35.56 342 MET A C 1
ATOM 2580 O O . MET A 1 342 ? 10.852 5.348 5.420 1.00 35.56 342 MET A O 1
ATOM 2584 N N . ILE A 1 343 ? 11.898 7.221 4.775 1.00 40.44 343 ILE A N 1
ATOM 2585 C CA . ILE A 1 343 ? 12.048 6.788 3.374 1.00 40.44 343 ILE A CA 1
ATOM 2586 C C . ILE A 1 343 ? 13.017 5.599 3.329 1.00 40.44 343 ILE A C 1
ATOM 2588 O O . ILE A 1 343 ? 12.684 4.567 2.748 1.00 40.44 343 ILE A O 1
ATOM 2592 N N . SER A 1 344 ? 14.147 5.695 4.042 1.00 36.41 344 SER A N 1
ATOM 2593 C CA . SER A 1 344 ? 15.101 4.592 4.195 1.00 36.41 344 SER A CA 1
ATOM 2594 C C . SER A 1 344 ? 14.473 3.356 4.854 1.00 36.41 344 SER A C 1
ATOM 2596 O O . SER A 1 344 ? 14.672 2.260 4.348 1.00 36.41 344 SER A O 1
ATOM 2598 N N . LEU A 1 345 ? 13.635 3.499 5.892 1.00 37.38 345 LEU A N 1
ATOM 2599 C CA . LEU A 1 345 ? 12.897 2.394 6.519 1.00 37.38 345 LEU A CA 1
ATOM 2600 C C . LEU A 1 345 ? 11.845 1.796 5.584 1.00 37.38 345 LEU A C 1
ATOM 2602 O O . LEU A 1 345 ? 11.706 0.586 5.566 1.00 37.38 345 LEU A O 1
ATOM 2606 N N . SER A 1 346 ? 11.127 2.584 4.780 1.00 38.22 346 SER A N 1
ATOM 2607 C CA . SER A 1 346 ? 10.158 2.038 3.814 1.00 38.22 346 SER A CA 1
ATOM 2608 C C . SER A 1 346 ? 10.842 1.206 2.718 1.00 38.22 346 SER A C 1
ATOM 2610 O O . SER A 1 346 ? 10.367 0.125 2.367 1.00 38.22 346 SER A O 1
ATOM 2612 N N . LEU A 1 347 ? 12.009 1.659 2.240 1.00 40.56 347 LEU A N 1
ATOM 2613 C CA . LEU A 1 347 ? 12.864 0.939 1.291 1.00 40.56 347 LEU A CA 1
ATOM 2614 C C . LEU A 1 347 ? 13.550 -0.274 1.953 1.00 40.56 347 LEU A C 1
ATOM 2616 O O . LEU A 1 347 ? 13.596 -1.347 1.359 1.00 40.56 347 LEU A O 1
ATOM 2620 N N . SER A 1 348 ? 13.998 -0.148 3.205 1.00 38.56 348 SER A N 1
ATOM 2621 C CA . SER A 1 348 ? 14.672 -1.215 3.963 1.00 38.56 348 SER A CA 1
ATOM 2622 C C . SER A 1 348 ? 13.704 -2.292 4.455 1.00 38.56 348 SER A C 1
ATOM 2624 O O . SER A 1 348 ? 14.014 -3.470 4.336 1.00 38.56 348 SER A O 1
ATOM 2626 N N . LEU A 1 349 ? 12.496 -1.942 4.921 1.00 35.97 349 LEU A N 1
ATOM 2627 C CA . LEU A 1 349 ? 11.439 -2.917 5.218 1.00 35.97 349 LEU A CA 1
ATOM 2628 C C . LEU A 1 349 ? 11.043 -3.669 3.949 1.00 35.97 349 LEU A C 1
ATOM 2630 O O . LEU A 1 349 ? 10.785 -4.870 4.019 1.00 35.97 349 LEU A O 1
ATOM 2634 N N . SER A 1 350 ? 10.965 -2.986 2.797 1.00 37.69 350 SER A N 1
ATOM 2635 C CA . SER A 1 350 ? 10.675 -3.603 1.491 1.00 37.69 350 SER A CA 1
ATOM 2636 C C . SER A 1 350 ? 11.671 -4.715 1.151 1.00 37.69 350 SER A C 1
ATOM 2638 O O . SER A 1 350 ? 11.214 -5.807 0.815 1.00 37.69 350 SER A O 1
ATOM 2640 N N . LEU A 1 351 ? 12.976 -4.490 1.365 1.00 36.47 351 LEU A N 1
ATOM 2641 C CA . LEU A 1 351 ? 14.030 -5.484 1.125 1.00 36.47 351 LEU A CA 1
ATOM 2642 C C . LEU A 1 351 ? 14.198 -6.540 2.237 1.00 36.47 351 LEU A C 1
ATOM 2644 O O . LEU A 1 351 ? 14.289 -7.724 1.913 1.00 36.47 351 LEU A O 1
ATOM 2648 N N . SER A 1 352 ? 14.220 -6.168 3.523 1.00 31.02 352 SER A N 1
ATOM 2649 C CA . SER A 1 352 ? 14.514 -7.114 4.619 1.00 31.02 352 SER A CA 1
ATOM 2650 C C . SER A 1 352 ? 13.470 -8.225 4.759 1.00 31.02 352 SER A C 1
ATOM 2652 O O . SER A 1 352 ? 13.832 -9.366 5.017 1.00 31.02 352 SER A O 1
ATOM 2654 N N . LEU A 1 353 ? 12.186 -7.930 4.522 1.00 32.16 353 LEU A N 1
ATOM 2655 C CA . LEU A 1 353 ? 11.109 -8.930 4.620 1.00 32.16 353 LEU A CA 1
ATOM 2656 C C . LEU A 1 353 ? 10.922 -9.756 3.330 1.00 32.16 353 LEU A C 1
ATOM 2658 O O . LEU A 1 353 ? 10.418 -10.872 3.392 1.00 32.16 353 LEU A O 1
ATOM 2662 N N . HIS A 1 354 ? 11.354 -9.261 2.160 1.00 34.22 354 HIS A N 1
ATOM 2663 C CA . HIS A 1 354 ? 11.381 -10.080 0.933 1.00 34.22 354 HIS A CA 1
ATOM 2664 C C . HIS A 1 354 ? 12.464 -11.167 0.994 1.00 34.22 354 HIS A C 1
ATOM 2666 O O . HIS A 1 354 ? 12.296 -12.237 0.407 1.00 34.22 354 HIS A O 1
ATOM 2672 N N . CYS A 1 355 ? 13.553 -10.922 1.733 1.00 25.50 355 CYS A N 1
ATOM 2673 C CA . CYS A 1 355 ? 14.596 -11.919 1.969 1.00 25.50 355 CYS A CA 1
ATOM 2674 C C . CYS A 1 355 ? 14.056 -13.151 2.729 1.00 25.50 355 CYS A C 1
ATOM 2676 O O . CYS A 1 355 ? 14.453 -14.273 2.425 1.00 25.50 355 CYS A O 1
ATOM 2678 N N . GLU A 1 356 ? 13.078 -12.976 3.628 1.00 28.12 356 GLU A N 1
ATOM 2679 C CA . GLU A 1 356 ? 12.439 -14.089 4.352 1.00 28.12 356 GLU A CA 1
ATOM 2680 C C . GLU A 1 356 ? 11.482 -14.927 3.488 1.00 28.12 356 GLU A C 1
ATOM 2682 O O . GLU A 1 356 ? 11.330 -16.120 3.735 1.00 28.12 356 GLU A O 1
ATOM 2687 N N . GLN A 1 357 ? 10.879 -14.358 2.437 1.00 30.17 357 GLN A N 1
ATOM 2688 C CA . GLN A 1 357 ? 10.033 -15.124 1.505 1.00 30.17 357 GLN A CA 1
ATOM 2689 C C . GLN A 1 357 ? 10.827 -15.807 0.375 1.00 30.17 357 GLN A C 1
ATOM 2691 O O . GLN A 1 357 ? 10.319 -16.727 -0.264 1.00 30.17 357 GLN A O 1
ATOM 2696 N N . GLY A 1 358 ? 12.069 -15.378 0.119 1.00 25.09 358 GLY A N 1
ATOM 2697 C CA . GLY A 1 358 ? 12.921 -15.890 -0.964 1.00 25.09 358 GLY A CA 1
ATOM 2698 C C . GLY A 1 358 ? 14.159 -16.684 -0.530 1.00 25.09 358 GLY A C 1
ATOM 2699 O O . GLY A 1 358 ? 14.871 -17.198 -1.395 1.00 25.09 358 GLY A O 1
ATOM 2700 N N . GLY A 1 359 ? 14.442 -16.782 0.769 1.00 22.66 359 GLY A N 1
ATOM 2701 C CA . GLY A 1 359 ? 15.602 -17.481 1.318 1.00 22.66 359 GLY A CA 1
ATOM 2702 C C . GLY A 1 359 ? 15.237 -18.858 1.861 1.00 22.66 359 GLY A C 1
ATOM 2703 O O . GLY A 1 359 ? 14.239 -19.013 2.557 1.00 22.66 359 GLY A O 1
ATOM 2704 N N . ASN A 1 360 ? 16.060 -19.870 1.565 1.00 24.52 360 ASN A N 1
ATOM 2705 C CA . ASN A 1 360 ? 16.025 -21.144 2.280 1.00 24.52 360 ASN A CA 1
ATOM 2706 C C . ASN A 1 360 ? 15.996 -20.862 3.785 1.00 24.52 360 ASN A C 1
ATOM 2708 O O . ASN A 1 360 ? 16.970 -20.336 4.323 1.00 24.52 360 ASN A O 1
ATOM 2712 N N . ILE A 1 361 ? 14.885 -21.224 4.430 1.00 27.28 361 ILE A N 1
ATOM 2713 C CA . ILE A 1 361 ? 14.740 -21.252 5.883 1.00 27.28 361 ILE A CA 1
ATOM 2714 C C . ILE A 1 361 ? 16.009 -21.902 6.429 1.00 27.28 361 ILE A C 1
ATOM 2716 O O . ILE A 1 361 ? 16.310 -23.051 6.083 1.00 27.28 361 ILE A O 1
ATOM 2720 N N . TYR A 1 362 ? 16.771 -21.169 7.243 1.00 25.86 362 TYR A N 1
ATOM 2721 C CA . TYR A 1 362 ? 17.763 -21.784 8.110 1.00 25.86 362 TYR A CA 1
ATOM 2722 C C . TYR A 1 362 ? 17.004 -22.820 8.930 1.00 25.86 362 TYR A C 1
ATOM 2724 O O . TYR A 1 362 ? 16.276 -22.472 9.856 1.00 25.86 362 TYR A O 1
ATOM 2732 N N . LYS A 1 363 ? 17.095 -24.087 8.509 1.00 24.27 363 LYS A N 1
ATOM 2733 C CA . LYS A 1 363 ? 16.461 -25.217 9.176 1.00 24.27 363 LYS A CA 1
ATOM 2734 C C . LYS A 1 363 ? 16.939 -25.216 10.617 1.00 24.27 363 LYS A C 1
ATOM 2736 O O . LYS A 1 363 ? 18.068 -25.621 10.900 1.00 24.27 363 LYS A O 1
ATOM 2741 N N . LEU A 1 364 ? 16.084 -24.766 11.526 1.00 31.05 364 LEU A N 1
ATOM 2742 C CA . LEU A 1 364 ? 16.289 -25.026 12.934 1.00 31.05 364 LEU A CA 1
ATOM 2743 C C . LEU A 1 364 ? 16.090 -26.537 13.134 1.00 31.05 364 LEU A C 1
ATOM 2745 O O . LEU A 1 364 ? 15.122 -27.098 12.614 1.00 31.05 364 LEU A O 1
ATOM 2749 N N . PRO A 1 365 ? 16.959 -27.221 13.898 1.00 28.19 365 PRO A N 1
ATOM 2750 C CA . PRO A 1 365 ? 16.864 -28.668 14.133 1.00 28.19 365 PRO A CA 1
ATOM 2751 C C . PRO A 1 365 ? 15.534 -29.133 14.757 1.00 28.19 365 PRO A C 1
ATOM 2753 O O . PRO A 1 365 ? 15.282 -30.331 14.852 1.00 28.19 365 PRO A O 1
ATOM 2756 N N . ALA A 1 366 ? 14.686 -28.201 15.201 1.00 35.44 366 ALA A N 1
ATOM 2757 C CA . ALA A 1 366 ? 13.378 -28.470 15.784 1.00 35.44 366 ALA A CA 1
ATOM 2758 C C . ALA A 1 366 ? 12.298 -28.840 14.744 1.00 35.44 366 ALA A C 1
ATOM 2760 O O . ALA A 1 366 ? 11.361 -29.569 15.082 1.00 35.44 366 ALA A O 1
ATOM 2761 N N . ASP A 1 367 ? 12.438 -28.412 13.484 1.00 32.88 367 ASP A N 1
ATOM 2762 C CA . ASP A 1 367 ? 11.422 -28.648 12.443 1.00 32.88 367 ASP A CA 1
ATOM 2763 C C . ASP A 1 367 ? 11.338 -30.123 12.018 1.00 32.88 367 ASP A C 1
ATOM 2765 O O . ASP A 1 367 ? 10.258 -30.633 11.700 1.00 32.88 367 ASP A O 1
ATOM 2769 N N . ASP A 1 368 ? 12.460 -30.846 12.076 1.00 34.91 368 ASP A N 1
ATOM 2770 C CA . ASP A 1 368 ? 12.501 -32.281 11.773 1.00 34.91 368 ASP A CA 1
ATOM 2771 C C . ASP A 1 368 ? 11.868 -33.128 12.898 1.00 34.91 368 ASP A C 1
ATOM 2773 O O . ASP A 1 368 ? 11.354 -34.220 12.640 1.00 34.91 368 ASP A O 1
ATOM 2777 N N . VAL A 1 369 ? 11.802 -32.613 14.134 1.00 37.56 369 VAL A N 1
ATOM 2778 C CA . VAL A 1 369 ? 11.168 -33.307 15.271 1.00 37.56 369 VAL A CA 1
ATOM 2779 C C . VAL A 1 369 ? 9.640 -33.223 15.188 1.00 37.56 369 VAL A C 1
ATOM 2781 O O . VAL A 1 369 ? 8.952 -34.215 15.442 1.00 37.56 369 VAL A O 1
ATOM 2784 N N . LEU A 1 370 ? 9.088 -32.085 14.756 1.00 36.69 370 LEU A N 1
ATOM 2785 C CA . LEU A 1 370 ? 7.637 -31.866 14.655 1.00 36.69 370 LEU A CA 1
ATOM 2786 C C . LEU A 1 370 ? 6.978 -32.651 13.508 1.00 36.69 370 LEU A C 1
ATOM 2788 O O . LEU A 1 370 ? 5.820 -33.058 13.628 1.00 36.69 370 LEU A O 1
ATOM 2792 N N . ARG A 1 371 ? 7.717 -32.963 12.433 1.00 35.06 371 ARG A N 1
ATOM 2793 C CA . ARG A 1 371 ? 7.223 -33.828 11.343 1.00 35.06 371 ARG A CA 1
ATOM 2794 C C . ARG A 1 371 ? 6.997 -35.281 11.766 1.00 35.06 371 ARG A C 1
ATOM 2796 O O . ARG A 1 371 ? 6.179 -35.961 11.149 1.00 35.06 371 ARG A O 1
ATOM 2803 N N . SER A 1 372 ? 7.672 -35.753 12.815 1.00 32.62 372 SER A N 1
ATOM 2804 C CA . SER A 1 372 ? 7.560 -37.145 13.276 1.00 32.62 372 SER A CA 1
ATOM 2805 C C . SER A 1 372 ? 6.226 -37.469 13.970 1.00 32.62 372 SER A C 1
ATOM 2807 O O . SER A 1 372 ? 5.843 -38.636 14.027 1.00 32.62 372 SER A O 1
ATOM 2809 N N . TYR A 1 373 ? 5.472 -36.452 14.412 1.00 34.06 373 TYR A N 1
ATOM 2810 C CA . TYR A 1 373 ? 4.204 -36.620 15.138 1.00 34.06 373 TYR A CA 1
ATOM 2811 C C . TYR A 1 373 ? 2.937 -36.398 14.293 1.00 34.06 373 TYR A C 1
ATOM 2813 O O . TYR A 1 373 ? 1.835 -36.376 14.835 1.00 34.06 373 TYR A O 1
ATOM 2821 N N . GLY A 1 374 ? 3.049 -36.250 12.968 1.00 31.17 374 GLY A N 1
ATOM 2822 C CA . GLY A 1 374 ? 1.881 -36.226 12.074 1.00 31.17 374 GLY A CA 1
ATOM 2823 C C . GLY A 1 374 ? 0.953 -35.010 12.215 1.00 31.17 374 GLY A C 1
ATOM 2824 O O . GLY A 1 374 ? -0.136 -35.012 11.642 1.00 31.17 374 GLY A O 1
ATOM 2825 N N . LEU A 1 375 ? 1.364 -33.951 12.918 1.00 32.84 375 LEU A N 1
ATOM 2826 C CA . LEU A 1 375 ? 0.586 -32.718 13.034 1.00 32.84 375 LEU A CA 1
ATOM 2827 C C . LEU A 1 375 ? 0.884 -31.797 11.842 1.00 32.84 375 LEU A C 1
ATOM 2829 O O . LEU A 1 375 ? 1.639 -30.835 11.937 1.00 32.84 375 LEU A O 1
ATOM 2833 N N . SER A 1 376 ? 0.308 -32.124 10.686 1.00 33.75 376 SER A N 1
ATOM 2834 C CA . SER A 1 376 ? 0.311 -31.244 9.515 1.00 33.75 376 SER A CA 1
ATOM 2835 C C . SER A 1 376 ? -1.119 -30.903 9.105 1.00 33.75 376 SER A C 1
ATOM 2837 O O . SER A 1 376 ? -1.972 -31.788 9.064 1.00 33.75 376 SER A O 1
ATOM 2839 N N . LYS A 1 377 ? -1.308 -29.621 8.758 1.00 30.42 377 LYS A N 1
ATOM 2840 C CA . LYS A 1 377 ? -2.519 -28.911 8.300 1.00 30.42 377 LYS A CA 1
ATOM 2841 C C . LYS A 1 377 ? -3.304 -28.145 9.370 1.00 30.42 377 LYS A C 1
ATOM 2843 O O . LYS A 1 377 ? -4.294 -28.630 9.903 1.00 30.42 377 LYS A O 1
ATOM 2848 N N . SER A 1 378 ? -2.913 -26.883 9.559 1.00 29.02 378 SER A N 1
ATOM 2849 C CA . SER A 1 378 ? -3.852 -25.757 9.689 1.00 29.02 378 SER A CA 1
ATOM 2850 C C . SER A 1 378 ? -3.090 -24.437 9.460 1.00 29.02 378 SER A C 1
ATOM 2852 O O . SER A 1 378 ? -2.767 -23.730 10.413 1.00 29.02 378 SER A O 1
ATOM 2854 N N . THR A 1 379 ? -2.730 -24.131 8.220 1.00 33.69 379 THR A N 1
ATOM 2855 C CA . THR A 1 379 ? -2.059 -22.870 7.865 1.00 33.69 379 THR A CA 1
ATOM 2856 C C . THR A 1 379 ? -2.709 -22.388 6.586 1.00 33.69 379 THR A C 1
ATOM 2858 O O . THR A 1 379 ? -2.437 -22.951 5.537 1.00 33.69 379 THR A O 1
ATOM 2861 N N . GLU A 1 380 ? -3.673 -21.482 6.731 1.00 32.19 380 GLU A N 1
ATOM 2862 C CA . GLU A 1 380 ? -4.250 -20.669 5.644 1.00 32.19 380 GL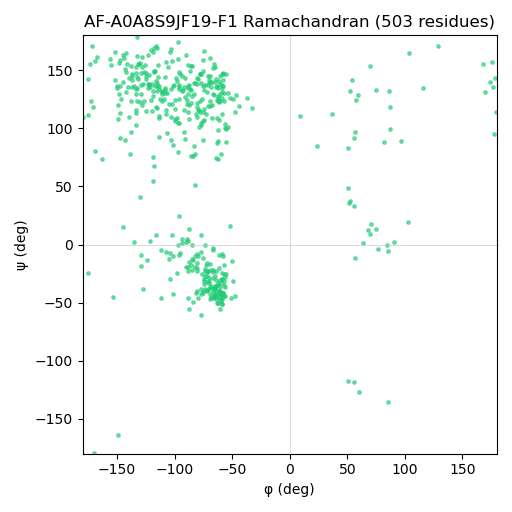U A CA 1
ATOM 2863 C C . GLU A 1 380 ? -5.255 -19.651 6.219 1.00 32.19 380 GLU A C 1
ATOM 2865 O O . GLU A 1 380 ? -5.443 -18.587 5.654 1.00 32.19 380 GLU A O 1
ATOM 2870 N N . ALA A 1 381 ? -5.850 -19.911 7.392 1.00 32.34 381 ALA A N 1
ATOM 2871 C CA . ALA A 1 381 ? -6.873 -19.034 7.982 1.00 32.34 381 ALA A CA 1
ATOM 2872 C C . ALA A 1 381 ? -6.348 -17.974 8.981 1.00 32.34 381 ALA A C 1
ATOM 2874 O O . ALA A 1 381 ? -7.149 -17.305 9.630 1.00 32.34 381 ALA A O 1
ATOM 2875 N N . ALA A 1 382 ? -5.027 -17.857 9.165 1.00 38.78 382 ALA A N 1
ATOM 2876 C CA . ALA A 1 382 ? -4.400 -16.960 10.149 1.00 38.78 382 ALA A CA 1
ATOM 2877 C C . ALA A 1 382 ? -3.540 -15.851 9.510 1.00 38.78 382 ALA A C 1
ATOM 2879 O O . ALA A 1 382 ? -2.835 -15.144 10.233 1.00 38.78 382 ALA A O 1
ATOM 2880 N N . ASP A 1 383 ? -3.588 -15.714 8.180 1.00 55.72 383 ASP A N 1
ATOM 2881 C CA . ASP A 1 383 ? -2.530 -15.046 7.420 1.00 55.72 383 ASP A CA 1
ATOM 2882 C C . ASP A 1 383 ? -2.874 -13.629 6.932 1.00 55.72 383 ASP A C 1
ATOM 2884 O O . ASP A 1 383 ? -1.976 -12.949 6.459 1.00 55.72 383 ASP A O 1
ATOM 2888 N N . ASP A 1 384 ? -4.098 -13.114 7.067 1.00 70.75 384 ASP A N 1
ATOM 2889 C CA . ASP A 1 384 ? -4.499 -11.862 6.385 1.00 70.75 384 ASP A CA 1
ATOM 2890 C C . ASP A 1 384 ? -4.385 -10.577 7.222 1.00 70.75 384 ASP A C 1
ATOM 2892 O O . ASP A 1 384 ? -5.042 -9.572 6.947 1.00 70.75 384 ASP A O 1
ATOM 2896 N N . THR A 1 385 ? -3.510 -10.574 8.228 1.00 83.00 385 THR A N 1
ATOM 2897 C CA . THR A 1 385 ? -3.176 -9.353 8.970 1.00 83.00 385 THR A CA 1
ATOM 2898 C C . THR A 1 385 ? -2.485 -8.347 8.048 1.00 83.00 385 THR A C 1
ATOM 2900 O O . THR A 1 385 ? -1.612 -8.701 7.254 1.00 83.00 385 THR A O 1
ATOM 2903 N N . ILE A 1 386 ? -2.822 -7.067 8.177 1.00 87.94 386 ILE A N 1
ATOM 2904 C CA . ILE A 1 386 ? -2.163 -5.975 7.456 1.00 87.94 386 ILE A CA 1
ATOM 2905 C C . ILE A 1 386 ? -1.365 -5.138 8.453 1.00 87.94 386 ILE A C 1
ATOM 2907 O O . ILE A 1 386 ? -1.890 -4.718 9.480 1.00 87.94 386 ILE A O 1
ATOM 2911 N N . ILE A 1 387 ? -0.106 -4.855 8.129 1.00 89.44 387 ILE A N 1
ATOM 2912 C CA . ILE A 1 387 ? 0.767 -3.971 8.903 1.00 89.44 387 ILE A CA 1
ATOM 2913 C C . ILE A 1 387 ? 1.014 -2.702 8.094 1.00 89.44 387 ILE A C 1
ATOM 2915 O O . ILE A 1 387 ? 1.365 -2.767 6.913 1.00 89.44 387 ILE A O 1
ATOM 2919 N N . ALA A 1 388 ? 0.858 -1.546 8.731 1.00 90.44 388 ALA A N 1
ATOM 2920 C CA . ALA A 1 388 ? 1.059 -0.243 8.118 1.00 90.44 388 ALA A CA 1
ATOM 2921 C C . ALA A 1 388 ? 2.032 0.615 8.939 1.00 90.44 388 ALA A C 1
ATOM 2923 O O . ALA A 1 388 ? 1.804 0.873 10.118 1.00 90.44 388 ALA A O 1
ATOM 2924 N N . GLY A 1 389 ? 3.109 1.080 8.304 1.00 89.00 389 GLY A N 1
ATOM 2925 C CA . GLY A 1 389 ? 4.064 2.022 8.896 1.00 89.00 389 GLY A CA 1
ATOM 2926 C C . GLY A 1 389 ? 3.746 3.460 8.490 1.00 89.00 389 GLY A C 1
ATOM 2927 O O . GLY A 1 389 ? 3.649 3.761 7.294 1.00 89.00 389 GLY A O 1
ATOM 2928 N N . THR A 1 390 ? 3.585 4.359 9.460 1.00 89.12 390 THR A N 1
ATOM 2929 C CA . THR A 1 390 ? 3.160 5.746 9.218 1.00 89.12 390 THR A CA 1
ATOM 2930 C C . THR A 1 390 ? 4.313 6.730 9.158 1.00 89.12 390 THR A C 1
ATOM 2932 O O . THR A 1 390 ? 5.385 6.492 9.697 1.00 89.12 390 THR A O 1
ATOM 2935 N N . LEU A 1 391 ? 4.081 7.890 8.540 1.00 86.44 391 LEU A N 1
ATOM 2936 C CA . LEU A 1 391 ? 5.050 8.985 8.463 1.00 86.44 391 LEU A CA 1
ATOM 2937 C C . LEU A 1 391 ? 5.501 9.501 9.843 1.00 86.44 391 LEU A C 1
ATOM 2939 O O . LEU A 1 391 ? 6.590 10.063 9.941 1.00 86.44 391 LEU A O 1
ATOM 2943 N N . LEU A 1 392 ? 4.680 9.326 10.884 1.00 87.19 392 LEU A N 1
ATOM 2944 C CA . LEU A 1 392 ? 5.000 9.749 12.252 1.00 87.19 392 LEU A CA 1
ATOM 2945 C C . LEU A 1 392 ? 5.746 8.673 13.059 1.00 87.19 392 LEU A C 1
ATOM 2947 O O . LEU A 1 392 ? 6.052 8.905 14.224 1.00 87.19 392 LEU A O 1
ATOM 2951 N N . GLY A 1 393 ? 6.072 7.532 12.440 1.00 81.00 393 GLY A N 1
ATOM 2952 C CA . GLY A 1 393 ? 6.796 6.428 13.074 1.00 81.00 393 GLY A CA 1
ATOM 2953 C C . GLY A 1 393 ? 5.895 5.391 13.744 1.00 81.00 393 GLY A C 1
ATOM 2954 O O . GLY A 1 393 ? 6.410 4.427 14.307 1.00 81.00 393 GLY A O 1
ATOM 2955 N N . SER A 1 394 ? 4.572 5.552 13.663 1.00 84.56 394 SER A N 1
ATOM 2956 C CA . SER A 1 394 ? 3.627 4.602 14.243 1.00 84.56 394 SER A CA 1
ATOM 2957 C C . SER A 1 394 ? 3.518 3.332 13.394 1.00 84.56 394 SER A C 1
ATOM 2959 O O . SER A 1 394 ? 3.644 3.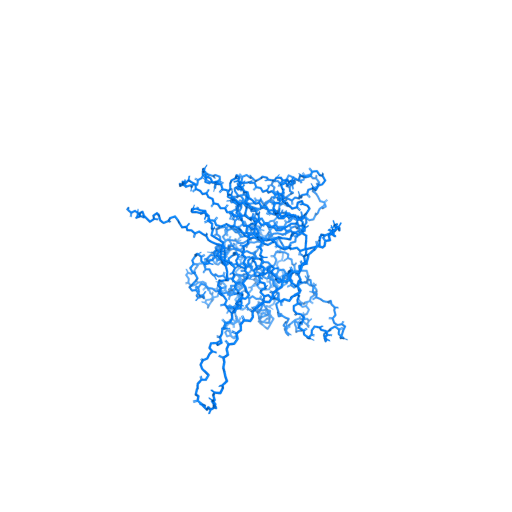374 12.165 1.00 84.56 394 SER A O 1
ATOM 2961 N N . ILE A 1 395 ? 3.238 2.200 14.043 1.00 87.81 395 ILE A N 1
ATOM 2962 C CA . ILE A 1 395 ? 2.919 0.930 13.376 1.00 87.81 395 ILE A CA 1
ATOM 2963 C C . ILE A 1 395 ? 1.477 0.556 13.701 1.00 87.81 395 ILE A C 1
ATOM 2965 O O . ILE A 1 395 ? 1.146 0.320 14.860 1.00 87.81 395 ILE A O 1
ATOM 2969 N N . PHE A 1 396 ? 0.638 0.479 12.673 1.00 90.19 396 PHE A N 1
ATOM 2970 C CA . PHE A 1 396 ? -0.736 -0.001 12.769 1.00 90.19 396 PHE A CA 1
ATOM 2971 C C . PHE A 1 396 ? -0.824 -1.461 12.339 1.00 90.19 396 PHE A C 1
ATOM 2973 O O . PHE A 1 396 ? -0.204 -1.863 11.351 1.00 90.19 396 PHE A O 1
ATOM 2980 N N . VAL A 1 397 ? -1.640 -2.226 13.053 1.00 89.38 397 VAL A N 1
ATOM 2981 C CA . VAL A 1 397 ? -1.978 -3.615 12.748 1.00 89.38 397 VAL A CA 1
ATOM 2982 C C . VAL A 1 397 ? -3.481 -3.691 12.516 1.00 89.38 397 VAL A C 1
ATOM 2984 O O . VAL A 1 397 ? -4.261 -3.226 13.344 1.00 89.38 397 VAL A O 1
ATOM 2987 N N . PHE A 1 398 ? -3.887 -4.265 11.390 1.00 89.50 398 PHE A N 1
ATOM 2988 C CA . PHE A 1 398 ? -5.280 -4.538 11.058 1.00 89.50 398 PHE A CA 1
ATOM 2989 C C . PHE A 1 398 ? -5.462 -6.045 11.009 1.00 89.50 398 PHE A C 1
ATOM 2991 O O . PHE A 1 398 ? -4.925 -6.706 10.119 1.00 89.50 398 PHE A O 1
ATOM 2998 N N . ALA A 1 399 ? -6.195 -6.580 11.976 1.00 86.94 399 ALA A N 1
ATOM 2999 C CA . ALA A 1 399 ? -6.431 -8.006 12.102 1.00 86.94 399 ALA A CA 1
ATOM 3000 C C . ALA A 1 399 ? -7.872 -8.341 11.685 1.00 86.94 399 ALA A C 1
ATOM 3002 O O . ALA A 1 399 ? -8.811 -7.696 12.173 1.00 86.94 399 ALA A O 1
ATOM 3003 N N . PRO A 1 400 ? -8.077 -9.334 10.804 1.00 85.31 400 PRO A N 1
ATOM 3004 C CA . PRO A 1 400 ? -9.410 -9.852 10.535 1.00 85.31 400 PRO A CA 1
ATOM 3005 C C . PRO A 1 400 ? -9.957 -10.572 11.776 1.00 85.31 400 PRO A C 1
ATOM 3007 O O . PRO A 1 400 ? -9.238 -11.296 12.469 1.00 85.31 400 PRO A O 1
ATOM 3010 N N . ILE A 1 401 ? -11.244 -10.381 12.056 1.00 82.94 401 ILE A N 1
ATOM 3011 C CA . ILE A 1 401 ? -11.982 -11.048 13.139 1.00 82.94 401 ILE A CA 1
ATOM 3012 C C . ILE A 1 401 ? -13.263 -11.672 12.588 1.00 82.94 401 ILE A C 1
ATOM 3014 O O . ILE A 1 401 ? -13.716 -11.314 11.501 1.00 82.94 401 ILE A O 1
ATOM 3018 N N . SER A 1 402 ? -13.858 -12.616 13.320 1.00 83.38 402 SER A N 1
ATOM 3019 C CA . SER A 1 402 ? -15.149 -13.185 12.913 1.00 83.38 402 SER A CA 1
ATOM 3020 C C . SER A 1 402 ? -16.281 -12.162 13.047 1.00 83.38 402 SER A C 1
ATOM 3022 O O . SER A 1 402 ? -16.177 -11.174 13.782 1.00 83.38 402 SER A O 1
ATOM 3024 N N . ARG A 1 403 ? -17.394 -12.400 12.347 1.00 84.19 403 ARG A N 1
ATOM 3025 C CA . ARG A 1 403 ? -18.558 -11.507 12.387 1.00 84.19 403 ARG A CA 1
ATOM 3026 C C . ARG A 1 403 ? -19.207 -11.466 13.767 1.00 84.19 403 ARG A C 1
ATOM 3028 O O . ARG A 1 403 ? -19.583 -10.394 14.229 1.00 84.19 403 ARG A O 1
ATOM 3035 N N . GLU A 1 404 ? -19.271 -12.601 14.452 1.00 85.25 404 GLU A N 1
ATOM 3036 C CA . GLU A 1 404 ? -19.794 -12.701 15.814 1.00 85.25 404 GLU A CA 1
ATOM 3037 C C . GLU A 1 404 ? -18.938 -11.898 16.805 1.00 85.25 404 GLU A C 1
ATOM 3039 O O . GLU A 1 404 ? -19.467 -11.185 17.660 1.00 85.25 404 GLU A O 1
ATOM 3044 N N . GLU A 1 405 ? -17.611 -11.976 16.674 1.00 86.38 405 GLU A N 1
ATOM 3045 C CA . GLU A 1 405 ? -16.676 -11.192 17.488 1.00 86.38 405 GLU A CA 1
ATOM 3046 C C . GLU A 1 405 ? -16.781 -9.702 17.183 1.00 86.38 405 GLU A C 1
ATOM 3048 O O . GLU A 1 405 ? -16.785 -8.887 18.105 1.00 86.38 405 GLU A O 1
ATOM 3053 N N . TYR A 1 406 ? -16.915 -9.346 15.905 1.00 88.69 406 TYR A N 1
ATOM 3054 C CA . TYR A 1 406 ? -17.107 -7.968 15.479 1.00 88.69 406 TYR A CA 1
ATOM 3055 C C . TYR A 1 406 ? -18.359 -7.354 16.113 1.00 88.69 406 TYR A C 1
ATOM 3057 O O . TYR A 1 406 ? -18.268 -6.295 16.726 1.00 88.69 406 TYR A O 1
ATOM 3065 N N . GLU A 1 407 ? -19.514 -8.020 16.027 1.00 90.50 407 GLU A N 1
ATOM 3066 C CA . GLU A 1 407 ? -20.776 -7.522 16.595 1.00 90.50 407 GLU A CA 1
ATOM 3067 C C . GLU A 1 407 ? -20.691 -7.353 18.121 1.00 90.50 407 GLU A C 1
ATOM 3069 O O . GLU A 1 407 ? -21.181 -6.365 18.683 1.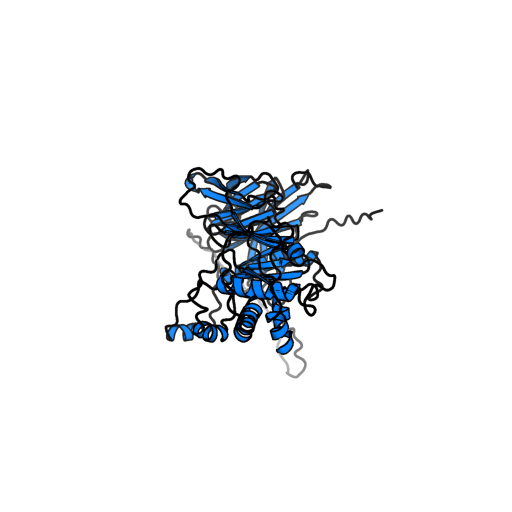00 90.50 407 GLU A O 1
ATOM 3074 N N . LEU A 1 408 ? -20.029 -8.296 18.803 1.00 90.44 408 LEU A N 1
ATOM 3075 C CA . LEU A 1 408 ? -19.799 -8.227 20.245 1.00 90.44 408 LEU A CA 1
ATOM 3076 C C . LEU A 1 408 ? -18.934 -7.014 20.611 1.00 90.44 408 LEU A C 1
ATOM 3078 O O . LEU A 1 408 ? -19.292 -6.234 21.498 1.00 90.44 408 LEU A O 1
ATOM 3082 N N . LEU A 1 409 ? -17.798 -6.849 19.933 1.00 91.81 409 LEU A N 1
ATOM 3083 C CA . LEU A 1 409 ? -16.839 -5.783 20.209 1.00 91.81 409 LEU A CA 1
ATOM 3084 C C . LEU A 1 409 ? -17.359 -4.412 19.765 1.00 91.81 409 LEU A C 1
ATOM 3086 O O . LEU A 1 409 ? -17.113 -3.428 20.458 1.00 91.81 409 LEU A O 1
ATOM 3090 N N . GLU A 1 410 ? -18.151 -4.325 18.697 1.00 93.44 410 GLU A N 1
ATOM 3091 C CA . GLU A 1 410 ? -18.834 -3.090 18.299 1.00 93.44 410 GLU A CA 1
ATOM 3092 C C . GLU A 1 410 ? -19.754 -2.592 19.425 1.00 93.44 410 GLU A C 1
ATOM 3094 O O . GLU A 1 410 ? -19.737 -1.407 19.782 1.00 93.44 410 GLU A O 1
ATOM 3099 N N . ALA A 1 411 ? -20.511 -3.499 20.053 1.00 91.94 411 ALA A N 1
ATOM 3100 C CA . ALA A 1 411 ? -21.374 -3.162 21.181 1.00 91.94 411 ALA A CA 1
ATOM 3101 C C . ALA A 1 411 ? -20.581 -2.692 22.414 1.00 91.94 411 ALA A C 1
ATOM 3103 O O . ALA A 1 411 ? -21.041 -1.793 23.127 1.00 91.94 411 ALA A O 1
ATOM 3104 N N . VAL A 1 412 ? -19.403 -3.270 22.666 1.00 93.62 412 VAL A N 1
ATOM 3105 C CA . VAL A 1 412 ? -18.500 -2.854 23.753 1.00 93.62 412 VAL A CA 1
ATOM 3106 C C . VAL A 1 412 ? -17.892 -1.482 23.456 1.00 93.62 412 VAL A C 1
ATOM 3108 O O . VAL A 1 412 ? -17.967 -0.590 24.302 1.00 93.62 412 VAL A O 1
ATOM 3111 N N . GLN A 1 413 ? -17.383 -1.261 22.242 1.00 95.12 413 GLN A N 1
ATOM 3112 C CA . GLN A 1 413 ? -16.832 0.023 21.806 1.00 95.12 413 GLN A CA 1
ATOM 3113 C C . GLN A 1 413 ? -17.865 1.148 21.933 1.00 95.12 413 GLN A C 1
ATOM 3115 O O . GLN A 1 413 ? -17.559 2.211 22.470 1.00 95.12 413 GLN A O 1
ATOM 3120 N N . ALA A 1 414 ? -19.110 0.908 21.511 1.00 93.50 414 ALA A N 1
ATOM 3121 C CA . ALA A 1 414 ? -20.189 1.891 21.617 1.00 93.50 414 ALA A CA 1
ATOM 3122 C C . ALA A 1 414 ? -20.460 2.334 23.067 1.00 93.50 414 ALA A C 1
ATOM 3124 O O . ALA A 1 414 ? -20.872 3.473 23.289 1.00 93.50 414 ALA A O 1
ATOM 3125 N N . LYS A 1 415 ? -20.219 1.457 24.052 1.00 94.44 415 LYS A N 1
ATOM 3126 C CA . LYS A 1 415 ? -20.340 1.775 25.483 1.00 94.44 415 LYS A CA 1
ATOM 3127 C C . LYS A 1 415 ? -19.102 2.499 26.010 1.00 94.44 415 LYS A C 1
ATOM 3129 O O . LYS A 1 415 ? -19.250 3.478 26.734 1.00 94.44 415 LYS A O 1
ATOM 3134 N N . LEU A 1 416 ? -17.900 2.074 25.617 1.00 94.00 416 LEU A N 1
ATOM 3135 C CA . LEU A 1 416 ? -16.639 2.718 26.012 1.00 94.00 416 LEU A CA 1
ATOM 3136 C C . LEU A 1 416 ? -16.560 4.178 25.554 1.00 94.00 416 LEU A C 1
ATOM 3138 O O . LEU A 1 416 ? -16.190 5.046 26.339 1.00 94.00 416 LEU A O 1
ATOM 3142 N N . VAL A 1 417 ? -16.985 4.467 24.323 1.00 94.38 417 VAL A N 1
ATOM 3143 C CA . VAL A 1 417 ? -16.930 5.819 23.738 1.00 94.38 417 VAL A CA 1
ATOM 3144 C C . VAL A 1 417 ? -17.723 6.852 24.549 1.00 94.38 417 VAL A C 1
ATOM 3146 O O . VAL A 1 417 ? -17.362 8.027 24.558 1.00 94.38 417 VAL A O 1
ATOM 3149 N N . VAL A 1 418 ? -18.794 6.437 25.232 1.00 93.38 418 VAL A N 1
ATOM 3150 C CA . VAL A 1 418 ? -19.669 7.334 26.010 1.00 93.38 418 VAL A CA 1
ATOM 3151 C C . VAL A 1 418 ? -19.464 7.229 27.522 1.00 93.38 418 VAL A C 1
ATOM 3153 O O . VAL A 1 418 ? -19.971 8.068 28.267 1.00 93.38 418 VAL A O 1
ATOM 3156 N N . HIS A 1 419 ? -18.753 6.206 28.002 1.00 93.88 419 HIS A N 1
ATOM 3157 C CA . HIS A 1 419 ? -18.576 5.983 29.431 1.00 93.88 419 HIS A CA 1
ATOM 3158 C C . HIS A 1 419 ? -17.579 6.999 30.024 1.00 93.88 419 HIS A C 1
ATOM 3160 O O . HIS A 1 419 ? -16.488 7.158 29.480 1.00 93.88 419 HIS A O 1
ATOM 3166 N N . PRO A 1 420 ? -17.871 7.653 31.168 1.00 92.62 420 PRO A N 1
ATOM 3167 C CA . PRO A 1 420 ? -17.058 8.765 31.682 1.00 92.62 420 PRO A CA 1
ATOM 3168 C C . PRO A 1 420 ? -15.571 8.468 31.922 1.00 92.62 420 PRO A C 1
ATOM 3170 O O . PRO A 1 420 ? -14.767 9.393 31.923 1.00 92.62 420 PRO A O 1
ATOM 3173 N N . LEU A 1 421 ? -15.209 7.202 32.157 1.00 93.56 421 LEU A N 1
ATOM 3174 C CA . LEU A 1 421 ? -13.815 6.798 32.393 1.00 93.56 421 LEU A CA 1
ATOM 3175 C C . LEU A 1 421 ? -12.984 6.637 31.112 1.00 93.56 421 LEU A C 1
ATOM 3177 O O . LEU A 1 421 ? -11.764 6.642 31.199 1.00 93.56 421 LEU A O 1
ATOM 3181 N N . THR A 1 422 ? -13.632 6.464 29.961 1.00 94.06 422 THR A N 1
ATOM 3182 C CA . THR A 1 422 ? -12.991 6.086 28.685 1.00 94.06 422 THR A CA 1
ATOM 3183 C C . THR A 1 422 ? -13.386 7.013 27.532 1.00 94.06 422 THR A C 1
ATOM 3185 O O . THR A 1 422 ? -12.820 6.952 26.443 1.00 94.06 422 THR A O 1
ATOM 3188 N N . ALA A 1 423 ? -14.358 7.900 27.760 1.00 92.81 423 ALA A N 1
ATOM 3189 C CA . ALA A 1 423 ? -14.799 8.876 26.780 1.00 92.81 423 ALA A CA 1
ATOM 3190 C C . ALA A 1 423 ? -13.646 9.817 26.365 1.00 92.81 423 ALA A C 1
ATOM 3192 O O . ALA A 1 423 ? -12.823 10.195 27.206 1.00 92.81 423 ALA A O 1
ATOM 3193 N N . PRO A 1 424 ? -13.594 10.252 25.090 1.00 92.06 424 PRO A N 1
ATOM 3194 C CA . PRO A 1 424 ? -12.570 11.174 24.610 1.00 92.06 424 PRO A CA 1
ATOM 3195 C C . PRO A 1 424 ? -12.447 12.431 25.483 1.00 92.06 424 PRO A C 1
ATOM 3197 O O . PRO A 1 424 ? -13.417 13.162 25.674 1.00 92.06 424 PRO A O 1
ATOM 3200 N N . VAL A 1 425 ? -11.231 12.725 25.955 1.00 90.88 425 VAL A N 1
ATOM 3201 C CA . VAL A 1 425 ? -10.953 13.786 26.949 1.00 90.88 425 VAL A CA 1
ATOM 3202 C C . VAL A 1 425 ? -11.448 15.171 26.515 1.00 90.88 425 VAL A C 1
ATOM 3204 O O . VAL A 1 425 ? -11.921 15.951 27.336 1.00 90.88 425 VAL A O 1
ATOM 3207 N N . LEU A 1 426 ? -11.353 15.483 25.220 1.00 92.12 426 LEU A N 1
ATOM 3208 C CA . LEU A 1 426 ? -11.788 16.770 24.662 1.00 92.12 426 LEU A CA 1
ATOM 3209 C C . LEU A 1 426 ? -13.260 16.776 24.216 1.00 92.12 426 LEU A C 1
ATOM 3211 O O . LEU A 1 426 ? -13.711 17.754 23.628 1.00 92.12 426 LEU A O 1
ATOM 3215 N N . GLY A 1 427 ? -14.003 15.692 24.452 1.00 88.62 427 GLY A N 1
ATOM 3216 C CA . GLY A 1 427 ? -15.393 15.550 24.014 1.00 88.62 427 GLY A CA 1
ATOM 3217 C C . GLY A 1 427 ? -15.564 15.386 22.501 1.00 88.62 427 GLY A C 1
ATOM 3218 O O . GLY A 1 427 ? -16.661 15.595 21.990 1.00 88.62 427 GLY A O 1
ATOM 3219 N N . ASN A 1 428 ? -14.495 15.037 21.777 1.00 90.69 428 ASN A N 1
ATOM 3220 C CA . ASN A 1 428 ? -14.560 14.761 20.342 1.00 90.69 428 ASN A CA 1
ATOM 3221 C C . ASN A 1 428 ? -15.445 13.538 20.061 1.00 90.69 428 ASN A C 1
ATOM 3223 O O . ASN A 1 428 ? -15.372 12.542 20.782 1.00 90.69 428 ASN A O 1
ATOM 3227 N N . ASP A 1 429 ? -16.211 13.573 18.971 1.00 92.06 429 ASP A N 1
ATOM 3228 C CA . ASP A 1 429 ? -16.963 12.407 18.510 1.00 92.06 429 ASP A CA 1
ATOM 3229 C C . ASP A 1 429 ? -16.000 11.368 17.902 1.00 92.06 429 ASP A C 1
ATOM 3231 O O . ASP A 1 429 ? -15.378 11.582 16.856 1.00 92.06 429 ASP A O 1
ATOM 3235 N N . HIS A 1 430 ? -15.868 10.221 18.576 1.00 92.69 430 HIS A N 1
ATOM 3236 C CA . HIS A 1 430 ? -15.029 9.100 18.134 1.00 92.69 430 HIS A CA 1
ATOM 3237 C C . HIS A 1 430 ? -15.455 8.550 16.767 1.00 92.69 430 HIS A C 1
ATOM 3239 O O . HIS A 1 430 ? -14.611 8.270 15.912 1.00 92.69 430 HIS A O 1
ATOM 3245 N N . LYS A 1 431 ? -16.766 8.440 16.533 1.00 90.12 431 LYS A N 1
ATOM 3246 C CA . LYS A 1 431 ? -17.340 7.892 15.303 1.00 90.12 431 LYS A CA 1
ATOM 3247 C C . LYS A 1 431 ? -17.106 8.830 14.123 1.00 90.12 431 LYS A C 1
ATOM 3249 O O . LYS A 1 431 ? -16.891 8.340 13.011 1.00 90.12 431 LYS A O 1
ATOM 3254 N N . GLU A 1 432 ? -17.162 10.140 14.355 1.00 91.19 432 GLU A N 1
ATOM 3255 C CA . GLU A 1 432 ? -16.798 11.161 13.369 1.00 91.19 432 GLU A CA 1
ATOM 3256 C C . GLU A 1 432 ? -15.299 11.113 13.060 1.00 91.19 432 GLU A C 1
ATOM 3258 O O . GLU A 1 432 ? -14.915 11.098 11.891 1.00 91.19 432 GLU A O 1
ATOM 3263 N N . PHE A 1 433 ? -14.451 11.024 14.090 1.00 91.88 433 PHE A N 1
ATOM 3264 C CA . PHE A 1 433 ? -13.002 10.960 13.918 1.00 91.88 433 PHE A CA 1
ATOM 3265 C C . PHE A 1 433 ? -12.571 9.736 13.100 1.00 91.88 433 PHE A C 1
ATOM 3267 O O . PHE A 1 433 ? -11.934 9.902 12.062 1.00 91.88 433 PHE A O 1
ATOM 3274 N N . ARG A 1 434 ? -12.961 8.519 13.508 1.00 93.19 434 ARG A N 1
ATOM 3275 C CA . ARG A 1 434 ? -12.586 7.271 12.811 1.00 93.19 434 ARG A CA 1
ATOM 3276 C C . ARG A 1 434 ? -13.289 7.082 11.468 1.00 93.19 434 ARG A C 1
ATOM 3278 O O . ARG A 1 434 ? -12.784 6.362 10.612 1.00 93.19 434 ARG A O 1
ATOM 3285 N N . GLY A 1 435 ? -14.446 7.718 11.281 1.00 88.25 435 GLY A N 1
ATOM 3286 C CA . GLY A 1 435 ? -15.222 7.684 10.041 1.00 88.25 435 GLY A CA 1
ATOM 3287 C C . GLY A 1 435 ? -14.880 8.787 9.041 1.00 88.25 435 GLY A C 1
ATOM 3288 O O . GLY A 1 435 ? -15.545 8.873 8.007 1.00 88.25 435 GLY A O 1
ATOM 3289 N N . ARG A 1 436 ? -13.898 9.648 9.332 1.00 85.69 436 ARG A N 1
ATOM 3290 C CA . ARG A 1 436 ? -13.521 10.747 8.443 1.00 85.69 436 ARG A CA 1
ATOM 3291 C C . ARG A 1 436 ? -13.129 10.197 7.069 1.00 85.69 436 ARG A C 1
ATOM 3293 O O . ARG A 1 436 ? -12.453 9.184 6.969 1.00 85.69 436 ARG A O 1
ATOM 3300 N N . GLU A 1 437 ? -13.598 10.863 6.017 1.00 74.69 437 GLU A N 1
ATOM 3301 C CA . GLU A 1 437 ? -13.346 10.500 4.609 1.00 74.69 437 GLU A CA 1
ATOM 3302 C C . GLU A 1 437 ? -13.907 9.143 4.147 1.00 74.69 437 GLU A C 1
ATOM 3304 O O . GLU A 1 437 ? -13.778 8.790 2.973 1.00 74.69 437 GLU A O 1
ATOM 3309 N N . SER A 1 438 ? -14.594 8.411 5.027 1.00 72.81 438 SER A N 1
ATOM 3310 C CA . SER A 1 438 ? -15.295 7.184 4.671 1.00 72.81 438 SER A CA 1
ATOM 3311 C C . SER A 1 438 ? -16.705 7.496 4.146 1.00 72.81 438 SER A C 1
ATOM 3313 O O . SER A 1 438 ? -17.440 8.274 4.767 1.00 72.81 438 SER A O 1
ATOM 3315 N N . PRO A 1 439 ? -17.135 6.901 3.018 1.00 68.62 439 PRO A N 1
ATOM 3316 C CA . PRO A 1 439 ? -18.530 6.925 2.599 1.00 68.62 439 PRO A CA 1
ATOM 3317 C C . PRO A 1 439 ? -19.431 6.319 3.679 1.00 68.62 439 PRO A C 1
ATOM 3319 O O . PRO A 1 439 ? -19.076 5.339 4.330 1.00 68.62 439 PRO A O 1
ATOM 3322 N N . SER A 1 440 ? -20.651 6.835 3.817 1.00 61.53 440 SER A N 1
ATOM 3323 C CA . SER A 1 440 ? -21.617 6.383 4.830 1.00 61.53 440 SER A CA 1
ATOM 3324 C C . SER A 1 440 ? -22.054 4.912 4.717 1.00 61.53 440 SER A C 1
ATOM 3326 O O . SER A 1 440 ? -22.742 4.429 5.611 1.00 61.53 440 SER A O 1
ATOM 3328 N N . GLN A 1 441 ? -21.683 4.214 3.637 1.00 61.66 441 GLN A N 1
ATOM 3329 C CA . GLN A 1 441 ? -22.079 2.834 3.333 1.00 61.66 441 GLN A CA 1
ATOM 3330 C C . GLN A 1 441 ? -21.009 1.774 3.653 1.00 61.66 441 GLN A C 1
ATOM 3332 O O . GLN A 1 441 ? -21.333 0.593 3.589 1.00 61.66 441 GLN A O 1
ATOM 3337 N N . ALA A 1 442 ? -19.768 2.155 3.981 1.00 71.50 442 ALA A N 1
ATOM 3338 C CA . ALA A 1 442 ? -18.701 1.193 4.277 1.00 71.50 442 ALA A CA 1
ATOM 3339 C C . ALA A 1 442 ? -18.801 0.639 5.707 1.00 71.50 442 ALA A C 1
ATOM 3341 O O . ALA A 1 442 ? -19.094 1.395 6.644 1.00 71.50 442 ALA A O 1
ATOM 3342 N N . THR A 1 443 ? -18.498 -0.651 5.887 1.00 79.06 443 THR A N 1
ATOM 3343 C CA . THR A 1 443 ? -18.354 -1.259 7.216 1.00 79.06 443 THR A CA 1
ATOM 3344 C C . THR A 1 443 ? -17.206 -0.572 7.958 1.00 79.06 443 THR A C 1
ATOM 3346 O O . THR A 1 443 ? -16.191 -0.185 7.370 1.00 79.06 443 THR A O 1
ATOM 3349 N N . LYS A 1 444 ? -17.372 -0.339 9.260 1.00 84.50 444 LYS A N 1
ATOM 3350 C CA . LYS A 1 444 ? -16.367 0.377 10.051 1.00 84.50 444 LYS A CA 1
ATOM 3351 C C . LYS A 1 444 ? -15.343 -0.601 10.592 1.00 84.50 444 LYS A C 1
ATOM 3353 O O . LYS A 1 444 ? -15.712 -1.634 11.126 1.00 84.50 444 LYS A O 1
ATOM 3358 N N . ILE A 1 445 ? -14.070 -0.255 10.526 1.00 92.25 445 ILE A N 1
ATOM 3359 C CA . ILE A 1 445 ? -13.049 -1.011 11.253 1.00 92.25 445 ILE A CA 1
ATOM 3360 C C . ILE A 1 445 ? -13.144 -0.644 12.743 1.00 92.25 445 ILE A C 1
ATOM 3362 O O . ILE A 1 445 ? -13.320 0.535 13.075 1.00 92.25 445 ILE A O 1
ATOM 3366 N N . LEU A 1 446 ? -13.075 -1.641 13.629 1.00 93.75 446 LEU A N 1
ATOM 3367 C CA . LEU A 1 446 ? -13.093 -1.425 15.078 1.00 93.75 446 LEU A CA 1
ATOM 3368 C C . LEU A 1 446 ? -11.780 -0.797 15.552 1.00 93.75 446 LEU A C 1
ATOM 3370 O O . LEU A 1 446 ? -10.709 -1.095 15.029 1.00 93.75 446 LEU A O 1
ATOM 3374 N N . ASP A 1 447 ? -11.874 0.065 16.557 1.00 95.00 447 ASP A N 1
ATOM 3375 C CA . ASP A 1 447 ? -10.747 0.746 17.181 1.00 95.00 447 ASP A CA 1
ATOM 3376 C C . ASP A 1 447 ? -10.253 -0.085 18.372 1.00 95.00 447 ASP A C 1
ATOM 3378 O O . ASP A 1 447 ? -10.801 -0.034 19.476 1.00 95.00 447 ASP A O 1
ATOM 3382 N N . GLY A 1 448 ? -9.223 -0.885 18.116 1.00 92.12 448 GLY A N 1
ATOM 3383 C CA . GLY A 1 448 ? -8.549 -1.736 19.087 1.00 92.12 448 GLY A CA 1
ATOM 3384 C C . GLY A 1 448 ? -7.941 -0.952 20.245 1.00 92.12 448 GLY A C 1
ATOM 3385 O O . GLY A 1 448 ? -7.996 -1.437 21.369 1.00 92.12 448 GLY A O 1
ATOM 3386 N N . ASP A 1 449 ? -7.468 0.279 20.022 1.00 91.75 449 ASP A N 1
ATOM 3387 C CA . ASP A 1 449 ? -6.921 1.126 21.091 1.00 91.75 449 ASP A CA 1
ATOM 3388 C C . ASP A 1 449 ? -8.042 1.609 22.032 1.00 91.75 449 ASP A C 1
ATOM 3390 O O . ASP A 1 449 ? -7.884 1.644 23.253 1.00 91.75 449 ASP A O 1
ATOM 3394 N N . MET A 1 450 ? -9.219 1.939 21.483 1.00 93.44 450 MET A N 1
ATOM 3395 C CA . MET A 1 450 ? -10.411 2.244 22.288 1.00 93.44 450 MET A CA 1
ATOM 3396 C C . MET A 1 450 ? -10.882 1.014 23.073 1.00 93.44 450 MET A C 1
ATOM 3398 O O . MET A 1 450 ? -11.230 1.123 24.246 1.00 93.44 450 MET A O 1
ATOM 3402 N N . LEU A 1 451 ? -10.887 -0.159 22.441 1.00 93.56 451 LEU A N 1
ATOM 3403 C CA . LEU A 1 451 ? -11.301 -1.419 23.058 1.00 93.56 451 LEU A CA 1
ATOM 3404 C C . LEU A 1 451 ? -10.328 -1.902 24.142 1.00 93.56 451 LEU A C 1
ATOM 3406 O O . LEU A 1 451 ? -10.777 -2.413 25.169 1.00 93.56 451 LEU A O 1
ATOM 3410 N N . ALA A 1 452 ? -9.024 -1.690 23.961 1.00 90.69 452 ALA A N 1
ATOM 3411 C CA . ALA A 1 452 ? -7.986 -2.062 24.920 1.00 90.69 452 ALA A CA 1
ATOM 3412 C C . ALA A 1 452 ? -8.159 -1.362 26.277 1.00 90.69 452 ALA A C 1
ATOM 3414 O O . ALA A 1 452 ? -7.897 -1.975 27.310 1.00 90.69 452 ALA A O 1
ATOM 3415 N N . GLN A 1 453 ? -8.712 -0.142 26.305 1.00 92.75 453 GLN A N 1
ATOM 3416 C CA . GLN A 1 453 ? -9.021 0.562 27.559 1.00 92.75 453 GLN A CA 1
ATOM 3417 C C . GLN A 1 453 ? -9.930 -0.251 28.487 1.00 92.75 453 GLN A C 1
ATOM 3419 O O . GLN A 1 453 ? -9.855 -0.107 29.704 1.00 92.75 453 GLN A O 1
ATOM 3424 N N . PHE A 1 454 ? -10.777 -1.139 27.953 1.00 94.06 454 PHE A N 1
ATOM 3425 C CA . PHE A 1 454 ? -11.610 -2.011 28.780 1.00 94.06 454 PHE A CA 1
ATOM 3426 C C . PHE A 1 454 ? -10.777 -2.950 29.661 1.00 94.06 454 PHE A C 1
ATOM 3428 O O . PHE A 1 454 ? -11.175 -3.227 30.793 1.00 94.06 454 PHE A O 1
ATOM 3435 N N . LEU A 1 455 ? -9.624 -3.418 29.172 1.00 91.69 455 LEU A N 1
ATOM 3436 C CA . LEU A 1 455 ? -8.711 -4.288 29.919 1.00 91.69 455 LEU A CA 1
ATOM 3437 C C . LEU A 1 455 ? -7.987 -3.537 31.048 1.00 91.69 455 LEU A C 1
ATOM 3439 O O . LEU A 1 455 ? -7.582 -4.155 32.028 1.00 91.69 455 LEU A O 1
ATOM 3443 N N . GLU A 1 456 ? -7.878 -2.210 30.955 1.00 92.25 456 GLU A N 1
ATOM 3444 C CA . GLU A 1 456 ? -7.275 -1.359 31.991 1.00 92.25 456 GLU A CA 1
ATOM 3445 C C . GLU A 1 456 ? -8.241 -1.046 33.150 1.00 92.25 456 GLU A C 1
ATOM 3447 O O . GLU A 1 456 ? -7.825 -0.610 34.228 1.00 92.25 456 GLU A O 1
ATOM 3452 N N . LEU A 1 457 ? -9.544 -1.270 32.956 1.00 93.44 457 LEU A N 1
ATOM 3453 C CA . LEU A 1 457 ? -10.570 -1.028 33.967 1.00 93.44 457 LEU A CA 1
ATOM 3454 C C . LEU A 1 457 ? -10.598 -2.132 35.033 1.00 93.44 457 LEU A C 1
ATOM 3456 O O . LEU A 1 457 ? -10.434 -3.319 34.763 1.00 93.44 457 LEU A O 1
ATOM 3460 N N . THR A 1 458 ? -10.926 -1.759 36.272 1.00 94.50 458 THR A N 1
ATOM 3461 C CA . THR A 1 458 ? -11.223 -2.743 37.326 1.00 94.50 458 THR A CA 1
ATOM 3462 C C . THR A 1 458 ? -12.496 -3.531 36.999 1.00 94.50 458 THR A C 1
ATOM 3464 O O . THR A 1 458 ? -13.406 -3.003 36.363 1.00 94.50 458 THR A O 1
ATOM 3467 N N . ASN A 1 459 ? -12.638 -4.750 37.535 1.00 92.81 459 ASN A N 1
ATOM 3468 C CA . ASN A 1 459 ? -13.839 -5.586 37.345 1.00 92.81 459 ASN A CA 1
ATOM 3469 C C . ASN A 1 459 ? -15.161 -4.822 37.585 1.00 92.81 459 ASN A C 1
ATOM 3471 O O . ASN A 1 459 ? -16.080 -4.890 36.776 1.00 92.81 459 ASN A O 1
ATOM 3475 N N . ARG A 1 460 ? -15.239 -4.013 38.654 1.00 92.81 460 ARG A N 1
ATOM 3476 C CA . ARG A 1 460 ? -16.439 -3.205 38.952 1.00 92.81 460 ARG A CA 1
ATOM 3477 C C . ARG A 1 460 ? -16.722 -2.142 37.886 1.00 92.81 460 ARG A C 1
ATOM 3479 O O . ARG A 1 460 ? -17.877 -1.849 37.592 1.00 92.81 460 ARG A O 1
ATOM 3486 N N . GLN A 1 461 ? -15.677 -1.537 37.327 1.00 94.38 461 GLN A N 1
ATOM 3487 C CA . GLN A 1 461 ? -15.806 -0.546 36.258 1.00 94.38 461 GLN A CA 1
ATOM 3488 C C . GLN A 1 461 ? -16.188 -1.215 34.933 1.00 94.38 461 GLN A C 1
ATOM 3490 O O . GLN A 1 461 ? -17.030 -0.681 34.220 1.00 94.38 461 GLN A O 1
ATOM 3495 N N . GLN A 1 462 ? -15.647 -2.398 34.636 1.00 94.25 462 GLN A N 1
ATOM 3496 C CA . GLN A 1 462 ? -16.033 -3.193 33.469 1.00 94.25 462 GLN A CA 1
ATOM 3497 C C . GLN A 1 462 ? -17.522 -3.575 33.516 1.00 94.25 462 GLN A C 1
ATOM 3499 O O . GLN A 1 462 ? -18.245 -3.358 32.544 1.00 94.25 462 GLN A O 1
ATOM 3504 N N . GLU A 1 463 ? -18.019 -4.055 34.662 1.00 93.00 463 GLU A N 1
ATOM 3505 C CA . GLU A 1 463 ? -19.451 -4.323 34.872 1.00 93.00 463 GLU A CA 1
ATOM 3506 C C . GLU A 1 463 ? -20.309 -3.064 34.668 1.00 93.00 463 GLU A C 1
ATOM 3508 O O . GLU A 1 463 ? -21.362 -3.126 34.029 1.00 93.00 463 GLU A O 1
ATOM 3513 N N . SER A 1 464 ? -19.845 -1.909 35.160 1.00 92.94 464 SER A N 1
ATOM 3514 C CA . SER A 1 464 ? -20.505 -0.611 34.963 1.00 92.94 464 SER A CA 1
ATOM 3515 C C . SER A 1 464 ? -20.586 -0.222 33.482 1.00 92.94 464 SER A C 1
ATOM 3517 O O . SER A 1 464 ? -21.655 0.165 33.001 1.00 92.94 464 SER A O 1
ATOM 3519 N N . VAL A 1 465 ? -19.493 -0.384 32.727 1.00 92.69 465 VAL A N 1
ATOM 3520 C CA . VAL A 1 465 ? -19.471 -0.148 31.274 1.00 92.69 465 VAL A CA 1
ATOM 3521 C C . VAL A 1 465 ? -20.485 -1.054 30.585 1.00 92.69 465 VAL A C 1
ATOM 3523 O O . VAL A 1 465 ? -21.347 -0.560 29.862 1.00 92.69 465 VAL A O 1
ATOM 3526 N N . LEU A 1 466 ? -20.456 -2.365 30.847 1.00 91.25 466 LEU A N 1
ATOM 3527 C CA . LEU A 1 466 ? -21.369 -3.322 30.213 1.00 91.25 466 LEU A CA 1
ATOM 3528 C C . LEU A 1 466 ? -22.839 -3.093 30.593 1.00 91.25 466 LEU A C 1
ATOM 3530 O O . LEU A 1 466 ? -23.721 -3.386 29.785 1.00 91.25 466 LEU A O 1
ATOM 3534 N N . SER A 1 467 ? -23.106 -2.516 31.763 1.00 88.38 467 SER A N 1
ATOM 3535 C CA . SER A 1 467 ? -24.456 -2.156 32.220 1.00 88.38 467 SER A CA 1
ATOM 3536 C C . SER A 1 467 ? -24.981 -0.846 31.619 1.00 88.38 467 SER A C 1
ATOM 3538 O O . SER A 1 467 ? -26.165 -0.539 31.760 1.00 88.38 467 SER A O 1
ATOM 3540 N N . THR A 1 468 ? -24.133 -0.070 30.935 1.00 82.25 468 THR A N 1
ATOM 3541 C CA . THR A 1 468 ? -24.531 1.199 30.311 1.00 82.25 468 THR A CA 1
ATOM 3542 C C . THR A 1 468 ? -25.511 0.933 29.153 1.00 82.25 468 THR A C 1
ATOM 3544 O O . THR A 1 468 ? -25.219 0.088 28.295 1.00 82.25 468 THR A O 1
ATOM 3547 N N . PRO A 1 469 ? -26.673 1.621 29.094 1.00 77.44 469 PRO A N 1
ATOM 3548 C CA . PRO A 1 469 ? -27.618 1.483 27.989 1.00 77.44 469 PRO A CA 1
ATOM 3549 C C . PRO A 1 469 ? -26.958 1.834 26.654 1.00 77.44 469 PRO A C 1
ATOM 3551 O O . PRO A 1 469 ? -26.231 2.823 26.566 1.00 77.44 469 PRO A O 1
ATOM 3554 N N . GLN A 1 470 ? -27.219 1.050 25.604 1.00 67.00 470 GLN A N 1
ATOM 3555 C CA . GLN A 1 470 ? -26.713 1.384 24.273 1.00 67.00 470 GLN A CA 1
ATOM 3556 C C . GLN A 1 470 ? -27.302 2.726 23.800 1.00 67.00 470 GLN A C 1
ATOM 3558 O O . GLN A 1 470 ? -28.515 2.931 23.920 1.00 67.00 470 GLN A O 1
ATOM 3563 N N . PRO A 1 471 ? -26.486 3.633 23.234 1.00 58.94 471 PRO A N 1
ATOM 3564 C CA . PRO A 1 471 ? -27.003 4.834 22.595 1.00 58.94 471 PRO A CA 1
ATOM 3565 C C . PRO A 1 471 ? -27.897 4.437 21.409 1.00 58.94 471 PRO A C 1
ATOM 3567 O O . PRO A 1 471 ? -27.487 3.678 20.532 1.00 58.94 471 PRO A O 1
ATOM 3570 N N . SER A 1 472 ? -29.139 4.930 21.382 1.00 44.16 472 SER A N 1
ATOM 3571 C CA . SER A 1 472 ? -30.071 4.671 20.279 1.00 44.16 472 SER A CA 1
ATOM 3572 C C . SER A 1 472 ? -29.542 5.282 18.973 1.00 44.16 472 SER A C 1
ATOM 3574 O O . SER A 1 472 ? -29.138 6.450 18.996 1.00 44.16 472 SER A O 1
ATOM 3576 N N . PRO A 1 473 ? -29.590 4.578 17.828 1.00 43.41 473 PRO A N 1
ATOM 3577 C CA . PRO A 1 473 ? -29.224 5.172 16.548 1.00 43.41 473 PRO A CA 1
ATOM 3578 C C . PRO A 1 473 ? -30.176 6.330 16.219 1.00 43.41 473 PRO A C 1
ATOM 3580 O O . PRO A 1 473 ? -31.400 6.186 16.268 1.00 43.41 473 PRO A O 1
ATOM 3583 N N . SER A 1 474 ? -29.610 7.496 15.906 1.00 38.03 474 SER A N 1
ATOM 3584 C CA . SER A 1 474 ? -30.365 8.670 15.482 1.00 38.03 474 SER A CA 1
ATOM 3585 C C . SER A 1 474 ? -31.156 8.376 14.201 1.00 38.03 474 SER A C 1
ATOM 3587 O O . SER A 1 474 ? -30.706 7.691 13.285 1.00 38.03 474 SER A O 1
ATOM 3589 N N . SER A 1 475 ? -32.387 8.879 14.201 1.00 38.38 475 SER A N 1
ATOM 3590 C CA . SER A 1 475 ? -33.455 8.721 13.216 1.00 38.38 475 SER A CA 1
ATOM 3591 C C . SER A 1 475 ? -33.012 8.576 11.754 1.00 38.38 475 SER A C 1
ATOM 3593 O O . SER A 1 475 ? -32.524 9.540 11.171 1.00 38.38 475 SER A O 1
ATOM 3595 N N . LEU A 1 476 ? -33.320 7.425 11.142 1.00 33.75 476 LEU A N 1
ATOM 3596 C CA . LEU A 1 476 ? -34.050 7.293 9.870 1.00 33.75 476 LEU A CA 1
ATOM 3597 C C . LEU A 1 476 ? -34.362 5.804 9.607 1.00 33.75 476 LEU A C 1
ATOM 3599 O O . LEU A 1 476 ? -33.465 4.977 9.512 1.00 33.75 476 LEU A O 1
ATOM 3603 N N . LYS A 1 477 ? -35.661 5.520 9.424 1.00 30.42 477 LYS A N 1
ATOM 3604 C CA . LYS A 1 477 ? -36.321 4.239 9.081 1.00 30.42 477 LYS A CA 1
ATOM 3605 C C . LYS A 1 477 ? -36.575 3.261 10.237 1.00 30.42 477 LYS A C 1
ATOM 3607 O O . LYS A 1 477 ? -35.852 2.303 10.479 1.00 30.42 477 LYS A O 1
ATOM 3612 N N . ALA A 1 478 ? -37.735 3.461 10.860 1.00 35.56 478 ALA A N 1
ATOM 3613 C CA . ALA A 1 478 ? -38.465 2.418 11.561 1.00 35.56 478 ALA A CA 1
ATOM 3614 C C . ALA A 1 478 ? -38.898 1.322 10.568 1.00 35.56 478 ALA A C 1
ATOM 3616 O O . ALA A 1 478 ? -39.764 1.569 9.733 1.00 35.56 478 ALA A O 1
ATOM 3617 N N . SER A 1 479 ? -38.279 0.142 10.643 1.00 32.50 479 SER A N 1
ATOM 3618 C CA . SER A 1 479 ? -38.917 -1.169 10.435 1.00 32.50 479 SER A CA 1
ATOM 3619 C C . SER A 1 479 ? -37.870 -2.284 10.550 1.00 32.50 479 SER A C 1
ATOM 3621 O O . SER A 1 479 ? -37.177 -2.606 9.591 1.00 32.50 479 SER A O 1
ATOM 3623 N N . SER A 1 480 ? -37.744 -2.870 11.737 1.00 31.17 480 SER A N 1
ATOM 3624 C CA . SER A 1 480 ? -37.585 -4.316 11.951 1.00 31.17 480 SER A CA 1
ATOM 3625 C C . SER A 1 480 ? -37.592 -4.570 13.460 1.00 31.17 480 SER A C 1
ATOM 3627 O O . SER A 1 480 ? -37.135 -3.746 14.250 1.00 31.17 480 SER A O 1
ATOM 3629 N N . LYS A 1 481 ? -38.215 -5.673 13.881 1.00 34.97 481 LYS A N 1
ATOM 3630 C CA . LYS A 1 481 ? -38.288 -6.086 15.285 1.00 34.97 481 LYS A CA 1
ATOM 3631 C C . LYS A 1 481 ? -36.865 -6.330 15.801 1.00 34.97 481 LYS A C 1
ATOM 3633 O O . LYS A 1 481 ? -36.263 -7.333 15.436 1.00 34.97 481 LYS A O 1
ATOM 3638 N N . GLN A 1 482 ? -36.345 -5.439 16.644 1.00 33.66 482 GLN A N 1
ATOM 3639 C CA . GLN A 1 482 ? -35.128 -5.703 17.410 1.00 33.66 482 GLN A CA 1
ATOM 3640 C C . GLN A 1 482 ? -35.432 -6.804 18.432 1.00 33.66 482 GLN A C 1
ATOM 3642 O O . GLN A 1 482 ? -36.175 -6.590 19.391 1.00 33.66 482 GLN A O 1
ATOM 3647 N N . CYS A 1 483 ? -34.885 -7.998 18.204 1.00 27.86 483 CYS A N 1
ATOM 3648 C CA . CYS A 1 483 ? -34.698 -8.971 19.274 1.00 27.86 483 CYS A CA 1
ATOM 3649 C C . CYS A 1 483 ? -33.727 -8.365 20.302 1.00 27.86 483 CYS A C 1
ATOM 3651 O O . CYS A 1 483 ? -32.731 -7.769 19.890 1.00 27.86 483 CYS A O 1
ATOM 3653 N N . PRO A 1 484 ? -33.988 -8.488 21.615 1.00 37.59 484 PRO A N 1
ATOM 3654 C CA . PRO A 1 484 ? -33.026 -8.065 22.622 1.00 37.59 484 PRO A CA 1
ATOM 3655 C C . PRO A 1 484 ? -31.751 -8.894 22.447 1.00 37.59 484 PRO A C 1
ATOM 3657 O O . PRO A 1 484 ? -31.807 -10.126 22.465 1.00 37.59 484 PRO A O 1
ATOM 3660 N N . SER A 1 485 ? -30.620 -8.224 22.231 1.00 46.81 485 SER A N 1
ATOM 3661 C CA . SER A 1 485 ? -29.315 -8.876 22.241 1.00 46.81 485 SER A CA 1
ATOM 3662 C C . SER A 1 485 ? -29.102 -9.551 23.605 1.00 46.81 485 SER A C 1
ATOM 3664 O O . SER A 1 485 ? -29.536 -9.015 24.632 1.00 46.81 485 SER A O 1
ATOM 3666 N N . PRO A 1 486 ? -28.494 -10.750 23.647 1.00 52.41 486 PRO A N 1
ATOM 3667 C CA . PRO A 1 486 ? -28.188 -11.405 24.911 1.00 52.41 486 PRO A CA 1
ATOM 3668 C C . PRO A 1 486 ? -27.289 -10.499 25.773 1.00 52.41 486 PRO A C 1
ATOM 3670 O O . PRO A 1 486 ? -26.486 -9.735 25.230 1.00 52.41 486 PRO A O 1
ATOM 3673 N N . PRO A 1 487 ? -27.415 -10.547 27.112 1.00 63.06 487 PRO A N 1
ATOM 3674 C CA . PRO A 1 487 ? -26.568 -9.751 27.990 1.00 63.06 487 PRO A CA 1
ATOM 3675 C C . PRO A 1 487 ? -25.098 -10.111 27.751 1.00 63.06 487 PRO A C 1
ATOM 3677 O O . PRO A 1 487 ? -24.728 -11.283 27.820 1.00 63.06 487 PRO A O 1
ATOM 3680 N N . LEU A 1 488 ? -24.274 -9.098 27.464 1.00 71.31 488 LEU A N 1
ATOM 3681 C CA . LEU A 1 488 ? -22.830 -9.254 27.286 1.00 71.31 488 LEU A CA 1
ATOM 3682 C C . LEU A 1 488 ? -22.234 -9.835 28.573 1.00 71.31 488 LEU A C 1
ATOM 3684 O O . LEU A 1 488 ? -22.228 -9.172 29.611 1.00 71.31 488 LEU A O 1
ATOM 3688 N N . MET A 1 489 ? -21.747 -11.073 28.519 1.00 82.31 489 MET A N 1
ATOM 3689 C CA . MET A 1 489 ? -21.107 -11.705 29.668 1.00 82.31 489 MET A CA 1
ATOM 3690 C C . MET A 1 489 ? -19.684 -11.170 29.810 1.00 82.31 489 MET A C 1
ATOM 3692 O O . MET A 1 489 ? -18.877 -11.310 28.893 1.00 82.31 489 MET A O 1
ATOM 3696 N N . LEU A 1 490 ? -19.357 -10.610 30.979 1.00 85.75 490 LEU A N 1
ATOM 3697 C CA . LEU A 1 490 ? -18.049 -10.003 31.246 1.00 85.75 490 LEU A CA 1
ATOM 3698 C C . LEU A 1 490 ? -16.878 -10.932 30.893 1.00 85.75 490 LEU A C 1
ATOM 3700 O O . LEU A 1 490 ? -15.953 -10.513 30.206 1.00 85.75 490 LEU A O 1
ATOM 3704 N N . HIS A 1 491 ? -16.949 -12.203 31.301 1.00 84.56 491 HIS A N 1
ATOM 3705 C CA . HIS A 1 491 ? -15.874 -13.165 31.038 1.00 84.56 491 HIS A CA 1
ATOM 3706 C C . HIS A 1 491 ? -15.619 -13.378 29.537 1.00 84.56 491 HIS A C 1
ATOM 3708 O O . HIS A 1 491 ? -14.469 -13.514 29.136 1.00 84.56 491 HIS A O 1
ATOM 3714 N N . GLN A 1 492 ? -16.674 -13.371 28.713 1.00 85.00 492 GLN A N 1
ATOM 3715 C CA . GLN A 1 492 ? -16.556 -13.555 27.264 1.00 85.00 492 GLN A CA 1
ATOM 3716 C C . GLN A 1 492 ? -15.884 -12.343 26.621 1.00 85.00 492 GLN A C 1
ATOM 3718 O O . GLN A 1 492 ? -15.009 -12.501 25.776 1.00 85.00 492 GLN A O 1
ATOM 3723 N N . VAL A 1 493 ? -16.263 -11.137 27.056 1.00 87.12 493 VAL A N 1
ATOM 3724 C CA . VAL A 1 493 ? -15.681 -9.883 26.560 1.00 87.12 493 VAL A CA 1
ATOM 3725 C C . VAL A 1 493 ? -14.198 -9.791 26.917 1.00 87.12 493 VAL A C 1
ATOM 3727 O O . VAL A 1 493 ? -13.392 -9.485 26.045 1.00 87.12 493 VAL A O 1
ATOM 3730 N N . VAL A 1 494 ? -13.827 -10.091 28.166 1.00 87.69 494 VAL A N 1
ATOM 3731 C CA . VAL A 1 494 ? -12.424 -10.049 28.614 1.00 87.69 494 VAL A CA 1
ATOM 3732 C C . VAL A 1 494 ? -11.569 -11.048 27.836 1.00 87.69 494 VAL A C 1
ATOM 3734 O O . VAL A 1 494 ? -10.566 -10.648 27.261 1.00 87.69 494 VAL A O 1
ATOM 3737 N N . GLN A 1 495 ? -11.990 -12.314 27.740 1.00 85.06 495 GLN A N 1
ATOM 3738 C CA . GLN A 1 495 ? -11.225 -13.343 27.020 1.00 85.06 495 GLN A CA 1
ATOM 3739 C C . GLN A 1 495 ? -11.034 -13.004 25.538 1.00 85.06 495 GLN A C 1
ATOM 3741 O O . GLN A 1 495 ? -9.953 -13.208 24.985 1.00 85.06 495 GLN A O 1
ATOM 3746 N N . LEU A 1 496 ? -12.077 -12.480 24.885 1.00 84.38 496 LEU A N 1
ATOM 3747 C CA . LEU A 1 496 ? -11.978 -12.064 23.491 1.00 84.38 496 LEU A CA 1
ATOM 3748 C C . LEU A 1 496 ? -11.021 -10.879 23.327 1.00 84.38 496 LEU A C 1
ATOM 3750 O O . LEU A 1 496 ? -10.183 -10.892 22.428 1.00 84.38 496 LEU A O 1
ATOM 3754 N N . LEU A 1 497 ? -11.130 -9.870 24.192 1.00 86.00 497 LEU A N 1
ATOM 3755 C CA . LEU A 1 497 ? -10.262 -8.698 24.148 1.00 86.00 497 LEU A CA 1
ATOM 3756 C C . LEU A 1 497 ? -8.805 -9.037 24.448 1.00 86.00 497 LEU A C 1
ATOM 3758 O O . LEU A 1 497 ? -7.937 -8.488 23.786 1.00 86.00 497 LEU A O 1
ATOM 3762 N N . GLU A 1 498 ? -8.523 -9.955 25.374 1.00 84.62 498 GLU A N 1
ATOM 3763 C CA . GLU A 1 498 ? -7.164 -10.457 25.609 1.00 84.62 498 GLU A CA 1
ATOM 3764 C C . GLU A 1 498 ? -6.598 -11.101 24.339 1.00 84.62 498 GLU A C 1
ATOM 3766 O O . GLU A 1 498 ? -5.505 -10.742 23.904 1.00 84.62 498 GLU A O 1
ATOM 3771 N N . ARG A 1 499 ? -7.359 -11.990 23.682 1.00 82.44 499 ARG A N 1
ATOM 3772 C CA . ARG A 1 499 ? -6.939 -12.626 22.420 1.00 82.44 499 ARG A CA 1
ATOM 3773 C C . ARG A 1 499 ? -6.652 -11.597 21.326 1.00 82.44 499 ARG A C 1
ATOM 3775 O O . ARG A 1 499 ? -5.637 -11.696 20.646 1.00 82.44 499 ARG A O 1
ATOM 3782 N N . VAL A 1 500 ? -7.548 -10.627 21.153 1.00 77.44 500 VAL A N 1
ATOM 3783 C CA . VAL A 1 500 ? -7.391 -9.543 20.173 1.00 77.44 500 VAL A CA 1
ATOM 3784 C C . VAL A 1 500 ? -6.186 -8.671 20.511 1.00 77.44 500 VAL A C 1
ATOM 3786 O O . VAL A 1 500 ? -5.413 -8.345 19.619 1.00 77.44 500 VAL A O 1
ATOM 3789 N N . HIS A 1 501 ? -5.999 -8.320 21.782 1.00 81.00 501 HIS A N 1
ATOM 3790 C CA . HIS A 1 501 ? -4.873 -7.512 22.233 1.00 81.00 501 HIS A CA 1
ATOM 3791 C C . HIS A 1 501 ? -3.543 -8.191 21.888 1.00 81.00 501 HIS A C 1
ATOM 3793 O O . HIS A 1 501 ? -2.695 -7.556 21.278 1.00 81.00 501 HIS A O 1
ATOM 3799 N N . TYR A 1 502 ? -3.404 -9.495 22.138 1.00 76.50 502 TYR A N 1
ATOM 3800 C CA . TYR A 1 502 ? -2.214 -10.258 21.733 1.00 76.50 502 TYR A CA 1
ATOM 3801 C C . TYR A 1 502 ? -2.031 -10.415 20.216 1.00 76.50 502 TYR A C 1
ATOM 3803 O O . TYR A 1 502 ? -0.938 -10.728 19.757 1.00 76.50 502 TYR A O 1
ATOM 3811 N N . ALA A 1 503 ? -3.094 -10.281 19.422 1.00 69.75 503 ALA A N 1
ATOM 3812 C CA . ALA A 1 503 ? -2.981 -10.302 17.964 1.00 69.75 503 ALA A CA 1
ATOM 3813 C C . ALA A 1 503 ? -2.525 -8.944 17.398 1.00 69.75 503 ALA A C 1
ATOM 3815 O O . ALA A 1 503 ? -2.004 -8.881 16.286 1.00 69.75 503 ALA A O 1
ATOM 3816 N N . LEU A 1 504 ? -2.746 -7.857 18.145 1.00 68.81 504 LEU A N 1
ATOM 3817 C CA . LEU A 1 504 ? -2.407 -6.489 17.749 1.00 68.81 504 LEU A CA 1
ATOM 3818 C C . LEU A 1 504 ? -1.075 -6.000 18.343 1.00 68.81 504 LEU A C 1
ATOM 3820 O O . LEU A 1 504 ? -0.465 -5.100 17.760 1.00 68.81 504 LEU A O 1
ATOM 3824 N N . HIS A 1 505 ? -0.646 -6.576 19.472 1.00 64.81 505 HIS A N 1
ATOM 3825 C CA . HIS A 1 505 ? 0.528 -6.190 20.261 1.00 64.81 505 HIS A CA 1
ATOM 3826 C C . HIS A 1 505 ? 1.416 -7.393 20.578 1.00 64.81 505 HIS A C 1
ATOM 3828 O O . HIS A 1 505 ? 2.656 -7.231 20.495 1.00 64.81 505 HIS A O 1
#

Mean predicted aligned error: 15.2 Å

InterPro domains:
  IPR004871 RSE1/DDB1/CPSF1, C-terminal [PF03178] (137-455)
  IPR015943 WD40/YVTN repeat-like-containing domain superfamily [G3DSA:2.130.10.10] (5-334)
  IPR050358 RSE1/DDB1/CPSF1 [PTHR10644] (10-468)

Foldseek 3Di:
DDDPPPPQDKEKDFDADPPPRDTLEIDIDDRQKYWAAWDWADQPPFIWIKTKIKHADDDDDDPLRFGPDIKIKIWTKGWDWDDDDPDDDPPPDDDDDDDDDDDDYDDDDDDDDDDDDDDDDDDDPPDDPPPDPDGGTYIDTLAMDMDAATFNEKAYAQRFWIWTFGWQKIFTWGDVPSRSNRIDTQAMDGDSHGWNYWDDAHQWIWTQGQWQGIWIWGADRVVSYIDTQAGAQDTFRFLYKDDLHRFWIWTWGPQQKIWIWGADDDPPPPPDDRSHGIDTAEMWRRRFGFNAKDWDADPDDDPLVVVVVVVVQDDPDPQDPNAKAKEWPDDLPPDPDPLVVVSVVRNVVNPPVVCVVPDDPPDDVVVVVVVVVVPDDDPDRQTRWMWTAGSSRIIMIMGGDHPVLSVLLVQLLQLQCPPPVRHDPVNDDPCCNTCPPPDPPYRYHHYLVSLVVLVVDDPVVNVVSLPDDGDDPPDDDDDDDDDDDPRNDSVVSNSSSVVVVSRGD

Secondary structure (DSSP, 8-state):
--------PPPEEEEE-TTT--EEEEEEPPTTEEEEEEEEEEETTEEEEEEEEEEE-S----TTS--TTEEEEEEEEEEEEE---SS------------------------------------------------EEEEEEEEEEEEEB----EEEETTTEEEEEETTEEEEEE-GGG-GGG-EEEEEEE-SS-EEEEEEETTEEEEEESSS-EEEEEEETTTTEEEEEEE-SS---EEEEEESSSSEEEEEETTSEEEEEEPPPTTS-TT--TTS--EEEEEEE-SS-EEEEEE-------THHHHHHHTT--SS----TT-EEEEEEE-TTS----HHHHHHHHHHHHHHHHHHHHS-----TTHHHHGGGT-----STT---EEEEETTS-EEEEEE--HHHHHHHHHHHHHHTTSTTTS-TT---HHHHHTTT--TTSEEPEEHHHHHHHHHS-HHHHHHHHHSPPPPPPSS---S--PPPPP--HHHHHHHHHHHHHHH-

Nearest PDB structures (foldseek):
  9bbh-assembly1_A  TM=8.681E-01  e=8.816E-21  Homo sapiens
  8bu9-assembly2_D  TM=8.226E-01  e=1.508E-21  Homo sapiens
  9bbg-assembly1_A  TM=8.265E-01  e=2.314E-21  Homo sapiens
  8tl6-assembly1_A  TM=8.504E-01  e=1.087E-18  Homo sapiens
  4e5z-assembly1_A  TM=8.061E-01  e=1.090E-19  Homo sapiens

Solvent-accessible surface area (backbone atoms only — not comparable to full-atom values): 29866 Å² total; per-residue (Å²): 140,80,79,86,74,80,68,64,58,69,32,69,47,71,44,61,40,88,86,80,68,44,75,65,30,72,48,76,48,56,78,53,25,38,81,56,24,66,38,75,38,57,40,79,95,45,66,33,40,38,34,20,19,31,36,64,74,72,90,68,70,43,99,59,70,43,46,90,51,36,34,12,34,45,36,32,30,38,77,42,78,54,79,94,62,103,63,81,85,84,75,94,68,95,76,84,87,88,90,78,88,80,90,90,84,90,88,92,87,81,88,79,91,86,91,83,88,85,85,90,81,88,83,78,96,80,74,81,80,82,75,70,90,69,78,46,51,38,78,42,81,58,34,76,44,82,42,79,18,37,14,42,23,46,33,63,36,80,76,58,34,30,38,39,32,25,31,32,30,34,30,42,27,33,40,65,90,50,30,74,66,47,69,43,79,64,30,68,45,76,55,95,36,30,44,40,30,50,38,60,38,78,73,34,34,41,39,23,15,55,43,60,17,43,36,31,34,39,69,43,74,95,78,42,42,63,42,78,62,36,18,37,70,51,77,28,40,30,38,23,52,36,56,79,48,87,54,31,34,42,37,22,19,67,86,7,33,39,37,33,35,32,49,79,77,88,82,82,58,98,77,64,67,46,76,55,55,36,42,66,37,22,36,37,31,73,79,45,33,28,62,38,50,42,79,35,77,74,89,75,90,62,81,64,62,69,58,42,45,77,75,66,76,60,63,85,76,73,54,46,95,40,28,35,35,34,23,68,58,39,50,76,87,61,72,97,67,56,75,74,52,49,60,52,45,51,53,45,52,58,52,62,58,48,47,67,79,73,45,84,73,81,78,56,82,62,62,70,60,52,63,75,71,71,80,78,89,90,85,75,83,69,50,78,27,36,33,30,40,27,73,74,60,26,33,38,28,35,38,70,36,42,62,73,56,43,58,55,48,51,58,49,42,63,31,38,56,69,31,90,93,61,30,50,91,87,69,60,61,61,68,58,54,38,42,46,96,48,65,96,82,40,38,66,49,41,57,38,63,68,47,50,53,57,76,76,43,52,72,72,53,42,53,51,43,71,67,47,79,78,81,76,82,79,90,80,81,95,84,75,91,79,72,82,74,76,82,81,51,66,70,60,54,51,54,51,49,53,56,50,48,65,73,37,98

Radius of gyration: 29.57 Å; Cα contacts (8 Å, |Δi|>4): 929; chains: 1; bounding box: 115×73×67 Å

Organism: Brassica cretica (NCBI:txid69181)

Sequence (505 aa):
MRTDLCDAGTSDICCVDPLSGSVLSSYKLKPGETGKSMELVRVGNEQVLLVGTSLSSGPAILPSGEAESTKGRILILCLVHTQNSDSGSMTICSKDGSTSQLTSPFRDEQLSSSSLCSSPDDNSYDDDIKLDEAEAWHLKLAAATTWPGMVLAICPYLDRFFLASAGNAFYVCGFPNDRPDKMKRFAVGRTRFMITSLRTYLTRIVVGDCRDGVLFYSYHEDVKKLHQVYCDPAQRLVADCFLMDANSVAVSDRKGSIAILSCKDHSDFEYSNPESNLNLNCAYYMGEVAMAIKKGGNIYKLPADDVLRSYGLSKSTEAADDTIIAGTLLGIGASSISVLNMISLSLSLSLSLHCEQGGNIYKLPADDVLRSYGLSKSTEAADDTIIAGTLLGSIFVFAPISREEYELLEAVQAKLVVHPLTAPVLGNDHKEFRGRESPSQATKILDGDMLAQFLELTNRQQESVLSTPQPSPSSLKASSKQCPSPPLMLHQVVQLLERVHYALH

pLDDT: mean 71.42, std 25.14, range [22.66, 98.19]